Protein AF-0000000071012501 (afdb_homodimer)

pLDDT: mean 89.82, std 10.34, range [35.06, 98.5]

InterPro domains:
  IPR000014 PAS domain [cd00130] (7-96)
  IPR035965 PAS domain superfamily [SSF55785] (7-90)
  IPR036388 Winged helix-like DNA-binding domain superfamily [G3DSA:1.10.10.10] (99-219)
  IPR036390 Winged helix DNA-binding domain superfamily [SSF46785] (111-194)

Foldseek 3Di:
DAWQWKFKAWLQQATQDTDPSVCVNLVHPDDSHRPGQLVQFDLLCNVVVNVVSNVCLVPQDKDWDWGWGQHPVRDIFIWIWIWGWDDDNVTTMIMITIDTDDDDPLQDDLVLLLVLLVVVLVVLVVCCVPPNDPPDDDLLVNVLSVQLNCVSVVHWDFLVNCCVVVVQDSVRSLVSQVVCVVVQFKAFPVNDPPRDRPTTMHGHSNNNNVSSVVSSVVSVVVVVVVVVVVD/DAWQWKFKAWLQQATQDTDPSVCVNLVHPDDSHRPGQLVQFDLLCNVVVNVVSNVCLVPQDKDWDWGWGQHPVRDIFIWIWIWGWDDDNVTTMIMITIDTDDDDPLQDDLVLLLVLLVVVLVVLVVCCVPPNDPPRDDLLVNVLSVQLNCVSVVHWDFLVNCCVVVVQDSVRSLVSQVVCVVVQFKAFPVNDPPRDRPTTMHGHSNNNNVSSVVSSVVSVVVVVVVVVVVD

Solvent-accessible surface area (backbone atoms only — not comparable to full-atom values): 24688 Å² total; per-residue (Å²): 120,53,79,32,26,39,37,29,22,41,86,85,31,35,24,70,41,65,41,71,52,26,35,56,64,34,63,41,92,59,81,62,56,70,39,48,54,58,78,37,31,35,54,57,45,32,47,62,50,54,51,52,52,52,46,29,71,73,68,53,54,67,47,74,50,75,47,43,36,47,28,69,85,65,49,75,43,37,28,39,36,40,39,36,62,73,47,45,96,90,54,47,29,35,39,32,42,32,24,41,41,74,77,60,90,87,67,68,55,69,68,58,39,48,51,49,49,50,50,56,52,47,51,54,55,43,45,34,72,57,73,44,60,83,84,70,76,54,66,60,59,51,50,54,51,48,31,51,52,30,52,76,68,72,46,82,45,28,45,53,54,42,26,73,74,70,65,44,50,66,68,58,43,51,54,42,51,52,54,35,32,74,71,54,37,33,40,44,70,80,73,54,85,74,84,46,54,78,46,38,43,35,58,26,41,56,36,40,27,36,48,53,54,43,37,41,54,49,50,52,50,52,56,52,49,45,54,57,71,75,94,120,54,80,33,26,38,37,29,23,40,83,86,30,34,24,72,41,64,40,70,51,27,35,57,64,34,61,41,92,60,82,63,56,69,39,47,54,57,77,38,30,36,55,56,45,30,48,62,50,54,52,50,53,52,46,29,72,73,68,51,54,68,48,75,47,76,47,44,35,48,27,69,85,66,48,75,45,37,28,39,36,40,37,36,61,73,46,44,97,90,53,48,28,34,39,34,42,33,25,42,40,75,76,60,91,85,68,68,56,68,69,58,39,49,51,48,49,51,51,56,53,47,51,54,56,42,44,35,74,56,74,43,60,83,80,70,75,54,66,61,58,49,50,52,52,48,31,51,54,29,52,76,68,72,45,81,44,29,46,54,54,42,28,72,74,70,66,44,50,65,68,60,42,51,54,41,49,51,54,36,32,74,70,52,37,32,42,45,71,80,73,54,85,73,83,45,53,77,46,39,42,35,58,26,41,57,35,41,29,36,47,53,55,42,35,40,54,49,50,53,51,51,56,52,49,45,53,57,73,76,96

Organism: NCBI:txid2759526

Structure (mmCIF, N/CA/C/O backbone):
data_AF-0000000071012501-model_v1
#
loop_
_entity.id
_entity.type
_entity.pdbx_description
1 polymer 'PAS domain-containing protein'
#
loop_
_atom_site.group_PDB
_atom_site.id
_atom_site.type_symbol
_atom_site.label_atom_id
_atom_site.label_alt_id
_atom_site.label_comp_id
_atom_site.label_asym_id
_atom_site.label_entity_id
_atom_site.label_seq_id
_atom_site.pdbx_PDB_ins_code
_atom_site.Cartn_x
_atom_site.Cartn_y
_atom_site.Cartn_z
_atom_site.occupancy
_atom_site.B_iso_or_equiv
_atom_site.auth_seq_id
_atom_site.auth_comp_id
_atom_site.auth_asym_id
_atom_site.auth_atom_id
_atom_site.pdbx_PDB_model_num
ATOM 1 N N . MET A 1 1 ? -20.688 -33.281 -5.883 1 64.69 1 MET A N 1
ATOM 2 C CA . MET A 1 1 ? -19.438 -32.844 -6.512 1 64.69 1 MET A CA 1
ATOM 3 C C . MET A 1 1 ? -19.203 -33.594 -7.82 1 64.69 1 MET A C 1
ATOM 5 O O . MET A 1 1 ? -19.375 -34.812 -7.887 1 64.69 1 MET A O 1
ATOM 9 N N . LYS A 1 2 ? -19.234 -32.75 -8.898 1 80.5 2 LYS A N 1
ATOM 10 C CA . LYS A 1 2 ? -19.344 -33.344 -10.227 1 80.5 2 LYS A CA 1
ATOM 11 C C . LYS A 1 2 ? -18 -33.938 -10.664 1 80.5 2 LYS A C 1
ATOM 13 O O . LYS A 1 2 ? -16.953 -33.312 -10.492 1 80.5 2 LYS A O 1
ATOM 18 N N . ASN A 1 3 ? -18.047 -35.156 -10.875 1 90.81 3 ASN A N 1
ATOM 19 C CA . ASN A 1 3 ? -16.891 -35.875 -11.43 1 90.81 3 ASN A CA 1
ATOM 20 C C . ASN A 1 3 ? -16.234 -35.094 -12.555 1 90.81 3 ASN A C 1
ATOM 22 O O . ASN A 1 3 ? -16.906 -34.719 -13.523 1 90.81 3 ASN A O 1
ATOM 26 N N . ALA A 1 4 ? -14.852 -34.812 -12.383 1 94.88 4 ALA A N 1
ATOM 27 C CA . ALA A 1 4 ? -14.133 -34.031 -13.375 1 94.88 4 ALA A CA 1
ATOM 28 C C . ALA A 1 4 ? -13.086 -34.844 -14.102 1 94.88 4 ALA A C 1
ATOM 30 O O . ALA A 1 4 ? -12.289 -34.312 -14.875 1 94.88 4 ALA A O 1
ATOM 31 N N . GLY A 1 5 ? -13.062 -36.094 -13.805 1 96.19 5 GLY A N 1
ATOM 32 C CA . GLY A 1 5 ? -12.242 -37 -14.594 1 96.19 5 GLY A CA 1
ATOM 33 C C . GLY A 1 5 ? -11.125 -37.656 -13.797 1 96.19 5 GLY A C 1
ATOM 34 O O . GLY A 1 5 ? -11.07 -37.5 -12.57 1 96.19 5 GLY A O 1
ATOM 35 N N . ARG A 1 6 ? -10.398 -38.469 -14.5 1 97.06 6 ARG A N 1
ATOM 36 C CA . ARG A 1 6 ? -9.281 -39.219 -13.938 1 97.06 6 ARG A CA 1
ATOM 37 C C . ARG A 1 6 ? -8.078 -39.188 -14.883 1 97.06 6 ARG A C 1
ATOM 39 O O . ARG A 1 6 ? -8.234 -39.375 -16.094 1 97.06 6 ARG A O 1
ATOM 46 N N . ILE A 1 7 ? -6.949 -38.969 -14.234 1 98.19 7 ILE A N 1
ATOM 47 C CA . ILE A 1 7 ? -5.73 -39.062 -15.039 1 98.19 7 ILE A CA 1
ATOM 48 C C . ILE A 1 7 ? -4.672 -39.844 -14.273 1 98.19 7 ILE A C 1
ATOM 50 O O . ILE A 1 7 ? -4.777 -40.031 -13.062 1 98.19 7 ILE A O 1
ATOM 54 N N . VAL A 1 8 ? -3.695 -40.438 -15.023 1 98.19 8 VAL A N 1
ATOM 55 C CA . VAL A 1 8 ? -2.494 -41.062 -14.461 1 98.19 8 VAL A CA 1
ATOM 56 C C . VAL A 1 8 ? -1.255 -40.312 -14.969 1 98.19 8 VAL A C 1
ATOM 58 O O . VAL A 1 8 ? -1.122 -40.062 -16.172 1 98.19 8 VAL A O 1
ATOM 61 N N . ILE A 1 9 ? -0.44 -39.906 -14.039 1 98.12 9 ILE A N 1
ATOM 62 C CA . ILE A 1 9 ? 0.769 -39.219 -14.438 1 98.12 9 ILE A CA 1
ATOM 63 C C . ILE A 1 9 ? 2 -39.969 -13.969 1 98.12 9 ILE A C 1
ATOM 65 O O . ILE A 1 9 ? 1.912 -40.812 -13.055 1 98.12 9 ILE A O 1
ATOM 69 N N . ASP A 1 10 ? 3.131 -39.812 -14.602 1 97.25 10 ASP A N 1
ATOM 70 C CA . ASP A 1 10 ? 4.387 -40.375 -14.125 1 97.25 10 ASP A CA 1
ATOM 71 C C . ASP A 1 10 ? 5.055 -39.438 -13.117 1 97.25 10 ASP A C 1
ATOM 73 O O . ASP A 1 10 ? 4.453 -38.469 -12.68 1 97.25 10 ASP A O 1
ATOM 77 N N . ALA A 1 11 ? 6.32 -39.719 -12.695 1 94.75 11 ALA A N 1
ATOM 78 C CA . ALA A 1 11 ? 7.016 -39 -11.633 1 94.75 11 ALA A CA 1
ATOM 79 C C . ALA A 1 11 ? 7.348 -37.594 -12.062 1 94.75 11 ALA A C 1
ATOM 81 O O . ALA A 1 11 ? 7.574 -36.719 -11.211 1 94.75 11 ALA A O 1
ATOM 82 N N . THR A 1 12 ? 7.32 -37.344 -13.375 1 93.25 12 THR A N 1
ATOM 83 C CA . THR A 1 12 ? 7.672 -36.031 -13.883 1 93.25 12 THR A CA 1
ATOM 84 C C . THR A 1 12 ? 6.418 -35.188 -14.102 1 93.25 12 THR A C 1
ATOM 86 O O . THR A 1 12 ? 6.508 -34 -14.383 1 93.25 12 THR A O 1
ATOM 89 N N . GLY A 1 13 ? 5.258 -35.812 -13.961 1 95.81 13 GLY A N 1
ATOM 90 C CA . GLY A 1 13 ? 4.008 -35.094 -14.133 1 95.81 13 GLY A CA 1
ATOM 91 C C . GLY A 1 13 ? 3.391 -35.312 -15.508 1 95.81 13 GLY A C 1
ATOM 92 O O . GLY A 1 13 ? 2.344 -34.719 -15.812 1 95.81 13 GLY A O 1
ATOM 93 N N . THR A 1 14 ? 4.031 -36.094 -16.328 1 97.31 14 THR A N 1
ATOM 94 C CA . THR A 1 14 ? 3.514 -36.344 -17.656 1 97.31 14 THR A CA 1
ATOM 95 C C . THR A 1 14 ? 2.256 -37.219 -17.594 1 97.31 14 THR A C 1
ATOM 97 O O . THR A 1 14 ? 2.242 -38.25 -16.922 1 97.31 14 THR A O 1
ATOM 100 N N . ILE A 1 15 ? 1.258 -36.781 -18.281 1 98.19 15 ILE A N 1
ATOM 101 C CA . ILE A 1 15 ? -0.01 -37.5 -18.281 1 98.19 15 ILE A CA 1
ATOM 102 C C . ILE A 1 15 ? 0.112 -38.75 -19.156 1 98.19 15 ILE A C 1
ATOM 104 O O . ILE A 1 15 ? 0.369 -38.656 -20.359 1 98.19 15 ILE A O 1
ATOM 108 N N . LEU A 1 16 ? -0.107 -39.844 -18.547 1 97.69 16 LEU A N 1
ATOM 109 C CA . LEU A 1 16 ? -0.01 -41.125 -19.234 1 97.69 16 LEU A CA 1
ATOM 110 C C . LEU A 1 16 ? -1.385 -41.594 -19.688 1 97.69 16 LEU A C 1
ATOM 112 O O . LEU A 1 16 ? -1.504 -42.281 -20.703 1 97.69 16 LEU A O 1
ATOM 116 N N . GLU A 1 17 ? -2.354 -41.375 -18.891 1 97.56 17 GLU A N 1
ATOM 117 C CA . GLU A 1 17 ? -3.74 -41.75 -19.156 1 97.56 17 GLU A CA 1
ATOM 118 C C . GLU A 1 17 ? -4.695 -40.625 -18.75 1 97.56 17 GLU A C 1
ATOM 120 O O . GLU A 1 17 ? -4.445 -39.906 -17.781 1 97.56 17 GLU A O 1
ATOM 125 N N . ALA A 1 18 ? -5.703 -40.469 -19.531 1 97.12 18 ALA A N 1
ATOM 126 C CA . ALA A 1 18 ? -6.785 -39.531 -19.25 1 97.12 18 ALA A CA 1
ATOM 127 C C . ALA A 1 18 ? -8.117 -40.062 -19.766 1 97.12 18 ALA A C 1
ATOM 129 O O . ALA A 1 18 ? -8.211 -40.5 -20.906 1 97.12 18 ALA A O 1
ATOM 130 N N . ASP A 1 19 ? -9.07 -40 -18.953 1 95.12 19 ASP A N 1
ATOM 131 C CA . ASP A 1 19 ? -10.359 -40.531 -19.422 1 95.12 19 ASP A CA 1
ATOM 132 C C . ASP A 1 19 ? -11.156 -39.406 -20.125 1 95.12 19 ASP A C 1
ATOM 134 O O . ASP A 1 19 ? -10.711 -38.281 -20.188 1 95.12 19 ASP A O 1
ATOM 138 N N . ASP A 1 20 ? -12.258 -39.781 -20.688 1 93 20 ASP A N 1
ATOM 139 C CA . ASP A 1 20 ? -13.078 -38.906 -21.5 1 93 20 ASP A CA 1
ATOM 140 C C . ASP A 1 20 ? -13.641 -37.75 -20.641 1 93 20 ASP A C 1
ATOM 142 O O . ASP A 1 20 ? -13.797 -36.625 -21.125 1 93 20 ASP A O 1
ATOM 146 N N . ALA A 1 21 ? -13.898 -38.094 -19.453 1 94.38 21 ALA A N 1
ATOM 147 C CA . ALA A 1 21 ? -14.453 -37.094 -18.562 1 94.38 21 ALA A CA 1
ATOM 148 C C . ALA A 1 21 ? -13.461 -35.938 -18.328 1 94.38 21 ALA A C 1
ATOM 150 O O . ALA A 1 21 ? -13.844 -34.781 -18.312 1 94.38 21 ALA A O 1
ATOM 151 N N . PHE A 1 22 ? -12.234 -36.312 -18.125 1 96.44 22 PHE A N 1
ATOM 152 C CA . PHE A 1 22 ? -11.195 -35.281 -17.953 1 96.44 22 PHE A CA 1
ATOM 153 C C . PHE A 1 22 ? -11.062 -34.438 -19.203 1 96.44 22 PHE A C 1
ATOM 155 O O . PHE A 1 22 ? -11 -33.188 -19.109 1 96.44 22 PHE A O 1
ATOM 162 N N . SER A 1 23 ? -11.078 -35.031 -20.328 1 94 23 SER A N 1
ATOM 163 C CA . SER A 1 23 ? -10.977 -34.281 -21.578 1 94 23 SER A CA 1
ATOM 164 C C . SER A 1 23 ? -12.141 -33.312 -21.75 1 94 23 SER A C 1
ATOM 166 O O . SER A 1 23 ? -11.953 -32.188 -22.188 1 94 23 SER A O 1
ATOM 168 N N . ALA A 1 24 ? -13.281 -33.781 -21.391 1 92.88 24 ALA A N 1
ATOM 169 C CA . ALA A 1 24 ? -14.461 -32.938 -21.469 1 92.88 24 ALA A CA 1
ATOM 170 C C . ALA A 1 24 ? -14.352 -31.75 -20.5 1 92.88 24 ALA A C 1
ATOM 172 O O . ALA A 1 24 ? -14.695 -30.625 -20.859 1 92.88 24 ALA A O 1
ATOM 173 N N . THR A 1 25 ? -13.867 -32.094 -19.344 1 94.5 25 THR A N 1
ATOM 174 C CA . THR A 1 25 ? -13.688 -31.062 -18.328 1 94.5 25 THR A CA 1
ATOM 175 C C . THR A 1 25 ? -12.727 -29.984 -18.828 1 94.5 25 THR A C 1
ATOM 177 O O . THR A 1 25 ? -12.977 -28.781 -18.641 1 94.5 25 THR A O 1
ATOM 180 N N . MET A 1 26 ? -11.719 -30.359 -19.484 1 95.31 26 MET A N 1
ATOM 181 C CA . MET A 1 26 ? -10.672 -29.438 -19.938 1 95.31 26 MET A CA 1
ATOM 182 C C . MET A 1 26 ? -11.055 -28.812 -21.266 1 95.31 26 MET A C 1
ATOM 184 O O . MET A 1 26 ? -10.352 -27.922 -21.766 1 95.31 26 MET A O 1
ATOM 188 N N . ARG A 1 27 ? -12.234 -29.234 -21.844 1 92.69 27 ARG A N 1
ATOM 189 C CA . ARG A 1 27 ? -12.742 -28.703 -23.109 1 92.69 27 ARG A CA 1
ATOM 190 C C . ARG A 1 27 ? -11.711 -28.844 -24.219 1 92.69 27 ARG A C 1
ATOM 192 O O . ARG A 1 27 ? -11.531 -27.938 -25.031 1 92.69 27 ARG A O 1
ATOM 199 N N . GLU A 1 28 ? -10.984 -29.828 -24.109 1 84.44 28 GLU A N 1
ATOM 200 C CA . GLU A 1 28 ? -9.953 -30.109 -25.094 1 84.44 28 GLU A CA 1
ATOM 201 C C . GLU A 1 28 ? -10.492 -30.984 -26.219 1 84.44 28 GLU A C 1
ATOM 203 O O . GLU A 1 28 ? -11.242 -31.938 -25.969 1 84.44 28 GLU A O 1
ATOM 208 N N . GLN A 1 29 ? -10.07 -30.609 -27.344 1 77.94 29 GLN A N 1
A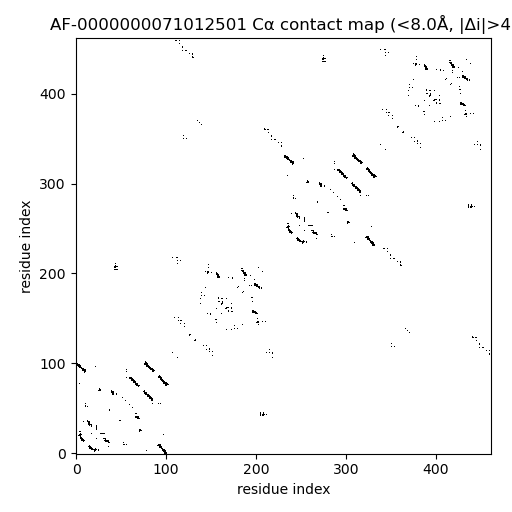TOM 209 C CA . GLN A 1 29 ? -10.461 -31.422 -28.5 1 77.94 29 GLN A CA 1
ATOM 210 C C . GLN A 1 29 ? -9.516 -32.625 -28.672 1 77.94 29 GLN A C 1
ATOM 212 O O . GLN A 1 29 ? -9.922 -33.656 -29.156 1 77.94 29 GLN A O 1
ATOM 217 N N . LYS A 1 30 ? -8.273 -32.375 -28.25 1 83.88 30 LYS A N 1
ATOM 218 C CA . LYS A 1 30 ? -7.281 -33.438 -28.344 1 83.88 30 LYS A CA 1
ATOM 219 C C . LYS A 1 30 ? -6.902 -33.969 -26.969 1 83.88 30 LYS A C 1
ATOM 221 O O . LYS A 1 30 ? -7.074 -33.281 -25.969 1 83.88 30 LYS A O 1
ATOM 226 N N . SER A 1 31 ? -6.512 -35.219 -27.094 1 87.5 31 SER A N 1
ATOM 227 C CA . SER A 1 31 ? -6.098 -35.844 -25.859 1 87.5 31 SER A CA 1
ATOM 228 C C . SER A 1 31 ? -4.945 -35.094 -25.203 1 87.5 31 SER A C 1
ATOM 230 O O . SER A 1 31 ? -4.035 -34.625 -25.875 1 87.5 31 SER A O 1
ATOM 232 N N . LEU A 1 32 ? -4.93 -35 -23.875 1 92.81 32 LEU A N 1
ATOM 233 C CA . LEU A 1 32 ? -3.885 -34.312 -23.094 1 92.81 32 LEU A CA 1
ATOM 234 C C . LEU A 1 32 ? -2.801 -35.312 -22.688 1 92.81 32 LEU A C 1
ATOM 236 O O . LEU A 1 32 ? -1.854 -34.938 -21.984 1 92.81 32 LEU A O 1
ATOM 240 N N . VAL A 1 33 ? -2.969 -36.5 -23.156 1 94.88 33 VAL A N 1
ATOM 241 C CA . VAL A 1 33 ? -1.942 -37.531 -22.922 1 94.88 33 VAL A CA 1
ATOM 242 C C . VAL A 1 33 ? -0.616 -37.062 -23.516 1 94.88 33 VAL A C 1
ATOM 244 O O . VAL A 1 33 ? -0.571 -36.594 -24.672 1 94.88 33 VAL A O 1
ATOM 247 N N . GLY A 1 34 ? 0.388 -37.125 -22.766 1 95.12 34 GLY A N 1
ATOM 248 C CA . GLY A 1 34 ? 1.694 -36.656 -23.203 1 95.12 34 GLY A CA 1
ATOM 249 C C . GLY A 1 34 ? 2.053 -35.281 -22.656 1 95.12 34 GLY A C 1
ATOM 250 O O . GLY A 1 34 ? 3.232 -34.938 -22.562 1 95.12 34 GLY A O 1
ATOM 251 N N . ALA A 1 35 ? 1.046 -34.562 -22.344 1 95.31 35 ALA A N 1
ATOM 252 C CA . ALA A 1 35 ? 1.274 -33.219 -21.781 1 95.31 35 ALA A CA 1
ATOM 253 C C . ALA A 1 35 ? 1.653 -33.312 -20.312 1 95.31 35 ALA A C 1
ATOM 255 O O . ALA A 1 35 ? 1.486 -34.375 -19.688 1 95.31 35 ALA A O 1
ATOM 256 N N . ASN A 1 36 ? 2.258 -32.281 -19.828 1 96.25 36 ASN A N 1
ATOM 257 C CA . ASN A 1 36 ? 2.584 -32.219 -18.406 1 96.25 36 ASN A CA 1
ATOM 258 C C . ASN A 1 36 ? 1.437 -31.625 -17.594 1 96.25 36 ASN A C 1
ATOM 260 O O . ASN A 1 36 ? 0.933 -30.547 -17.922 1 96.25 36 ASN A O 1
ATOM 264 N N . ALA A 1 37 ? 1.013 -32.344 -16.625 1 96.44 37 ALA A N 1
ATOM 265 C CA . ALA A 1 37 ? -0.126 -31.922 -15.805 1 96.44 37 ALA A CA 1
ATOM 266 C C . ALA A 1 37 ? 0.134 -30.578 -15.141 1 96.44 37 ALA A C 1
ATOM 268 O O . ALA A 1 37 ? -0.794 -29.781 -14.93 1 96.44 37 ALA A O 1
ATOM 269 N N . ILE A 1 38 ? 1.388 -30.281 -14.75 1 95.12 38 ILE A N 1
ATOM 270 C CA . ILE A 1 38 ? 1.738 -29.031 -14.094 1 95.12 38 ILE A CA 1
ATOM 271 C C . ILE A 1 38 ? 1.538 -27.875 -15.062 1 95.12 38 ILE A C 1
ATOM 273 O O . ILE A 1 38 ? 1.133 -26.781 -14.656 1 95.12 38 ILE A O 1
ATOM 277 N N . ALA A 1 39 ? 1.735 -28.062 -16.328 1 94.25 39 ALA A N 1
ATOM 278 C CA . ALA A 1 39 ? 1.633 -27.031 -17.359 1 94.25 39 ALA A CA 1
ATOM 279 C C . ALA A 1 39 ? 0.193 -26.547 -17.5 1 94.25 39 ALA A C 1
ATOM 281 O O . ALA A 1 39 ? -0.049 -25.422 -17.969 1 94.25 39 ALA A O 1
ATOM 282 N N . ILE A 1 40 ? -0.774 -27.359 -17.125 1 95.69 40 ILE A N 1
ATOM 283 C CA . ILE A 1 40 ? -2.174 -26.969 -17.25 1 95.69 40 ILE A CA 1
ATOM 284 C C . ILE A 1 40 ? -2.729 -26.562 -15.891 1 95.69 40 ILE A C 1
ATOM 286 O O . ILE A 1 40 ? -3.941 -26.438 -15.719 1 95.69 40 ILE A O 1
ATOM 290 N N . THR A 1 41 ? -1.837 -26.469 -14.93 1 96.19 41 THR A N 1
ATOM 291 C CA . THR A 1 41 ? -2.16 -25.969 -13.602 1 96.19 41 THR A CA 1
ATOM 292 C C . THR A 1 41 ? -1.933 -24.469 -13.516 1 96.19 41 THR A C 1
ATOM 294 O O . THR A 1 41 ? -0.979 -23.938 -14.102 1 96.19 41 THR A O 1
ATOM 297 N N . ALA A 1 42 ? -2.826 -23.75 -12.828 1 94.19 42 ALA A N 1
ATOM 298 C CA . ALA A 1 42 ? -2.648 -22.312 -12.633 1 94.19 42 ALA A CA 1
ATOM 299 C C . ALA A 1 42 ? -1.285 -22 -12.016 1 94.19 42 ALA A C 1
ATOM 301 O O . ALA A 1 42 ? -0.815 -22.734 -11.141 1 94.19 42 ALA A O 1
ATOM 302 N N . LEU A 1 43 ? -0.699 -20.938 -12.414 1 90.94 43 LEU A N 1
ATOM 303 C CA . LEU A 1 43 ? 0.659 -20.562 -12.031 1 90.94 43 LEU A CA 1
ATOM 304 C C . LEU A 1 43 ? 0.815 -20.547 -10.516 1 90.94 43 LEU A C 1
ATOM 306 O O . LEU A 1 43 ? 1.78 -21.094 -9.984 1 90.94 43 LEU A O 1
ATOM 310 N N . GLY A 1 44 ? -0.127 -19.984 -9.828 1 92.31 44 GLY A N 1
ATOM 311 C CA . GLY A 1 44 ? -0.05 -19.844 -8.383 1 92.31 44 GLY A CA 1
ATOM 312 C C . GLY A 1 44 ? -0.104 -21.172 -7.645 1 92.31 44 GLY A C 1
ATOM 313 O O . GLY A 1 44 ? 0.218 -21.25 -6.457 1 92.31 44 GLY A O 1
ATOM 314 N N . ASP A 1 45 ? -0.471 -22.266 -8.344 1 95.31 45 ASP A N 1
ATOM 315 C CA . ASP A 1 45 ? -0.639 -23.562 -7.699 1 95.31 45 ASP A CA 1
ATOM 316 C C . ASP A 1 45 ? 0.493 -24.516 -8.078 1 95.31 45 ASP A C 1
ATOM 318 O O . ASP A 1 45 ? 0.65 -25.578 -7.473 1 95.31 45 ASP A O 1
ATOM 322 N N . ARG A 1 46 ? 1.33 -24.125 -9 1 96.19 46 ARG A N 1
ATOM 323 C CA . ARG A 1 46 ? 2.264 -25.047 -9.648 1 96.19 46 ARG A CA 1
ATOM 324 C C . ARG A 1 46 ? 3.342 -25.5 -8.672 1 96.19 46 ARG A C 1
ATOM 326 O O . ARG A 1 46 ? 3.645 -26.703 -8.586 1 96.19 46 ARG A O 1
ATOM 333 N N . ASP A 1 47 ? 3.92 -24.547 -7.988 1 94.69 47 ASP A N 1
ATOM 334 C CA . ASP A 1 47 ? 5.016 -24.906 -7.09 1 94.69 47 ASP A CA 1
ATOM 335 C C . ASP A 1 47 ? 4.562 -25.906 -6.031 1 94.69 47 ASP A C 1
ATOM 337 O O . ASP A 1 47 ? 5.215 -26.938 -5.82 1 94.69 47 ASP A O 1
ATOM 341 N N . ARG A 1 48 ? 3.498 -25.641 -5.398 1 94.75 48 ARG A N 1
ATOM 342 C CA . ARG A 1 48 ? 2.939 -26.531 -4.391 1 94.75 48 ARG A CA 1
ATOM 343 C C . ARG A 1 48 ? 2.629 -27.906 -4.988 1 94.75 48 ARG A C 1
ATOM 345 O O . ARG A 1 48 ? 2.941 -28.938 -4.387 1 94.75 48 ARG A O 1
ATOM 352 N N . CYS A 1 49 ? 2.035 -27.969 -6.152 1 96.38 49 CYS A N 1
ATOM 353 C CA . CYS A 1 49 ? 1.636 -29.219 -6.781 1 96.38 49 CYS A CA 1
ATOM 354 C C . CYS A 1 49 ? 2.855 -30.047 -7.168 1 96.38 49 CYS A C 1
ATOM 356 O O . CYS A 1 49 ? 2.838 -31.281 -7.051 1 96.38 49 CYS A O 1
ATOM 358 N N . THR A 1 50 ? 3.895 -29.359 -7.645 1 95.5 50 THR A N 1
ATOM 359 C CA . THR A 1 50 ? 5.145 -30.047 -7.949 1 95.5 50 THR A CA 1
ATOM 360 C C . THR A 1 50 ? 5.699 -30.734 -6.703 1 95.5 50 THR A C 1
ATOM 362 O O . THR A 1 50 ? 6.121 -31.891 -6.758 1 95.5 50 THR A O 1
ATOM 365 N N . LYS A 1 51 ? 5.633 -30.047 -5.605 1 96.19 51 LYS A N 1
ATOM 366 C CA . LYS A 1 51 ? 6.133 -30.594 -4.34 1 96.19 51 LYS A CA 1
ATOM 367 C C . LYS A 1 51 ? 5.281 -31.766 -3.873 1 96.19 51 LYS A C 1
ATOM 369 O O . LYS A 1 51 ? 5.801 -32.719 -3.307 1 96.19 51 LYS A O 1
ATOM 374 N N . LEU A 1 52 ? 3.969 -31.703 -4.125 1 96.31 52 LEU A N 1
ATOM 375 C CA . LEU A 1 52 ? 3.062 -32.781 -3.711 1 96.31 52 LEU A CA 1
ATOM 376 C C . LEU A 1 52 ? 3.33 -34.062 -4.504 1 96.31 52 LEU A C 1
ATOM 378 O O . LEU A 1 52 ? 3.293 -35.156 -3.945 1 96.31 52 LEU A O 1
ATOM 382 N N . VAL A 1 53 ? 3.6 -33.938 -5.836 1 96.12 53 VAL A N 1
ATOM 383 C CA . VAL A 1 53 ? 3.939 -35.094 -6.652 1 96.12 53 VAL A CA 1
ATOM 384 C C . VAL A 1 53 ? 5.234 -35.719 -6.148 1 96.12 53 VAL A C 1
ATOM 386 O O . VAL A 1 53 ? 5.32 -36.938 -5.984 1 96.12 53 VAL A O 1
ATOM 389 N N . ALA A 1 54 ? 6.234 -34.844 -5.859 1 95.69 54 ALA A N 1
ATOM 390 C CA . ALA A 1 54 ? 7.496 -35.344 -5.32 1 95.69 54 ALA A CA 1
ATOM 391 C C . ALA A 1 54 ? 7.281 -36.062 -4 1 95.69 54 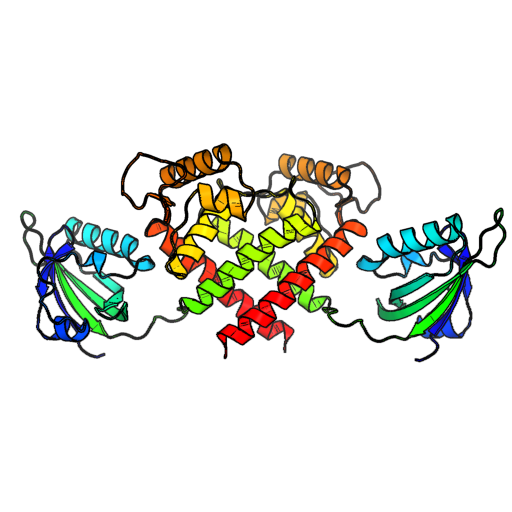ALA A C 1
ATOM 393 O O . ALA A 1 54 ? 7.918 -37.094 -3.746 1 95.69 54 ALA A O 1
ATOM 394 N N . GLN A 1 55 ? 6.414 -35.562 -3.182 1 96.69 55 GLN A N 1
ATOM 395 C CA . GLN A 1 55 ? 6.125 -36.156 -1.876 1 96.69 55 GLN A CA 1
ATOM 396 C C . GLN A 1 55 ? 5.512 -37.531 -2.02 1 96.69 55 GLN A C 1
ATOM 398 O O . GLN A 1 55 ? 5.938 -38.5 -1.353 1 96.69 55 GLN A O 1
ATOM 403 N N . ILE A 1 56 ? 4.523 -37.688 -2.885 1 96 56 ILE A N 1
ATOM 404 C CA . ILE A 1 56 ? 3.848 -38.969 -3.043 1 96 56 ILE A CA 1
ATOM 405 C C . ILE A 1 56 ? 4.797 -40 -3.682 1 96 56 ILE A C 1
ATOM 407 O O . ILE A 1 56 ? 4.758 -41.188 -3.359 1 96 56 ILE A O 1
ATOM 411 N N . VAL A 1 57 ? 5.664 -39.531 -4.539 1 94.94 57 VAL A N 1
ATOM 412 C CA . VAL A 1 57 ? 6.664 -40.438 -5.133 1 94.94 57 VAL A CA 1
ATOM 413 C C . VAL A 1 57 ? 7.621 -40.938 -4.055 1 94.94 57 VAL A C 1
ATOM 415 O O . VAL A 1 57 ? 8.016 -42.094 -4.062 1 94.94 57 VAL A O 1
ATOM 418 N N . ALA A 1 58 ? 7.906 -40.062 -3.119 1 94.75 58 ALA A N 1
ATOM 419 C CA . ALA A 1 58 ? 8.883 -40.375 -2.076 1 94.75 58 ALA A CA 1
ATOM 420 C C . ALA A 1 58 ? 8.281 -41.312 -1.021 1 94.75 58 ALA A C 1
ATOM 422 O O . ALA A 1 58 ? 8.906 -42.281 -0.616 1 94.75 58 ALA A O 1
ATOM 423 N N . ASP A 1 59 ? 6.996 -41.031 -0.625 1 94.88 59 ASP A N 1
ATOM 424 C CA . ASP A 1 59 ? 6.539 -41.75 0.565 1 94.88 59 ASP A CA 1
ATOM 425 C C . ASP A 1 59 ? 5.344 -42.625 0.244 1 94.88 59 ASP A C 1
ATOM 427 O O . ASP A 1 59 ? 4.965 -43.469 1.052 1 94.88 59 ASP A O 1
ATOM 431 N N . GLY A 1 60 ? 4.746 -42.438 -0.882 1 93.69 60 GLY A N 1
ATOM 432 C CA . GLY A 1 60 ? 3.676 -43.312 -1.36 1 93.69 60 GLY A CA 1
ATOM 433 C C . GLY A 1 60 ? 2.348 -43.062 -0.673 1 93.69 60 GLY A C 1
ATOM 434 O O . GLY A 1 60 ? 1.37 -43.75 -0.914 1 93.69 60 GLY A O 1
ATOM 435 N N . LEU A 1 61 ? 2.258 -42.031 0.149 1 95.88 61 LEU A N 1
ATOM 436 C CA . LEU A 1 61 ? 1.048 -41.75 0.913 1 95.88 61 LEU A CA 1
ATOM 437 C C . LEU A 1 61 ? 0.077 -40.906 0.103 1 95.88 61 LEU A C 1
ATOM 439 O O . LEU A 1 61 ? 0.495 -40 -0.618 1 95.88 61 LEU A O 1
ATOM 443 N N . PRO A 1 62 ? -1.176 -41.219 0.184 1 97.62 62 PRO A N 1
ATOM 444 C CA . PRO A 1 62 ? -2.176 -40.469 -0.567 1 97.62 62 PRO A CA 1
ATOM 445 C C . PRO A 1 62 ? -2.248 -39 -0.139 1 97.62 62 PRO A C 1
ATOM 447 O O . PRO A 1 62 ? -1.923 -38.656 1.005 1 97.62 62 PRO A O 1
ATOM 450 N N . ILE A 1 63 ? -2.635 -38.188 -1.064 1 97.56 63 ILE A N 1
ATOM 451 C CA . ILE A 1 63 ? -2.744 -36.75 -0.828 1 97.56 63 ILE A CA 1
ATOM 452 C C . ILE A 1 63 ? -4.043 -36.219 -1.438 1 97.56 63 ILE A C 1
ATOM 454 O O . ILE A 1 63 ? -4.438 -36.625 -2.527 1 97.56 63 ILE A O 1
ATOM 458 N N . ALA A 1 64 ? -4.691 -35.375 -0.755 1 97.19 64 ALA A N 1
ATOM 459 C CA . ALA A 1 64 ? -5.801 -34.594 -1.301 1 97.19 64 ALA A CA 1
ATOM 460 C C . ALA A 1 64 ? -5.449 -33.094 -1.362 1 97.19 64 ALA A C 1
ATOM 462 O O . ALA A 1 64 ? -4.824 -32.562 -0.446 1 97.19 64 ALA A O 1
ATOM 463 N N . THR A 1 65 ? -5.793 -32.469 -2.447 1 96.06 65 THR A N 1
ATOM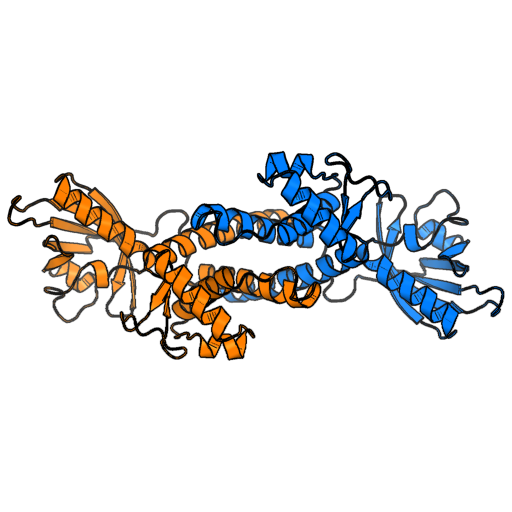 464 C CA . THR A 1 65 ? -5.488 -31.031 -2.564 1 96.06 65 THR A CA 1
ATOM 465 C C . THR A 1 65 ? -6.504 -30.344 -3.465 1 96.06 65 THR A C 1
ATOM 467 O O . THR A 1 65 ? -7.211 -31 -4.234 1 96.06 65 THR A O 1
ATOM 470 N N . PHE A 1 66 ? -6.648 -29.078 -3.316 1 95.31 66 PHE A N 1
ATOM 471 C CA . PHE A 1 66 ? -7.434 -28.219 -4.188 1 95.31 66 PHE A CA 1
ATOM 472 C C . PHE A 1 66 ? -6.523 -27.375 -5.078 1 95.31 66 PHE A C 1
ATOM 474 O O . PHE A 1 66 ? -5.496 -26.875 -4.625 1 95.31 66 PHE A O 1
ATOM 481 N N . LYS A 1 67 ? -6.91 -27.344 -6.336 1 96.12 67 LYS A N 1
ATOM 482 C CA . LYS A 1 67 ? -6.121 -26.5 -7.23 1 96.12 67 LYS A CA 1
ATOM 483 C C . LYS A 1 67 ? -6.965 -26 -8.406 1 96.12 67 LYS A C 1
ATOM 485 O O . LYS A 1 67 ? -8.109 -26.422 -8.578 1 96.12 67 LYS A O 1
ATOM 490 N N . ARG A 1 68 ? -6.414 -25.109 -9.164 1 96.44 68 ARG A N 1
ATOM 491 C CA . ARG A 1 68 ? -7.016 -24.609 -10.398 1 96.44 68 ARG A CA 1
ATOM 492 C C . ARG A 1 68 ? -6.352 -25.234 -11.625 1 96.44 68 ARG A C 1
ATOM 494 O O . ARG A 1 68 ? -5.125 -25.328 -11.68 1 96.44 68 ARG A O 1
ATOM 501 N N . LEU A 1 69 ? -7.129 -25.625 -12.531 1 97 69 LEU A N 1
ATOM 502 C CA . LEU A 1 69 ? -6.668 -26.047 -13.852 1 97 69 LEU A CA 1
ATOM 503 C C . LEU A 1 69 ? -7.035 -25.016 -14.906 1 97 69 LEU A C 1
ATOM 505 O O . LEU A 1 69 ? -8.078 -24.359 -14.812 1 97 69 LEU A O 1
ATOM 509 N N . ILE A 1 70 ? -6.172 -24.938 -15.93 1 95.31 70 ILE A N 1
ATOM 510 C CA . ILE A 1 70 ? -6.418 -24.047 -17.062 1 95.31 70 ILE A CA 1
ATOM 511 C C . ILE A 1 70 ? -6.992 -24.844 -18.219 1 95.31 70 ILE A C 1
ATOM 513 O O . ILE A 1 70 ? -6.336 -25.75 -18.75 1 95.31 70 ILE A O 1
ATOM 517 N N . ARG A 1 71 ? -8.172 -24.406 -18.641 1 95.06 71 ARG A N 1
ATOM 518 C CA . ARG A 1 71 ? -8.836 -25.094 -19.75 1 95.06 71 ARG A CA 1
ATOM 519 C C . ARG A 1 71 ? -8.328 -24.594 -21.094 1 95.06 71 ARG A C 1
ATOM 521 O O . ARG A 1 71 ? -7.566 -23.625 -21.156 1 95.06 71 ARG A O 1
ATOM 528 N N . ALA A 1 72 ? -8.742 -25.266 -22.078 1 92.44 72 ALA A N 1
ATOM 529 C CA . ALA A 1 72 ? -8.289 -24.938 -23.438 1 92.44 72 ALA A CA 1
ATOM 530 C C . ALA A 1 72 ? -8.688 -23.516 -23.812 1 92.44 72 ALA A C 1
ATOM 532 O O . ALA A 1 72 ? -7.969 -22.844 -24.562 1 92.44 72 ALA A O 1
ATOM 533 N N . ASP A 1 73 ? -9.789 -23 -23.203 1 89.44 73 ASP A N 1
ATOM 534 C CA . ASP A 1 73 ? -10.273 -21.672 -23.547 1 89.44 73 ASP A CA 1
ATOM 535 C C . ASP A 1 73 ? -9.664 -20.625 -22.625 1 89.44 73 ASP A C 1
ATOM 537 O O . ASP A 1 73 ? -10.047 -19.453 -22.656 1 89.44 73 ASP A O 1
ATOM 541 N N . GLY A 1 74 ? -8.82 -21.047 -21.828 1 88.38 74 GLY A N 1
ATOM 542 C CA . GLY A 1 74 ? -8.141 -20.109 -20.953 1 88.38 74 GLY A CA 1
ATOM 543 C C . GLY A 1 74 ? -8.844 -19.906 -19.625 1 88.38 74 GLY A C 1
ATOM 544 O O . GLY A 1 74 ? -8.289 -19.312 -18.703 1 88.38 74 GLY A O 1
ATOM 545 N N . SER A 1 75 ? -10.047 -20.438 -19.531 1 90.75 75 SER A N 1
ATOM 546 C CA . SER A 1 75 ? -10.789 -20.328 -18.281 1 90.75 75 SER A CA 1
ATOM 547 C C . SER A 1 75 ? -10.227 -21.266 -17.219 1 90.75 75 SER A C 1
ATOM 549 O O . SER A 1 75 ? -9.547 -22.25 -17.531 1 90.75 75 SER A O 1
ATOM 551 N N . ASN A 1 76 ? -10.453 -20.844 -15.93 1 93.44 76 ASN A N 1
ATOM 552 C CA . ASN A 1 76 ? -10.008 -21.672 -14.82 1 93.44 76 ASN A CA 1
ATOM 553 C C . ASN A 1 76 ? -11.164 -22.484 -14.242 1 93.44 76 ASN A C 1
ATOM 555 O O . ASN A 1 76 ? -12.312 -22.031 -14.242 1 93.44 76 ASN A O 1
ATOM 559 N N . ILE A 1 77 ? -10.859 -23.656 -13.805 1 95.12 77 ILE A N 1
ATOM 560 C CA . ILE A 1 77 ? -11.805 -24.469 -13.055 1 95.12 77 ILE A CA 1
ATOM 561 C C . ILE A 1 77 ? -11.156 -24.953 -11.758 1 95.12 77 ILE A C 1
ATOM 563 O O . ILE A 1 77 ? -9.992 -25.375 -11.766 1 95.12 77 ILE A O 1
ATOM 567 N N . TRP A 1 78 ? -11.859 -24.844 -10.688 1 96.38 78 TRP A N 1
ATOM 568 C CA . TRP A 1 78 ? -11.398 -25.406 -9.422 1 96.38 78 TRP A CA 1
ATOM 569 C C . TRP A 1 78 ? -11.719 -26.891 -9.336 1 96.38 78 TRP A C 1
ATOM 571 O O . TRP A 1 78 ? -12.82 -27.312 -9.68 1 96.38 78 TRP A O 1
ATOM 581 N N . VAL A 1 79 ? -10.719 -27.625 -8.852 1 97.19 79 VAL A N 1
ATOM 582 C CA . VAL A 1 79 ? -10.93 -29.062 -8.703 1 97.19 79 VAL A CA 1
ATOM 583 C C . VAL A 1 79 ? -10.359 -29.531 -7.363 1 97.19 79 VAL A C 1
ATOM 585 O O . VAL A 1 79 ? -9.43 -28.922 -6.832 1 97.19 79 VAL A O 1
ATOM 588 N N . ARG A 1 80 ? -10.953 -30.516 -6.781 1 96.62 80 ARG A N 1
ATOM 589 C CA . ARG A 1 80 ? -10.367 -31.312 -5.711 1 96.62 80 ARG A CA 1
ATOM 590 C C . ARG A 1 80 ? -9.695 -32.562 -6.262 1 96.62 80 ARG A C 1
ATOM 592 O O . ARG A 1 80 ? -10.352 -33.406 -6.879 1 96.62 80 ARG A O 1
ATOM 599 N N . ASN A 1 81 ? -8.391 -32.656 -6.113 1 97.56 81 ASN A N 1
ATOM 600 C CA . ASN A 1 81 ? -7.609 -33.781 -6.59 1 97.56 81 ASN A CA 1
ATOM 601 C C . ASN A 1 81 ? -7.328 -34.781 -5.473 1 97.56 81 ASN A C 1
ATOM 603 O O . ASN A 1 81 ? -6.926 -34.406 -4.375 1 97.56 81 ASN A O 1
ATOM 607 N N . GLN A 1 82 ? -7.574 -36 -5.719 1 98 82 GLN A N 1
ATOM 608 C CA . GLN A 1 82 ? -7.129 -37.094 -4.863 1 98 82 GLN A CA 1
ATOM 609 C C . GLN A 1 82 ? -6.035 -37.906 -5.543 1 98 82 GLN A C 1
ATOM 611 O O . GLN A 1 82 ? -6.289 -38.625 -6.531 1 98 82 GLN A O 1
ATOM 616 N N . LEU A 1 83 ? -4.855 -37.844 -5.031 1 97.88 83 LEU A N 1
ATOM 617 C CA . LEU A 1 83 ? -3.709 -38.531 -5.617 1 97.88 83 LEU A CA 1
ATOM 618 C C . LEU A 1 83 ? -3.414 -39.812 -4.871 1 97.88 83 LEU A C 1
ATOM 620 O O . LEU A 1 83 ? -3.441 -39.844 -3.639 1 97.88 83 LEU A O 1
ATOM 624 N N . ARG A 1 84 ? -3.137 -40.875 -5.586 1 97.81 84 ARG A N 1
ATOM 625 C CA . ARG A 1 84 ? -2.721 -42.156 -5.043 1 97.81 84 ARG A CA 1
ATOM 626 C C . ARG A 1 84 ? -1.566 -42.75 -5.848 1 97.81 84 ARG A C 1
ATOM 628 O O . ARG A 1 84 ? -1.554 -42.656 -7.078 1 97.81 84 ARG A O 1
ATOM 635 N N . SER A 1 85 ? -0.699 -43.25 -5.145 1 97 85 SER A N 1
ATOM 636 C CA . SER A 1 85 ? 0.389 -43.969 -5.812 1 97 85 SER A CA 1
ATOM 637 C C . SER A 1 85 ? -0.062 -45.344 -6.301 1 97 85 SER A C 1
ATOM 639 O O . SER A 1 85 ? -0.648 -46.094 -5.539 1 97 85 SER A O 1
ATOM 641 N N . ILE A 1 86 ? 0.142 -45.688 -7.598 1 95.94 86 ILE A N 1
ATOM 642 C CA . ILE A 1 86 ? -0.306 -47 -8.117 1 95.94 86 ILE A CA 1
ATOM 643 C C . ILE A 1 86 ? 0.846 -47.688 -8.836 1 95.94 86 ILE A C 1
ATOM 645 O O . ILE A 1 86 ? 0.697 -48.812 -9.32 1 95.94 86 ILE A O 1
ATOM 649 N N . GLY A 1 87 ? 1.992 -47.094 -8.977 1 91 87 GLY A N 1
ATOM 650 C CA . GLY A 1 87 ? 3.125 -47.688 -9.672 1 91 87 GLY A CA 1
ATOM 651 C C . GLY A 1 87 ? 4.098 -48.406 -8.734 1 91 87 GLY A C 1
ATOM 652 O O . GLY A 1 87 ? 3.736 -48.781 -7.617 1 91 87 GLY A O 1
ATOM 653 N N . THR A 1 88 ? 5.188 -48.844 -9.273 1 90.44 88 THR A N 1
ATOM 654 C CA . THR A 1 88 ? 6.27 -49.469 -8.523 1 90.44 88 THR A CA 1
ATOM 655 C C . THR A 1 88 ? 7.359 -48.469 -8.195 1 90.44 88 THR A C 1
ATOM 657 O O . THR A 1 88 ? 7.398 -47.375 -8.781 1 90.44 88 THR A O 1
ATOM 660 N N . PRO A 1 89 ? 8.195 -48.75 -7.164 1 85.56 89 PRO A N 1
ATOM 661 C CA . PRO A 1 89 ? 9.281 -47.844 -6.836 1 85.56 89 PRO A CA 1
ATOM 662 C C . PRO A 1 89 ? 10.164 -47.531 -8.039 1 85.56 89 PRO A C 1
ATOM 664 O O . PRO A 1 89 ? 10.68 -46.406 -8.148 1 85.56 89 PRO A O 1
ATOM 667 N N . ASP A 1 90 ? 10.266 -48.469 -8.969 1 89.31 90 ASP A N 1
ATOM 668 C CA . ASP A 1 90 ? 11.109 -48.281 -10.148 1 89.31 90 ASP A CA 1
ATOM 669 C C . ASP A 1 90 ? 10.367 -47.5 -11.242 1 89.31 90 ASP A C 1
ATOM 671 O O . ASP A 1 90 ? 10.984 -46.875 -12.086 1 89.31 90 ASP A O 1
ATOM 675 N N . GLU A 1 91 ? 9.055 -47.625 -11.273 1 92.94 91 GLU A N 1
ATOM 676 C CA . GLU A 1 91 ? 8.195 -46.938 -12.234 1 92.94 91 GLU A CA 1
ATOM 677 C C . GLU A 1 91 ? 6.988 -46.312 -11.547 1 92.94 91 GLU A C 1
ATOM 679 O O . GLU A 1 91 ? 5.859 -46.781 -11.703 1 92.94 91 GLU A O 1
ATOM 684 N N . PRO A 1 92 ? 7.309 -45.25 -10.82 1 94.12 92 PRO A N 1
ATOM 685 C CA . PRO A 1 92 ? 6.219 -44.594 -10.07 1 94.12 92 PRO A CA 1
ATOM 686 C C . PRO A 1 92 ? 5.121 -44.062 -10.984 1 94.12 92 PRO A C 1
ATOM 688 O O . PRO A 1 92 ? 5.41 -43.469 -12.023 1 94.12 92 PRO A O 1
ATOM 691 N N . ARG A 1 93 ? 3.918 -44.312 -10.734 1 97.62 93 ARG A N 1
ATOM 692 C CA . ARG A 1 93 ? 2.713 -43.781 -11.359 1 97.62 93 ARG A CA 1
ATOM 693 C C . ARG A 1 93 ? 1.742 -43.25 -10.312 1 97.62 93 ARG A C 1
ATOM 695 O O . ARG A 1 93 ? 1.611 -43.844 -9.227 1 97.62 93 ARG A O 1
ATOM 702 N N . ILE A 1 94 ? 1.146 -42.188 -10.617 1 98.06 94 ILE A N 1
ATOM 703 C CA . ILE A 1 94 ? 0.214 -41.531 -9.688 1 98.06 94 ILE A CA 1
ATOM 704 C C . ILE A 1 94 ? -1.158 -41.406 -10.344 1 98.06 94 ILE A C 1
ATOM 706 O O . ILE A 1 94 ? -1.281 -40.844 -11.438 1 98.06 94 ILE A O 1
ATOM 710 N N . GLU A 1 95 ? -2.137 -42 -9.766 1 98.5 95 GLU A N 1
ATOM 711 C CA . GLU A 1 95 ? -3.518 -41.812 -10.195 1 98.5 95 GLU A CA 1
ATOM 712 C C . GLU A 1 95 ? -4.145 -40.562 -9.531 1 98.5 95 GLU A C 1
ATOM 714 O O . GLU A 1 95 ? -3.994 -40.375 -8.328 1 98.5 95 GLU A O 1
ATOM 719 N N . ILE A 1 96 ? -4.789 -39.75 -10.289 1 98.44 96 ILE A N 1
ATOM 720 C CA . ILE A 1 96 ? -5.453 -38.562 -9.781 1 98.44 96 ILE A CA 1
ATOM 721 C C . ILE A 1 96 ? -6.938 -38.594 -10.141 1 98.44 96 ILE A C 1
ATOM 723 O O . ILE A 1 96 ? -7.297 -38.625 -11.32 1 98.44 96 ILE A O 1
ATOM 727 N N . LYS A 1 97 ? -7.734 -38.656 -9.195 1 98.19 97 LYS A N 1
ATOM 728 C CA . LYS A 1 97 ? -9.172 -38.469 -9.375 1 98.19 97 LYS A CA 1
ATOM 729 C C . LYS A 1 97 ? -9.578 -37.031 -9.133 1 98.19 97 LYS A C 1
ATOM 731 O O . LYS A 1 97 ? -9.219 -36.438 -8.109 1 98.19 97 LYS A O 1
ATOM 736 N N . LEU A 1 98 ? -10.242 -36.438 -10.07 1 97.94 98 LEU A N 1
ATOM 737 C CA . LEU A 1 98 ? -10.594 -35.031 -10 1 97.94 98 LEU A CA 1
ATOM 738 C C . LEU A 1 98 ? -12.102 -34.875 -9.812 1 97.94 98 LEU A C 1
ATOM 740 O O . LEU A 1 98 ? -12.891 -35.562 -10.453 1 97.94 98 LEU A O 1
ATOM 744 N N . GLU A 1 99 ? -12.43 -33.969 -8.945 1 97.12 99 GLU A N 1
ATOM 745 C CA . GLU A 1 99 ? -13.805 -33.531 -8.758 1 97.12 99 GLU A CA 1
ATOM 746 C C . GLU A 1 99 ? -13.914 -32.031 -8.852 1 97.12 99 GLU A C 1
ATOM 748 O O . GLU A 1 99 ? -13.117 -31.297 -8.258 1 97.12 99 GLU A O 1
ATOM 753 N N . ALA A 1 100 ? -14.844 -31.625 -9.703 1 95.88 100 ALA A N 1
ATOM 754 C CA . ALA A 1 100 ? -15.078 -30.188 -9.75 1 95.88 100 ALA A CA 1
ATOM 755 C C . ALA A 1 100 ? -15.438 -29.641 -8.367 1 95.88 100 ALA A C 1
ATOM 757 O O . ALA A 1 100 ? -16.172 -30.281 -7.617 1 95.88 100 ALA A O 1
ATOM 758 N N . SER A 1 101 ? -14.852 -28.5 -8.039 1 94.75 101 SER A N 1
ATOM 759 C CA . SER A 1 101 ? -15.062 -27.922 -6.719 1 94.75 101 SER A CA 1
ATOM 760 C C . SER A 1 101 ? -15.297 -26.406 -6.805 1 94.75 101 SER A C 1
ATOM 762 O O . SER A 1 101 ? -14.945 -25.781 -7.809 1 94.75 101 SER A O 1
ATOM 764 N N . LEU A 1 102 ? -15.945 -25.906 -5.832 1 92 102 LEU A N 1
ATOM 765 C CA . LEU A 1 102 ? -16 -24.453 -5.66 1 92 102 LEU A CA 1
ATOM 766 C C . LEU A 1 102 ? -14.68 -23.922 -5.117 1 92 102 LEU A C 1
ATOM 768 O O . LEU A 1 102 ? -13.898 -24.672 -4.516 1 92 102 LEU A O 1
ATOM 772 N N . PRO A 1 103 ? -14.445 -22.625 -5.449 1 91.94 103 PRO A N 1
ATOM 773 C CA . PRO A 1 103 ? -13.258 -22.047 -4.824 1 91.94 103 PRO A CA 1
ATOM 774 C C . PRO A 1 103 ? -13.266 -22.172 -3.303 1 91.94 103 PRO A C 1
ATOM 776 O O . PRO A 1 103 ? -14.328 -22.156 -2.684 1 91.94 103 PRO A O 1
ATOM 779 N N . PRO A 1 104 ? -12.078 -22.422 -2.758 1 89.38 104 PRO A N 1
ATOM 780 C CA . PRO A 1 104 ? -12.047 -22.484 -1.295 1 89.38 104 PRO A CA 1
ATOM 781 C C . PRO A 1 104 ? -12.492 -21.172 -0.642 1 89.38 104 PRO A C 1
ATOM 783 O O . PRO A 1 104 ? -12.477 -20.125 -1.286 1 89.38 104 PRO A O 1
ATOM 786 N N . LYS A 1 105 ? -12.891 -21.312 0.618 1 86 105 LYS A N 1
ATOM 787 C CA . LYS A 1 105 ? -13.273 -20.141 1.377 1 86 105 LYS A CA 1
ATOM 788 C C . LYS A 1 105 ? -12.133 -19.125 1.452 1 86 105 LYS A C 1
ATOM 790 O O . LYS A 1 105 ? -10.977 -19.516 1.674 1 86 105 LYS A O 1
ATOM 795 N N . GLY A 1 106 ? -12.438 -17.875 1.175 1 85.25 106 GLY A N 1
ATOM 796 C CA . GLY A 1 106 ? -11.438 -16.828 1.3 1 85.25 106 GLY A CA 1
ATOM 797 C C . GLY A 1 106 ? -10.688 -16.562 0.008 1 85.25 106 GLY A C 1
ATOM 798 O O . GLY A 1 106 ? -9.836 -15.672 -0.048 1 85.25 106 GLY A O 1
ATOM 799 N N . TRP A 1 107 ? -11 -17.391 -0.981 1 89.75 107 TRP A N 1
ATOM 800 C CA . TRP A 1 107 ? -10.344 -17.172 -2.268 1 89.75 107 TRP A CA 1
ATOM 801 C C . TRP A 1 107 ? -10.695 -15.797 -2.83 1 89.75 107 TRP A C 1
ATOM 803 O O . TRP A 1 107 ? -11.852 -15.375 -2.783 1 89.75 107 TRP A O 1
ATOM 813 N N . VAL A 1 108 ? -9.68 -15.102 -3.363 1 92 108 VAL A N 1
ATOM 814 C CA . VAL A 1 108 ? -9.875 -13.797 -3.986 1 92 108 VAL A CA 1
ATOM 815 C C . VAL A 1 108 ? -9.656 -13.906 -5.492 1 92 108 VAL A C 1
ATOM 817 O O . VAL A 1 108 ? -8.648 -14.453 -5.941 1 92 108 VAL A O 1
ATOM 820 N N . ALA A 1 109 ? -10.539 -13.328 -6.242 1 91.38 109 ALA A N 1
ATOM 821 C CA . ALA A 1 109 ? -10.5 -13.398 -7.703 1 91.38 109 ALA A CA 1
ATOM 822 C C . ALA A 1 109 ? -9.305 -12.625 -8.25 1 91.38 109 ALA A C 1
ATOM 824 O O . ALA A 1 109 ? -8.914 -11.594 -7.699 1 91.38 109 ALA A O 1
ATOM 825 N N . PRO A 1 110 ? -8.758 -13.086 -9.422 1 90.19 110 PRO A N 1
ATOM 826 C CA . PRO A 1 110 ? -7.555 -12.477 -9.992 1 90.19 110 PRO A CA 1
ATOM 827 C C . PRO A 1 110 ? -7.73 -10.992 -10.297 1 90.19 110 PRO A C 1
ATOM 829 O O . PRO A 1 110 ? -6.785 -10.211 -10.164 1 90.19 110 PRO A O 1
ATOM 832 N N . ASP A 1 111 ? -8.875 -10.57 -10.727 1 90.56 111 ASP A N 1
ATOM 833 C CA . ASP A 1 111 ? -9.094 -9.164 -11.055 1 90.56 111 ASP A CA 1
ATOM 834 C C . ASP A 1 111 ? -9.016 -8.289 -9.805 1 90.56 111 ASP A C 1
ATOM 836 O O . ASP A 1 111 ? -8.547 -7.152 -9.867 1 90.56 111 ASP A O 1
ATOM 840 N N . ARG A 1 112 ? -9.516 -8.852 -8.727 1 91.94 112 ARG A N 1
ATOM 841 C CA . ARG A 1 112 ? -9.422 -8.125 -7.461 1 91.94 112 ARG A CA 1
ATOM 842 C C . ARG A 1 112 ? -7.984 -8.062 -6.965 1 91.94 112 ARG A C 1
ATOM 844 O O . ARG A 1 112 ? -7.551 -7.047 -6.426 1 91.94 112 ARG A O 1
ATOM 851 N N . LEU A 1 113 ? -7.273 -9.133 -7.133 1 94.56 113 LEU A N 1
ATOM 852 C CA . LEU A 1 113 ? -5.863 -9.141 -6.762 1 94.56 113 LEU A CA 1
ATOM 853 C C . LEU A 1 113 ? -5.082 -8.109 -7.574 1 94.56 113 LEU A C 1
ATOM 855 O O . LEU A 1 113 ? -4.211 -7.426 -7.039 1 94.56 113 LEU A O 1
ATOM 859 N N . LEU A 1 114 ? -5.406 -8.039 -8.828 1 94.38 114 LEU A N 1
ATOM 860 C CA . LEU A 1 114 ? -4.742 -7.07 -9.695 1 94.38 114 LEU A CA 1
ATOM 861 C C . LEU A 1 114 ? -5.027 -5.645 -9.234 1 94.38 114 LEU A C 1
ATOM 863 O O . LEU A 1 114 ? -4.133 -4.797 -9.242 1 94.38 114 LEU A O 1
ATOM 867 N N . LEU A 1 115 ? -6.23 -5.375 -8.844 1 91.81 115 LEU A N 1
ATOM 868 C CA . LEU A 1 115 ? -6.594 -4.055 -8.336 1 91.81 115 LEU A CA 1
ATOM 869 C C . LEU A 1 115 ? -5.77 -3.699 -7.105 1 91.81 115 LEU A C 1
ATOM 871 O O . LEU A 1 115 ? -5.258 -2.582 -7 1 91.81 115 LEU A O 1
ATOM 875 N N . VAL A 1 116 ? -5.668 -4.629 -6.203 1 93.56 116 VAL A N 1
ATOM 876 C CA . VAL A 1 116 ? -4.887 -4.402 -4.992 1 93.56 116 VAL A CA 1
ATOM 877 C C . VAL A 1 116 ? -3.424 -4.148 -5.359 1 93.56 116 VAL A C 1
ATOM 879 O O . VAL A 1 116 ? -2.793 -3.232 -4.828 1 93.56 116 VAL A O 1
ATOM 882 N N . ALA A 1 117 ? -2.93 -4.926 -6.281 1 95.5 117 ALA A N 1
ATOM 883 C CA . ALA A 1 117 ? -1.548 -4.758 -6.723 1 95.5 117 ALA A CA 1
ATOM 884 C C . ALA A 1 117 ? -1.322 -3.369 -7.309 1 95.5 117 ALA A C 1
ATOM 886 O O . ALA A 1 117 ? -0.298 -2.734 -7.043 1 95.5 117 ALA A O 1
ATOM 887 N N . ARG A 1 118 ? -2.195 -2.908 -8.078 1 93.12 118 ARG A N 1
ATOM 888 C CA . ARG A 1 118 ? -2.094 -1.58 -8.68 1 93.12 118 ARG A CA 1
ATOM 889 C C . ARG A 1 118 ? -2.1 -0.497 -7.605 1 93.12 118 ARG A C 1
ATOM 891 O O . ARG A 1 118 ? -1.366 0.488 -7.707 1 93.12 118 ARG A O 1
ATOM 898 N N . LEU A 1 119 ? -2.934 -0.68 -6.613 1 91.69 119 LEU A N 1
ATOM 899 C CA . LEU A 1 119 ? -3 0.294 -5.527 1 91.69 119 LEU A CA 1
ATOM 900 C C . LEU A 1 119 ? -1.695 0.321 -4.738 1 91.69 119 LEU A C 1
ATOM 902 O O . LEU A 1 119 ? -1.23 1.391 -4.336 1 91.69 119 LEU A O 1
ATOM 906 N N . VAL A 1 120 ? -1.145 -0.846 -4.5 1 94 120 VAL A N 1
ATOM 907 C CA . VAL A 1 120 ? 0.146 -0.925 -3.824 1 94 120 VAL A CA 1
ATOM 908 C C . VAL A 1 120 ? 1.213 -0.224 -4.664 1 94 120 VAL A C 1
ATOM 910 O O . VAL A 1 120 ? 2.02 0.545 -4.137 1 94 120 VAL A O 1
ATOM 913 N N . PHE A 1 121 ? 1.184 -0.482 -5.957 1 92.19 121 PHE A N 1
ATOM 914 C CA . PHE A 1 121 ? 2.139 0.141 -6.863 1 92.19 121 PHE A CA 1
ATOM 915 C C . PHE A 1 121 ? 1.979 1.657 -6.863 1 92.19 121 PHE A C 1
ATOM 917 O O . PHE A 1 121 ? 2.965 2.391 -6.777 1 92.19 121 PHE A O 1
ATOM 924 N N . GLU A 1 122 ? 0.787 2.141 -6.887 1 90.25 122 GLU A N 1
ATOM 925 C CA . GLU A 1 122 ? 0.509 3.574 -6.879 1 90.25 122 GLU A CA 1
ATOM 926 C C . GLU A 1 122 ? 0.933 4.211 -5.559 1 90.25 122 GLU A C 1
ATOM 928 O O . GLU A 1 122 ? 1.382 5.359 -5.531 1 90.25 122 GLU A O 1
ATOM 933 N N . SER A 1 123 ? 0.69 3.48 -4.477 1 92.31 123 SER A N 1
ATOM 934 C CA . SER A 1 123 ? 1.117 3.99 -3.18 1 92.31 123 SER A CA 1
ATOM 935 C C . SER A 1 123 ? 2.607 4.316 -3.176 1 92.31 123 SER A C 1
ATOM 937 O O . SER A 1 123 ? 3.025 5.324 -2.6 1 92.31 123 SER A O 1
ATOM 939 N N . ARG A 1 124 ? 3.346 3.514 -3.842 1 89.75 124 ARG A N 1
ATOM 940 C CA . ARG A 1 124 ? 4.789 3.725 -3.912 1 89.75 124 ARG A CA 1
ATOM 941 C C . ARG A 1 124 ? 5.125 4.91 -4.812 1 89.75 124 ARG A C 1
ATOM 943 O O . ARG A 1 124 ? 5.992 5.723 -4.477 1 89.75 124 ARG A O 1
ATOM 950 N N . ARG A 1 125 ? 4.461 4.984 -5.922 1 86.81 125 ARG A N 1
ATOM 951 C CA . ARG A 1 125 ? 4.715 6.086 -6.844 1 86.81 125 ARG A CA 1
ATOM 952 C C . ARG A 1 125 ? 4.367 7.426 -6.203 1 86.81 125 ARG A C 1
ATOM 954 O O . ARG A 1 125 ? 5.102 8.406 -6.363 1 86.81 125 ARG A O 1
ATOM 961 N N . GLU A 1 126 ? 3.248 7.461 -5.469 1 89.5 126 GLU A N 1
ATOM 962 C CA . GLU A 1 126 ? 2.795 8.688 -4.824 1 89.5 126 GLU A CA 1
ATOM 963 C C . GLU A 1 126 ? 3.746 9.109 -3.707 1 89.5 126 GLU A C 1
ATOM 965 O O . GLU A 1 126 ? 3.877 10.297 -3.408 1 89.5 126 GLU A O 1
ATOM 970 N N . ARG A 1 127 ? 4.375 8.133 -3.051 1 88.62 127 ARG A N 1
ATOM 971 C CA . ARG A 1 127 ? 5.375 8.422 -2.029 1 88.62 127 ARG A CA 1
ATOM 972 C C . ARG A 1 127 ? 6.504 9.281 -2.596 1 88.62 127 ARG A C 1
ATOM 974 O O . ARG A 1 127 ? 6.918 10.266 -1.978 1 88.62 127 ARG A O 1
ATOM 981 N N . VAL A 1 128 ? 6.965 8.914 -3.764 1 84.69 128 VAL A N 1
ATOM 982 C CA . VAL A 1 128 ? 8.047 9.641 -4.418 1 84.69 128 VAL A CA 1
ATOM 983 C C . VAL A 1 128 ? 7.59 11.055 -4.766 1 84.69 128 VAL A C 1
ATOM 985 O O . VAL A 1 128 ? 8.336 12.023 -4.582 1 84.69 128 VAL A O 1
ATOM 988 N N . ARG A 1 129 ? 6.41 11.195 -5.188 1 85.12 129 ARG A N 1
ATOM 989 C CA . ARG A 1 129 ? 5.855 12.484 -5.594 1 85.12 129 ARG A CA 1
ATOM 990 C C . ARG A 1 129 ? 5.719 13.422 -4.398 1 85.12 129 ARG A C 1
ATOM 992 O O . ARG A 1 129 ? 6.043 14.609 -4.492 1 85.12 129 ARG A O 1
ATOM 999 N N . SER A 1 130 ? 5.281 12.906 -3.246 1 89.88 130 SER A N 1
ATOM 1000 C CA . SER A 1 130 ? 4.941 13.727 -2.09 1 89.88 130 SER A CA 1
ATOM 1001 C C . SER A 1 130 ? 6.164 13.992 -1.219 1 89.88 130 SER A C 1
ATOM 1003 O O . SER A 1 130 ? 6.285 15.062 -0.618 1 89.88 130 SER A O 1
ATOM 1005 N N . PHE A 1 131 ? 7.074 13.047 -1.116 1 89.44 131 PHE A N 1
ATOM 1006 C CA . PHE A 1 131 ? 8.133 13.156 -0.125 1 89.44 131 PHE A CA 1
ATOM 1007 C C . PHE A 1 131 ? 9.5 13.25 -0.8 1 89.44 131 PHE A C 1
ATOM 1009 O O . PHE A 1 131 ? 10.492 13.586 -0.158 1 89.44 131 PHE A O 1
ATOM 1016 N N . GLY A 1 132 ? 9.539 13.023 -2.104 1 79.56 132 GLY A N 1
ATOM 1017 C CA . GLY A 1 132 ? 10.797 13.031 -2.832 1 79.56 132 GLY A CA 1
ATOM 1018 C C . GLY A 1 132 ? 11.438 11.656 -2.928 1 79.56 132 GLY A C 1
ATOM 1019 O O . GLY A 1 132 ? 11.031 10.727 -2.229 1 79.56 132 GLY A O 1
ATOM 1020 N N . SER A 1 133 ? 12.336 11.344 -3.949 1 63.41 133 SER A N 1
ATOM 1021 C CA . SER A 1 133 ? 12.781 10.047 -4.449 1 63.41 133 SER A CA 1
ATOM 1022 C C . SER A 1 133 ? 13.922 9.492 -3.611 1 63.41 133 SER A C 1
ATOM 1024 O O . SER A 1 133 ? 14.055 8.273 -3.463 1 63.41 133 SER A O 1
ATOM 1026 N N . ASP A 1 134 ? 14.586 10.227 -2.916 1 69.19 134 ASP A N 1
ATOM 1027 C CA . ASP A 1 134 ? 15.891 9.734 -2.498 1 69.19 134 ASP A CA 1
ATOM 1028 C C . ASP A 1 134 ? 15.781 8.891 -1.229 1 69.19 134 ASP A C 1
ATOM 1030 O O . ASP A 1 134 ? 16.578 7.977 -1.018 1 69.19 134 ASP A O 1
ATOM 1034 N N . LEU A 1 135 ? 14.773 9.102 -0.54 1 68.56 135 LEU A N 1
ATOM 1035 C CA . LEU A 1 135 ? 14.82 8.484 0.779 1 68.56 135 LEU A CA 1
ATOM 1036 C C . LEU A 1 135 ? 14.07 7.148 0.776 1 68.56 135 LEU A C 1
ATOM 1038 O O . LEU A 1 135 ? 14.359 6.27 1.59 1 68.56 135 LEU A O 1
ATOM 1042 N N . PHE A 1 136 ? 13.281 6.914 -0.267 1 74.44 136 PHE A N 1
ATOM 1043 C CA . PHE A 1 136 ? 12.367 5.793 -0.076 1 74.44 136 PHE A CA 1
ATOM 1044 C C . PHE A 1 136 ? 12.367 4.883 -1.297 1 74.44 136 PHE A C 1
ATOM 1046 O O . PHE A 1 136 ? 11.344 4.285 -1.633 1 74.44 136 PHE A O 1
ATOM 1053 N N . THR A 1 137 ? 13.461 4.672 -1.968 1 77.69 137 THR A N 1
ATOM 1054 C CA . THR A 1 137 ? 13.508 3.838 -3.164 1 77.69 137 THR A CA 1
ATOM 1055 C C . THR A 1 137 ? 13.586 2.361 -2.789 1 77.69 137 THR A C 1
ATOM 1057 O O . THR A 1 137 ? 14.289 1.991 -1.848 1 77.69 137 THR A O 1
ATOM 1060 N N . ASP A 1 138 ? 12.719 1.528 -3.342 1 86.62 138 ASP A N 1
ATOM 1061 C CA . ASP A 1 138 ? 12.75 0.071 -3.254 1 86.62 138 ASP A CA 1
ATOM 1062 C C . ASP A 1 138 ? 12.602 -0.564 -4.633 1 86.62 138 ASP A C 1
ATOM 1064 O O . ASP A 1 138 ? 11.539 -1.081 -4.973 1 86.62 138 ASP A O 1
ATOM 1068 N N . HIS A 1 139 ? 13.703 -0.641 -5.34 1 88.06 139 HIS A N 1
ATOM 1069 C CA . HIS A 1 139 ? 13.68 -1.087 -6.73 1 88.06 139 HIS A CA 1
ATOM 1070 C C . HIS A 1 139 ? 13.32 -2.566 -6.824 1 88.06 139 HIS A C 1
ATOM 1072 O O . HIS A 1 139 ? 12.648 -2.986 -7.766 1 88.06 139 HIS A O 1
ATOM 1078 N N . ALA A 1 140 ? 13.789 -3.301 -5.867 1 89.56 140 ALA A N 1
ATOM 1079 C CA . ALA A 1 140 ? 13.508 -4.734 -5.883 1 89.56 140 ALA A CA 1
ATOM 1080 C C . ALA A 1 140 ? 12.008 -4.996 -5.816 1 89.56 140 ALA A C 1
ATOM 1082 O O . ALA A 1 140 ? 11.469 -5.762 -6.617 1 89.56 140 ALA A O 1
ATOM 1083 N N . TRP A 1 141 ? 11.352 -4.355 -4.914 1 91.56 141 TRP A N 1
ATOM 1084 C CA . TRP A 1 141 ? 9.906 -4.523 -4.762 1 91.56 141 TRP A CA 1
ATOM 1085 C C . TRP A 1 141 ? 9.172 -3.994 -5.988 1 91.56 141 TRP A C 1
ATOM 1087 O O . TRP A 1 141 ? 8.211 -4.609 -6.453 1 91.56 141 TRP A O 1
ATOM 1097 N N . ASP A 1 142 ? 9.594 -2.902 -6.516 1 90.06 142 ASP A N 1
ATOM 1098 C CA . ASP A 1 142 ? 8.977 -2.324 -7.703 1 90.06 142 ASP A CA 1
ATOM 1099 C C . ASP A 1 142 ? 9.062 -3.283 -8.891 1 90.06 142 ASP A C 1
ATOM 1101 O O . ASP A 1 142 ? 8.109 -3.41 -9.664 1 90.06 142 ASP A O 1
ATOM 1105 N N . LEU A 1 143 ? 10.156 -3.881 -8.977 1 91.06 143 LEU A N 1
ATOM 1106 C CA . LEU A 1 143 ? 10.352 -4.832 -10.07 1 91.06 143 LEU A CA 1
ATOM 1107 C C . LEU A 1 143 ? 9.43 -6.035 -9.914 1 91.06 143 LEU A C 1
ATOM 1109 O O . LEU A 1 143 ? 8.789 -6.457 -10.875 1 91.06 143 LEU A O 1
ATOM 1113 N N . LEU A 1 144 ? 9.367 -6.582 -8.727 1 93.5 144 LEU A N 1
ATOM 1114 C CA . LEU A 1 144 ? 8.508 -7.738 -8.477 1 93.5 144 LEU A CA 1
ATOM 1115 C C . LEU A 1 144 ? 7.043 -7.395 -8.734 1 93.5 144 LEU A C 1
ATOM 1117 O O . LEU A 1 144 ? 6.332 -8.156 -9.391 1 93.5 144 LEU A O 1
ATOM 1121 N N . LEU A 1 145 ? 6.668 -6.273 -8.188 1 93.69 145 LEU A N 1
ATOM 1122 C CA . LEU A 1 145 ? 5.281 -5.832 -8.336 1 93.69 145 LEU A CA 1
ATOM 1123 C C . LEU A 1 145 ? 4.945 -5.59 -9.805 1 93.69 145 LEU A C 1
ATOM 1125 O O . LEU A 1 145 ? 3.875 -5.984 -10.273 1 93.69 145 LEU A O 1
ATOM 1129 N N . SER A 1 146 ? 5.836 -4.969 -10.539 1 93.88 146 SER A N 1
ATOM 1130 C CA . SER A 1 146 ? 5.629 -4.73 -11.961 1 93.88 146 SER A CA 1
ATOM 1131 C C . SER A 1 146 ? 5.5 -6.043 -12.734 1 93.88 146 SER A C 1
ATOM 1133 O O . SER A 1 146 ? 4.664 -6.164 -13.633 1 93.88 146 SER A O 1
ATOM 1135 N N . ALA A 1 147 ? 6.336 -6.941 -12.383 1 95 147 ALA A N 1
ATOM 1136 C CA . ALA A 1 147 ? 6.262 -8.25 -13.031 1 95 147 ALA A CA 1
ATOM 1137 C C . ALA A 1 147 ? 4.902 -8.898 -12.805 1 95 147 ALA A C 1
ATOM 1139 O O . ALA A 1 147 ? 4.309 -9.453 -13.734 1 95 147 ALA A O 1
ATOM 1140 N N . TYR A 1 148 ? 4.395 -8.875 -11.578 1 96.69 148 TYR A N 1
ATOM 1141 C CA . TYR A 1 148 ? 3.084 -9.445 -11.281 1 96.69 148 TYR A CA 1
ATOM 1142 C C . TYR A 1 148 ? 1.994 -8.758 -12.102 1 96.69 148 TYR A C 1
ATOM 1144 O O . TYR A 1 148 ? 1.151 -9.43 -12.703 1 96.69 148 TYR A O 1
ATOM 1152 N N . ILE A 1 149 ? 2.01 -7.441 -12.07 1 95.44 149 ILE A N 1
ATOM 1153 C CA . ILE A 1 149 ? 0.982 -6.656 -12.742 1 95.44 149 ILE A CA 1
ATOM 1154 C C . ILE A 1 149 ? 1.016 -6.949 -14.242 1 95.44 149 ILE A C 1
ATOM 1156 O O . ILE A 1 149 ? -0.025 -7.199 -14.859 1 95.44 149 ILE A O 1
ATOM 1160 N N . CYS A 1 150 ? 2.197 -6.949 -14.836 1 94.38 150 CYS A N 1
ATOM 1161 C CA . CYS A 1 150 ? 2.328 -7.238 -16.266 1 94.38 150 CYS A CA 1
ATOM 1162 C C . CYS A 1 150 ? 1.829 -8.641 -16.578 1 94.38 150 CYS A C 1
ATOM 1164 O O . CYS A 1 150 ? 1.093 -8.836 -17.547 1 94.38 150 CYS A O 1
ATOM 1166 N N . GLU A 1 151 ? 2.199 -9.555 -15.766 1 92.25 151 GLU A N 1
ATOM 1167 C CA . GLU A 1 151 ? 1.739 -10.922 -15.961 1 92.25 151 GLU A CA 1
ATOM 1168 C C . GLU A 1 151 ? 0.216 -11.008 -15.906 1 92.25 151 GLU A C 1
ATOM 1170 O O . GLU A 1 151 ? -0.407 -11.656 -16.75 1 92.25 151 GLU A O 1
ATOM 1175 N N . ALA A 1 152 ? -0.349 -10.398 -14.945 1 91.62 152 ALA A N 1
ATOM 1176 C CA . ALA A 1 152 ? -1.8 -10.398 -14.781 1 91.62 152 ALA A CA 1
ATOM 1177 C C . ALA A 1 152 ? -2.49 -9.742 -15.969 1 91.62 152 ALA A C 1
ATOM 1179 O O . ALA A 1 152 ? -3.607 -10.117 -16.328 1 91.62 152 ALA A O 1
ATOM 1180 N N . GLU A 1 153 ? -1.76 -8.82 -16.562 1 91.75 153 GLU A N 1
ATOM 1181 C CA . GLU A 1 153 ? -2.32 -8.102 -17.703 1 91.75 153 GLU A CA 1
ATOM 1182 C C . GLU A 1 153 ? -1.973 -8.797 -19.016 1 91.75 153 GLU A C 1
ATOM 1184 O O . GLU A 1 153 ? -2.426 -8.383 -20.094 1 91.75 153 GLU A O 1
ATOM 1189 N N . GLY A 1 154 ? -1.202 -9.812 -19.016 1 89.75 154 GLY A N 1
ATOM 1190 C CA . GLY A 1 154 ? -0.814 -10.555 -20.203 1 89.75 154 GLY A CA 1
ATOM 1191 C C . GLY A 1 154 ? 0.207 -9.82 -21.047 1 89.75 154 GLY A C 1
ATOM 1192 O O . GLY A 1 154 ? 0.195 -9.93 -22.281 1 89.75 154 GLY A O 1
ATOM 1193 N N . THR A 1 155 ? 0.976 -8.984 -20.406 1 92.12 155 THR A N 1
ATOM 1194 C CA . THR A 1 155 ? 2.004 -8.227 -21.109 1 92.12 155 THR A CA 1
ATOM 1195 C C . THR A 1 155 ? 3.396 -8.656 -20.656 1 92.12 155 THR A C 1
ATOM 1197 O O . THR A 1 155 ? 3.547 -9.312 -19.625 1 92.12 155 THR A O 1
ATOM 1200 N N . LEU A 1 156 ? 4.363 -8.406 -21.484 1 91.31 156 LEU A N 1
ATOM 1201 C CA . LEU A 1 156 ? 5.754 -8.688 -21.156 1 91.31 156 LEU A CA 1
ATOM 1202 C C . LEU A 1 156 ? 6.418 -7.461 -20.531 1 91.31 156 LEU A C 1
ATOM 1204 O O . LEU A 1 156 ? 5.941 -6.336 -20.703 1 91.31 156 LEU A O 1
ATOM 1208 N N . ILE A 1 157 ? 7.457 -7.738 -19.797 1 93.12 157 ILE A N 1
ATOM 1209 C CA . ILE A 1 157 ? 8.195 -6.625 -19.203 1 93.12 157 ILE A CA 1
ATOM 1210 C C . ILE A 1 157 ? 9.695 -6.906 -19.297 1 93.12 157 ILE A C 1
ATOM 1212 O O . ILE A 1 157 ? 10.133 -8.039 -19.109 1 93.12 157 ILE A O 1
ATOM 1216 N N . THR A 1 158 ? 10.414 -5.801 -19.609 1 92.94 158 THR A N 1
ATOM 1217 C CA . THR A 1 158 ? 11.867 -5.855 -19.703 1 92.94 158 THR A CA 1
ATOM 1218 C C . THR A 1 158 ? 12.508 -4.75 -18.875 1 92.94 158 THR A C 1
ATOM 1220 O O . THR A 1 158 ? 11.82 -3.826 -18.422 1 92.94 158 THR A O 1
ATOM 1223 N N . ILE A 1 159 ? 13.773 -4.906 -18.625 1 89.75 159 ILE A N 1
ATOM 1224 C CA . ILE A 1 159 ? 14.516 -3.863 -17.938 1 89.75 159 ILE A CA 1
ATOM 1225 C C . ILE A 1 159 ? 14.469 -2.566 -18.734 1 89.75 159 ILE A C 1
ATOM 1227 O O . ILE A 1 159 ? 14.32 -1.481 -18.172 1 89.75 159 ILE A O 1
ATOM 1231 N N . ALA A 1 160 ? 14.539 -2.674 -20 1 91.31 160 ALA A N 1
ATOM 1232 C CA . ALA A 1 160 ? 14.484 -1.507 -20.875 1 91.31 160 ALA A CA 1
ATOM 1233 C C . ALA A 1 160 ? 13.156 -0.769 -20.719 1 91.31 160 ALA A C 1
ATOM 1235 O O . ALA A 1 160 ? 13.125 0.464 -20.688 1 91.31 160 ALA A O 1
ATOM 1236 N N . GLN A 1 161 ? 12.125 -1.483 -20.641 1 90.88 161 GLN A N 1
ATOM 1237 C CA . GLN A 1 161 ? 10.812 -0.883 -20.453 1 90.88 161 GLN A CA 1
ATOM 1238 C C . GLN A 1 161 ? 10.695 -0.196 -19.109 1 90.88 161 GLN A C 1
ATOM 1240 O O . GLN A 1 161 ? 10.133 0.898 -19 1 90.88 161 GLN A O 1
ATOM 1245 N N . LEU A 1 162 ? 11.195 -0.826 -18.094 1 87.06 162 LEU A N 1
ATOM 1246 C CA . LEU A 1 162 ? 11.148 -0.232 -16.75 1 87.06 162 LEU A CA 1
ATOM 1247 C C . LEU A 1 162 ? 11.992 1.04 -16.703 1 87.06 162 LEU A C 1
ATOM 1249 O O . LEU A 1 162 ? 11.617 2.006 -16.031 1 87.06 162 LEU A O 1
ATOM 1253 N N . HIS A 1 163 ? 13.109 0.975 -17.312 1 89.56 163 HIS A N 1
ATOM 1254 C CA . HIS A 1 163 ? 13.938 2.172 -17.422 1 89.56 163 HIS A CA 1
ATOM 1255 C C . HIS A 1 163 ? 13.156 3.326 -18.047 1 89.56 163 HIS A C 1
ATOM 1257 O O . HIS A 1 163 ? 13.156 4.438 -17.5 1 89.56 163 HIS A O 1
ATOM 1263 N N . ALA A 1 164 ? 12.438 3.072 -18.984 1 87.19 164 ALA A N 1
ATOM 1264 C CA . ALA A 1 164 ? 11.695 4.094 -19.719 1 87.19 164 ALA A CA 1
ATOM 1265 C C . ALA A 1 164 ? 10.508 4.605 -18.906 1 87.19 164 ALA A C 1
ATOM 1267 O O . ALA A 1 164 ? 10.203 5.801 -18.922 1 87.19 164 ALA A O 1
ATOM 1268 N N . ARG A 1 165 ? 9.891 3.754 -18.125 1 80 165 ARG A N 1
ATOM 1269 C CA . ARG A 1 165 ? 8.617 4.074 -17.484 1 80 165 ARG A CA 1
ATOM 1270 C C . ARG A 1 165 ? 8.828 4.566 -16.062 1 80 165 ARG A C 1
ATOM 1272 O O . ARG A 1 165 ? 8.109 5.445 -15.586 1 80 165 ARG A O 1
ATOM 1279 N N . ALA A 1 166 ? 9.797 4 -15.398 1 77.38 166 ALA A N 1
ATOM 1280 C CA . ALA A 1 166 ? 9.914 4.27 -13.969 1 77.38 166 ALA A CA 1
ATOM 1281 C C . ALA A 1 166 ? 11.242 4.953 -13.648 1 77.38 166 ALA A C 1
ATOM 1283 O O . ALA A 1 166 ? 11.531 5.242 -12.484 1 77.38 166 ALA A O 1
ATOM 1284 N N . GLY A 1 167 ? 12.055 5.141 -14.578 1 81 167 GLY A N 1
ATOM 1285 C CA . GLY A 1 167 ? 13.289 5.887 -14.383 1 81 167 GLY A CA 1
ATOM 1286 C C . GLY A 1 167 ? 14.352 5.09 -13.656 1 81 167 GLY A C 1
ATOM 1287 O O . GLY A 1 167 ? 15.312 5.66 -13.141 1 81 167 GLY A O 1
ATOM 1288 N N . ILE A 1 168 ? 14.242 3.824 -13.539 1 82.81 168 ILE A N 1
ATOM 1289 C CA . ILE A 1 168 ? 15.281 2.971 -12.977 1 82.81 168 ILE A CA 1
ATOM 1290 C C . ILE A 1 168 ? 16.438 2.848 -13.961 1 82.81 168 ILE A C 1
ATOM 1292 O O . ILE A 1 168 ? 16.234 2.605 -15.148 1 82.81 168 ILE A O 1
ATOM 1296 N N . SER A 1 169 ? 17.672 3.094 -13.523 1 90 169 SER A N 1
ATOM 1297 C CA . SER A 1 169 ? 18.797 2.938 -14.43 1 90 169 SER A CA 1
ATOM 1298 C C . SER A 1 169 ? 18.906 1.501 -14.93 1 90 169 SER A C 1
ATOM 1300 O O . SER A 1 169 ? 18.5 0.564 -14.242 1 90 169 SER A O 1
ATOM 1302 N N . LEU A 1 170 ? 19.5 1.357 -16.109 1 91.5 170 LEU A N 1
ATOM 1303 C CA . LEU A 1 170 ? 19.688 0.031 -16.688 1 91.5 170 LEU A CA 1
ATOM 1304 C C . LEU A 1 170 ? 20.578 -0.836 -15.812 1 91.5 170 LEU A C 1
ATOM 1306 O O . LEU A 1 170 ? 20.297 -2.018 -15.609 1 91.5 170 LEU A O 1
ATOM 1310 N N . ALA A 1 171 ? 21.578 -0.23 -15.305 1 91.5 171 ALA A N 1
ATOM 1311 C CA . ALA A 1 171 ? 22.5 -0.955 -14.445 1 91.5 171 ALA A CA 1
ATOM 1312 C C . ALA A 1 171 ? 21.812 -1.425 -13.164 1 91.5 171 ALA A C 1
ATOM 1314 O O . ALA A 1 171 ? 21.953 -2.582 -12.766 1 91.5 171 ALA A O 1
ATOM 1315 N N . THR A 1 172 ? 21.078 -0.528 -12.531 1 89.94 172 THR A N 1
ATOM 1316 C CA . THR A 1 172 ? 20.359 -0.854 -11.305 1 89.94 172 THR A CA 1
ATOM 1317 C C . THR A 1 172 ? 19.312 -1.931 -11.562 1 89.94 172 THR A C 1
ATOM 1319 O O . THR A 1 172 ? 19.203 -2.891 -10.797 1 89.94 172 THR A O 1
ATOM 1322 N N . GLY A 1 173 ? 18.609 -1.764 -12.641 1 90.38 173 GLY A N 1
ATOM 1323 C CA . GLY A 1 173 ? 17.594 -2.752 -13.008 1 90.38 173 GLY A CA 1
ATOM 1324 C C . GLY A 1 173 ? 18.188 -4.137 -13.227 1 90.38 173 GLY A C 1
ATOM 1325 O O . GLY A 1 173 ? 17.641 -5.129 -12.742 1 90.38 173 GLY A O 1
ATOM 1326 N N . SER A 1 174 ? 19.266 -4.191 -13.891 1 90.38 174 SER A N 1
ATOM 1327 C CA . SER A 1 174 ? 19.922 -5.465 -14.203 1 90.38 174 SER A CA 1
ATOM 1328 C C . SER A 1 174 ? 20.438 -6.145 -12.938 1 90.38 174 SER A C 1
ATOM 1330 O O . SER A 1 174 ? 20.297 -7.359 -12.781 1 90.38 174 SER A O 1
ATOM 1332 N N . ARG A 1 175 ? 21 -5.379 -12.102 1 90.69 175 ARG A N 1
ATOM 1333 C CA . ARG A 1 175 ? 21.516 -5.914 -10.844 1 90.69 175 ARG A CA 1
ATOM 1334 C C . ARG A 1 175 ? 20.391 -6.539 -10.023 1 90.69 175 ARG A C 1
ATOM 1336 O O . ARG A 1 175 ? 20.547 -7.637 -9.484 1 90.69 175 ARG A O 1
ATOM 1343 N N . TRP A 1 176 ? 19.25 -5.93 -9.984 1 90.5 176 TRP A N 1
ATOM 1344 C CA . TRP A 1 176 ? 18.156 -6.406 -9.156 1 90.5 176 TRP A CA 1
ATOM 1345 C C . TRP A 1 176 ? 17.5 -7.629 -9.781 1 90.5 176 TRP A C 1
ATOM 1347 O O . TRP A 1 176 ? 17.047 -8.539 -9.07 1 90.5 176 TRP A O 1
ATOM 1357 N N . ILE A 1 177 ? 17.406 -7.621 -11.055 1 90.25 177 ILE A N 1
ATOM 1358 C CA . ILE A 1 177 ? 16.828 -8.797 -11.695 1 90.25 177 ILE A CA 1
ATOM 1359 C C . ILE A 1 177 ? 17.688 -10.031 -11.383 1 90.25 177 ILE A C 1
ATOM 1361 O O . ILE A 1 177 ? 17.156 -11.094 -11.062 1 90.25 177 ILE A O 1
ATOM 1365 N N . ARG A 1 178 ? 18.953 -9.828 -11.461 1 89.88 178 ARG A N 1
ATOM 1366 C CA . ARG A 1 178 ? 19.859 -10.93 -11.156 1 89.88 178 ARG A CA 1
ATOM 1367 C C . ARG A 1 178 ? 19.719 -11.375 -9.703 1 89.88 178 ARG A C 1
ATOM 1369 O O . ARG A 1 178 ? 19.656 -12.57 -9.414 1 89.88 178 ARG A O 1
ATOM 1376 N N . ALA A 1 179 ? 19.688 -10.438 -8.797 1 90.62 179 ALA A N 1
ATOM 1377 C CA . ALA A 1 179 ? 19.547 -10.742 -7.379 1 90.62 179 ALA A CA 1
ATOM 1378 C C . ALA A 1 179 ? 18.234 -11.469 -7.098 1 90.62 179 ALA A C 1
ATOM 1380 O O . ALA A 1 179 ? 18.203 -12.453 -6.363 1 90.62 179 ALA A O 1
ATOM 1381 N N . LEU A 1 180 ? 17.172 -11 -7.715 1 92.38 180 LEU A N 1
ATOM 1382 C CA . LEU A 1 180 ? 15.852 -11.586 -7.5 1 92.38 180 LEU A CA 1
ATOM 1383 C C . LEU A 1 180 ? 15.75 -12.961 -8.148 1 92.38 180 LEU A C 1
ATOM 1385 O O . LEU A 1 180 ? 15.055 -13.844 -7.637 1 92.38 180 LEU A O 1
ATOM 1389 N N . ALA A 1 181 ? 16.453 -13.07 -9.258 1 91.44 181 ALA A N 1
ATOM 1390 C CA . ALA A 1 181 ? 16.516 -14.383 -9.883 1 91.44 181 ALA A CA 1
ATOM 1391 C C . ALA A 1 181 ? 17.281 -15.375 -8.992 1 91.44 181 ALA A C 1
ATOM 1393 O O . ALA A 1 181 ? 16.875 -16.531 -8.859 1 91.44 181 ALA A O 1
ATOM 1394 N N . ALA A 1 182 ? 18.328 -14.875 -8.414 1 91.06 182 ALA A N 1
ATOM 1395 C CA . ALA A 1 182 ? 19.125 -15.711 -7.52 1 91.06 182 ALA A CA 1
ATOM 1396 C C . ALA A 1 182 ? 18.297 -16.141 -6.309 1 91.06 182 ALA A C 1
ATOM 1398 O O . ALA A 1 182 ? 18.484 -17.25 -5.781 1 91.06 182 ALA A O 1
ATOM 1399 N N . GLU A 1 183 ? 17.312 -15.336 -5.895 1 92.19 183 GLU A N 1
ATOM 1400 C CA . GLU A 1 183 ? 16.438 -15.641 -4.762 1 92.19 183 GLU A CA 1
ATOM 1401 C C . GLU A 1 183 ? 15.25 -16.5 -5.191 1 92.19 183 GLU A C 1
ATOM 1403 O O . GLU A 1 183 ? 14.406 -16.844 -4.371 1 92.19 183 GLU A O 1
ATOM 1408 N N . GLY A 1 184 ? 15.156 -16.812 -6.484 1 92.31 184 GLY A N 1
ATOM 1409 C CA . GLY A 1 184 ? 14.086 -17.656 -7.004 1 92.31 184 GLY A CA 1
ATOM 1410 C C . GLY A 1 184 ? 12.758 -16.938 -7.125 1 92.31 184 GLY A C 1
ATOM 1411 O O . GLY A 1 184 ? 11.703 -17.562 -7.094 1 92.31 184 GLY A O 1
ATOM 1412 N N . LEU A 1 185 ? 12.805 -15.602 -7.277 1 94.44 185 LEU A N 1
ATOM 1413 C CA . LEU A 1 185 ? 11.57 -14.82 -7.332 1 94.44 185 LEU A CA 1
ATOM 1414 C C . LEU A 1 185 ? 11.25 -14.414 -8.766 1 94.44 185 LEU A C 1
ATOM 1416 O O . LEU A 1 185 ? 10.078 -14.297 -9.133 1 94.44 185 LEU A O 1
ATOM 1420 N N . LEU A 1 186 ? 12.297 -14.219 -9.57 1 93.94 186 LEU A N 1
ATOM 1421 C CA . LEU A 1 186 ? 12.117 -13.883 -10.977 1 93.94 186 LEU A CA 1
ATOM 1422 C C . LEU A 1 186 ? 12.836 -14.883 -11.875 1 93.94 186 LEU A C 1
ATOM 1424 O O . LEU A 1 186 ? 13.727 -15.602 -11.422 1 93.94 186 LEU A O 1
ATOM 1428 N N . GLU A 1 187 ? 12.406 -14.961 -13.062 1 92.75 187 GLU A N 1
ATOM 1429 C CA . GLU A 1 187 ? 13.07 -15.758 -14.086 1 92.75 187 GLU A CA 1
ATOM 1430 C C . GLU A 1 187 ? 12.914 -15.125 -15.469 1 92.75 187 GLU A C 1
ATOM 1432 O O . GLU A 1 187 ? 11.938 -14.422 -15.719 1 92.75 187 GLU A O 1
ATOM 1437 N N . TYR A 1 188 ? 13.883 -15.344 -16.281 1 89.69 188 TYR A N 1
ATOM 1438 C CA . TYR A 1 188 ? 13.797 -14.852 -17.641 1 89.69 188 TYR A CA 1
ATOM 1439 C C . TYR A 1 188 ? 12.875 -15.734 -18.484 1 89.69 188 TYR A C 1
ATOM 1441 O O . TYR A 1 188 ? 12.859 -16.953 -18.312 1 89.69 188 TYR A O 1
ATOM 1449 N N . GLU A 1 189 ? 12.086 -15.148 -19.375 1 83.5 189 GLU A N 1
ATOM 1450 C CA . GLU A 1 189 ? 11.125 -15.875 -20.219 1 83.5 189 GLU A CA 1
ATOM 1451 C C . GLU A 1 189 ? 11.836 -16.875 -21.125 1 83.5 189 GLU A C 1
ATOM 1453 O O . GLU A 1 189 ? 11.281 -17.938 -21.438 1 83.5 189 GLU A O 1
ATOM 1458 N N . ASP A 1 190 ? 12.938 -16.531 -21.578 1 74.19 190 ASP A N 1
ATOM 1459 C CA . ASP A 1 190 ? 13.633 -17.406 -22.516 1 74.19 190 ASP A CA 1
ATOM 1460 C C . ASP A 1 190 ? 14.367 -18.516 -21.781 1 74.19 190 ASP A C 1
ATOM 1462 O O . ASP A 1 190 ? 14.93 -19.422 -22.422 1 74.19 190 ASP A O 1
ATOM 1466 N N . GLY A 1 191 ? 14.094 -18.656 -20.516 1 65.06 191 GLY A N 1
ATOM 1467 C CA . GLY A 1 191 ? 14.711 -19.719 -19.719 1 65.06 191 GLY A CA 1
ATOM 1468 C C . GLY A 1 191 ? 16.219 -19.594 -19.656 1 65.06 191 GLY A C 1
ATOM 1469 O O . GLY A 1 191 ? 16.891 -20.453 -19.062 1 65.06 191 GLY A O 1
ATOM 1470 N N . GLY A 1 192 ? 16.781 -18.578 -20.469 1 63.34 192 GLY A N 1
ATOM 1471 C CA . GLY A 1 192 ? 18.234 -18.547 -20.578 1 63.34 192 GLY A CA 1
ATOM 1472 C C . GLY A 1 192 ? 18.875 -17.531 -19.672 1 63.34 192 GLY A C 1
ATOM 1473 O O . GLY A 1 192 ? 18.203 -16.859 -18.875 1 63.34 192 GLY A O 1
ATOM 1474 N N . ASN A 1 193 ? 20.172 -17.672 -19.547 1 59.16 193 ASN A N 1
ATOM 1475 C CA . ASN A 1 193 ? 21.094 -16.891 -18.719 1 59.16 193 ASN A CA 1
ATOM 1476 C C . ASN A 1 193 ? 21.484 -15.586 -19.406 1 59.16 193 ASN A C 1
ATOM 1478 O O . ASN A 1 193 ? 22.312 -14.836 -18.891 1 59.16 193 ASN A O 1
ATOM 1482 N N . HIS A 1 194 ? 20.984 -15.438 -20.625 1 61.44 194 HIS A N 1
ATOM 1483 C CA . HIS A 1 194 ? 21.516 -14.234 -21.25 1 61.44 194 HIS A CA 1
ATOM 1484 C C . HIS A 1 194 ? 20.672 -13.008 -20.906 1 61.44 194 HIS A C 1
ATOM 1486 O O . HIS A 1 194 ? 19.734 -12.688 -21.625 1 61.44 194 HIS A O 1
ATOM 1492 N N . ALA A 1 195 ? 20.859 -12.547 -19.75 1 70.44 195 ALA A N 1
ATOM 1493 C CA . ALA A 1 195 ? 20.188 -11.406 -19.141 1 70.44 195 ALA A CA 1
ATOM 1494 C C . ALA A 1 195 ? 20.469 -10.117 -19.906 1 70.44 195 ALA A C 1
ATOM 1496 O O . ALA A 1 195 ? 21.469 -9.453 -19.672 1 70.44 195 ALA A O 1
ATOM 1497 N N . LEU A 1 196 ? 19.828 -10 -21.172 1 80.12 196 LEU A N 1
ATOM 1498 C CA . LEU A 1 196 ? 19.859 -8.695 -21.828 1 80.12 196 LEU A CA 1
ATOM 1499 C C . LEU A 1 196 ? 18.797 -7.777 -21.234 1 80.12 196 LEU A C 1
ATOM 1501 O O . LEU A 1 196 ? 17.859 -8.242 -20.594 1 80.12 196 LEU A O 1
ATOM 1505 N N . ILE A 1 197 ? 19.016 -6.5 -21.516 1 86.44 197 ILE A N 1
ATOM 1506 C CA . ILE A 1 197 ? 18.078 -5.508 -21.016 1 86.44 197 ILE A CA 1
ATOM 1507 C C . ILE A 1 197 ? 16.75 -5.637 -21.75 1 86.44 197 ILE A C 1
ATOM 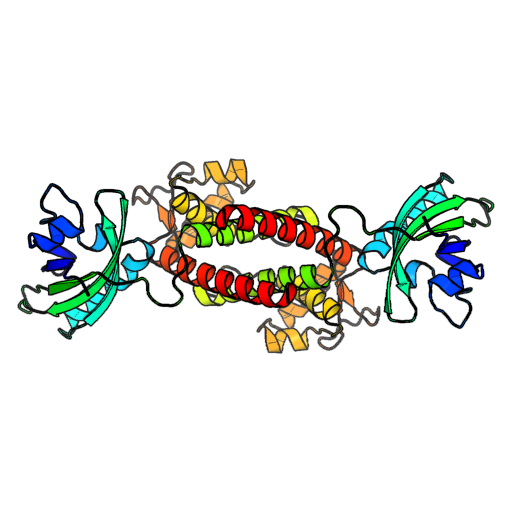1509 O O . ILE A 1 197 ? 15.719 -5.145 -21.281 1 86.44 197 ILE A O 1
ATOM 1513 N N . THR A 1 198 ? 16.688 -6.371 -22.891 1 89.5 198 THR A N 1
ATOM 1514 C CA . THR A 1 198 ? 15.484 -6.531 -23.703 1 89.5 198 THR A CA 1
ATOM 1515 C C . THR A 1 198 ? 14.859 -7.906 -23.469 1 89.5 198 THR A C 1
ATOM 1517 O O . THR A 1 198 ? 13.828 -8.227 -24.062 1 89.5 198 THR A O 1
ATOM 1520 N N . THR A 1 199 ? 15.469 -8.727 -22.672 1 90.94 199 THR A N 1
ATOM 1521 C CA . THR A 1 199 ? 14.906 -10.039 -22.391 1 90.94 199 THR A CA 1
ATOM 1522 C C . THR A 1 199 ? 13.773 -9.93 -21.375 1 90.94 199 THR A C 1
ATOM 1524 O O . THR A 1 199 ? 13.977 -9.438 -20.266 1 90.94 199 THR A O 1
ATOM 1527 N N . PRO A 1 200 ? 12.609 -10.383 -21.75 1 92.75 200 PRO A N 1
ATOM 1528 C CA . PRO A 1 200 ? 11.5 -10.312 -20.812 1 92.75 200 PRO A CA 1
ATOM 1529 C C . PRO A 1 200 ? 11.703 -11.211 -19.594 1 92.75 200 PRO A C 1
ATOM 1531 O O . PRO A 1 200 ? 12.328 -12.266 -19.703 1 92.75 200 PRO A O 1
ATOM 1534 N N . PHE A 1 201 ? 11.266 -10.719 -18.469 1 93.12 201 PHE A N 1
ATOM 1535 C CA . PHE A 1 201 ? 11.305 -11.516 -17.25 1 93.12 201 PHE A CA 1
ATOM 1536 C C . PHE A 1 201 ? 9.914 -11.648 -16.641 1 93.12 201 PHE A C 1
ATOM 1538 O O . PHE A 1 201 ? 8.992 -10.914 -17.016 1 93.12 201 PHE A O 1
ATOM 1545 N N . ARG A 1 202 ? 9.727 -12.656 -15.781 1 93.25 202 ARG A N 1
ATOM 1546 C CA . ARG A 1 202 ? 8.461 -12.922 -15.102 1 93.25 202 ARG A CA 1
ATOM 1547 C C . ARG A 1 202 ? 8.695 -13.492 -13.711 1 93.25 202 ARG A C 1
ATOM 1549 O O . ARG A 1 202 ? 9.828 -13.812 -13.352 1 93.25 202 ARG A O 1
ATOM 1556 N N . LEU A 1 203 ? 7.645 -13.531 -12.93 1 95.12 203 LEU A N 1
ATOM 1557 C CA . LEU A 1 203 ? 7.727 -14.18 -11.625 1 95.12 203 LEU A CA 1
ATOM 1558 C C . LEU A 1 203 ? 7.895 -15.688 -11.789 1 95.12 203 LEU A C 1
ATOM 1560 O O . LEU A 1 203 ? 7.344 -16.281 -12.711 1 95.12 203 LEU A O 1
ATOM 1564 N N . THR A 1 204 ? 8.648 -16.234 -10.859 1 94.31 204 THR A N 1
ATOM 1565 C CA . THR A 1 204 ? 8.562 -17.672 -10.734 1 94.31 204 THR A CA 1
ATOM 1566 C C . THR A 1 204 ? 7.191 -18.109 -10.219 1 94.31 204 THR A C 1
ATOM 1568 O O . THR A 1 204 ? 6.449 -17.281 -9.672 1 94.31 204 THR A O 1
ATOM 1571 N N . ALA A 1 205 ? 6.848 -19.422 -10.406 1 93.56 205 ALA A N 1
ATOM 1572 C CA . ALA A 1 205 ? 5.586 -19.938 -9.883 1 93.56 205 ALA A CA 1
ATOM 1573 C C . ALA A 1 205 ? 5.496 -19.75 -8.375 1 93.56 205 ALA A C 1
ATOM 1575 O O . ALA A 1 205 ? 4.43 -19.406 -7.848 1 93.56 205 ALA A O 1
ATOM 1576 N N . ALA A 1 206 ? 6.605 -19.938 -7.699 1 94.19 206 ALA A N 1
ATOM 1577 C CA . ALA A 1 206 ? 6.645 -19.75 -6.25 1 94.19 206 ALA A CA 1
ATOM 1578 C C . ALA A 1 206 ? 6.359 -18.312 -5.867 1 94.19 206 ALA A C 1
ATOM 1580 O O . ALA A 1 206 ? 5.59 -18.047 -4.938 1 94.19 206 ALA A O 1
ATOM 1581 N N . ALA A 1 207 ? 6.965 -17.422 -6.578 1 94.88 207 ALA A N 1
ATOM 1582 C CA . ALA A 1 207 ? 6.754 -16 -6.305 1 94.88 207 ALA A CA 1
ATOM 1583 C C . ALA A 1 207 ? 5.309 -15.594 -6.586 1 94.88 207 ALA A C 1
ATOM 1585 O O . ALA A 1 207 ? 4.734 -14.773 -5.863 1 94.88 207 ALA A O 1
ATOM 1586 N N . HIS A 1 208 ? 4.793 -16.125 -7.617 1 95.25 208 HIS A N 1
ATOM 1587 C CA . HIS A 1 208 ? 3.4 -15.844 -7.953 1 95.25 208 HIS A CA 1
ATOM 1588 C C . HIS A 1 208 ? 2.465 -16.266 -6.824 1 95.25 208 HIS A C 1
ATOM 1590 O O . HIS A 1 208 ? 1.556 -15.516 -6.461 1 95.25 208 HIS A O 1
ATOM 1596 N N . HIS A 1 209 ? 2.693 -17.422 -6.352 1 94.69 209 HIS A N 1
ATOM 1597 C CA . HIS A 1 209 ? 1.904 -17.891 -5.223 1 94.69 209 HIS A CA 1
ATOM 1598 C C . HIS A 1 209 ? 2.035 -16.953 -4.027 1 94.69 209 HIS A C 1
ATOM 1600 O O . HIS A 1 209 ? 1.037 -16.609 -3.395 1 94.69 209 HIS A O 1
ATOM 1606 N N . LYS A 1 210 ? 3.25 -16.547 -3.736 1 95.06 210 LYS A N 1
ATOM 1607 C CA . LYS A 1 210 ? 3.492 -15.617 -2.633 1 95.06 210 LYS A CA 1
ATOM 1608 C C . LYS A 1 210 ? 2.715 -14.312 -2.824 1 95.06 210 LYS A C 1
ATOM 1610 O O . LYS A 1 210 ? 2.148 -13.773 -1.87 1 95.06 210 LYS A O 1
ATOM 1615 N N . PHE A 1 211 ? 2.658 -13.812 -4.043 1 96.19 211 PHE A N 1
ATOM 1616 C CA . PHE A 1 211 ? 1.908 -12.602 -4.328 1 96.19 211 PHE A CA 1
ATOM 1617 C C . PHE A 1 211 ? 0.416 -12.82 -4.109 1 96.19 211 PHE A C 1
ATOM 1619 O O . PHE A 1 211 ? -0.278 -11.938 -3.596 1 96.19 211 PHE A O 1
ATOM 1626 N N . GLU A 1 212 ? -0.115 -13.953 -4.559 1 95 212 GLU A N 1
ATOM 1627 C CA . GLU A 1 212 ? -1.538 -14.219 -4.367 1 95 212 GLU A CA 1
ATOM 1628 C C . GLU A 1 212 ? -1.902 -14.219 -2.885 1 95 212 GLU A C 1
ATOM 1630 O O . GLU A 1 212 ? -2.936 -13.672 -2.492 1 95 212 GLU A O 1
ATOM 1635 N N . VAL A 1 213 ? -1.05 -14.844 -2.088 1 94.12 213 VAL A N 1
ATOM 1636 C CA . VAL A 1 213 ? -1.272 -14.867 -0.646 1 94.12 213 VAL A CA 1
ATOM 1637 C C . VAL A 1 213 ? -1.205 -13.453 -0.086 1 94.12 213 VAL A C 1
ATOM 1639 O O . VAL A 1 213 ? -2.125 -13.008 0.606 1 94.12 213 VAL A O 1
ATOM 1642 N N . TYR A 1 214 ? -0.184 -12.68 -0.426 1 95.31 214 TYR A N 1
ATOM 1643 C CA . TYR A 1 214 ? 0.077 -11.312 0.009 1 95.31 214 TYR A CA 1
ATOM 1644 C C . TYR A 1 214 ? -1.089 -10.398 -0.345 1 95.31 214 TYR A C 1
ATOM 1646 O O . TYR A 1 214 ? -1.622 -9.695 0.521 1 95.31 214 TYR A O 1
ATOM 1654 N N . LEU A 1 215 ? -1.513 -10.453 -1.57 1 95.75 215 LEU A N 1
ATOM 1655 C CA . LEU A 1 215 ? -2.549 -9.555 -2.059 1 95.75 215 LEU A CA 1
ATOM 1656 C C . LEU A 1 215 ? -3.916 -9.945 -1.508 1 95.75 215 LEU A C 1
ATOM 1658 O O . LEU A 1 215 ? -4.762 -9.086 -1.264 1 95.75 215 LEU A O 1
ATOM 1662 N N . SER A 1 216 ? -4.145 -11.281 -1.336 1 94.06 216 SER A N 1
ATOM 1663 C CA . SER A 1 216 ? -5.391 -11.742 -0.734 1 94.06 216 SER A CA 1
ATOM 1664 C C . SER A 1 216 ? -5.535 -11.227 0.694 1 94.06 216 SER A C 1
ATOM 1666 O O . SER A 1 216 ? -6.617 -10.789 1.095 1 94.06 216 SER A O 1
ATOM 1668 N N . ASP A 1 217 ? -4.445 -11.273 1.418 1 93.19 217 ASP A N 1
ATOM 1669 C CA . ASP A 1 217 ? -4.453 -10.773 2.789 1 93.19 217 ASP A CA 1
ATOM 1670 C C . ASP A 1 217 ? -4.777 -9.281 2.824 1 93.19 217 ASP A C 1
ATOM 1672 O O . ASP A 1 217 ? -5.586 -8.836 3.645 1 93.19 217 ASP A O 1
ATOM 1676 N N . LEU A 1 218 ? -4.219 -8.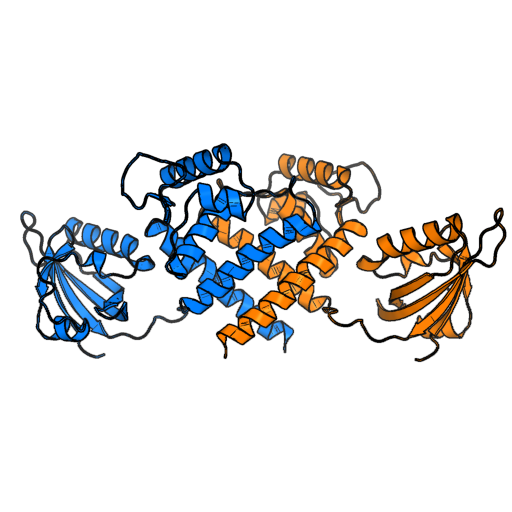531 1.93 1 91.62 218 LEU A N 1
ATOM 1677 C CA . LEU A 1 218 ? -4.465 -7.094 1.862 1 91.62 218 LEU A CA 1
ATOM 1678 C C . LEU A 1 218 ? -5.91 -6.805 1.472 1 91.62 218 LEU A C 1
ATOM 1680 O O . LEU A 1 218 ? -6.539 -5.898 2.023 1 91.62 218 LEU A O 1
ATOM 1684 N N . TYR A 1 219 ? -6.383 -7.543 0.512 1 91.19 219 TYR A N 1
ATOM 1685 C CA . TYR A 1 219 ? -7.762 -7.379 0.065 1 91.19 219 TYR A CA 1
ATOM 1686 C C . TYR A 1 219 ? -8.734 -7.57 1.221 1 91.19 219 TYR A C 1
ATOM 1688 O O . TYR A 1 219 ? -9.664 -6.777 1.394 1 91.19 219 TYR A O 1
ATOM 1696 N N . GLU A 1 220 ? -8.523 -8.602 2.021 1 89.5 220 GLU A N 1
ATOM 1697 C CA . GLU A 1 220 ? -9.398 -8.914 3.15 1 89.5 220 GLU A CA 1
ATOM 1698 C C . GLU A 1 220 ? -9.336 -7.82 4.211 1 89.5 220 GLU A C 1
ATOM 1700 O O . GLU A 1 220 ? -10.367 -7.441 4.781 1 89.5 220 GLU A O 1
ATOM 1705 N N . LYS A 1 221 ? -8.211 -7.312 4.449 1 86.5 221 LYS A N 1
ATOM 1706 C CA . LYS A 1 221 ? -8.047 -6.258 5.445 1 86.5 221 LYS A CA 1
ATOM 1707 C C . LYS A 1 221 ? -8.688 -4.953 4.98 1 86.5 221 LYS A C 1
ATOM 1709 O O . LYS A 1 221 ? -9.266 -4.219 5.781 1 86.5 221 LYS A O 1
ATOM 1714 N N . GLY A 1 222 ? -8.492 -4.645 3.693 1 82.56 222 GLY A N 1
ATOM 1715 C CA . GLY A 1 222 ? -9.141 -3.465 3.139 1 82.56 222 GLY A CA 1
ATOM 1716 C C . GLY A 1 222 ? -10.656 -3.557 3.139 1 82.56 222 GLY A C 1
ATOM 1717 O O . GLY A 1 222 ? -11.336 -2.568 3.41 1 82.56 222 GLY A O 1
ATOM 1718 N N . ALA A 1 223 ? -11.156 -4.707 2.844 1 77.25 223 ALA A N 1
ATOM 1719 C CA . ALA A 1 223 ? -12.594 -4.934 2.83 1 77.25 223 ALA A CA 1
ATOM 1720 C C . ALA A 1 223 ? -13.18 -4.824 4.234 1 77.25 223 ALA A C 1
ATOM 1722 O O . ALA A 1 223 ? -14.281 -4.301 4.418 1 77.25 223 ALA A O 1
ATOM 1723 N N . ASN A 1 224 ? -12.414 -5.242 5.125 1 70.88 224 ASN A N 1
ATOM 1724 C CA . ASN A 1 224 ? -12.859 -5.184 6.512 1 70.88 224 ASN A CA 1
ATOM 1725 C C . ASN A 1 224 ? -12.758 -3.768 7.074 1 70.88 224 ASN A C 1
ATOM 1727 O O . ASN A 1 224 ? -13.609 -3.344 7.859 1 70.88 224 ASN A O 1
ATOM 1731 N N . GLY A 1 225 ? -11.656 -3.105 6.688 1 62.59 225 GLY A N 1
ATOM 1732 C CA . GLY A 1 225 ? -11.484 -1.736 7.145 1 62.59 225 GLY A CA 1
ATOM 1733 C C . GLY A 1 225 ? -12.547 -0.791 6.625 1 62.59 225 GLY A C 1
ATOM 1734 O O . GLY A 1 225 ? -13.008 0.095 7.348 1 62.59 225 GLY A O 1
ATOM 1735 N N . ARG A 1 226 ? -12.922 -0.938 5.387 1 59.78 226 ARG A N 1
ATOM 1736 C CA . ARG A 1 226 ? -13.977 -0.119 4.801 1 59.78 226 ARG A CA 1
ATOM 1737 C C . ARG A 1 226 ? -15.305 -0.339 5.52 1 59.78 226 ARG A C 1
ATOM 1739 O O . ARG A 1 226 ? -16.078 0.603 5.711 1 59.78 226 ARG A O 1
ATOM 1746 N N . GLN A 1 227 ? -15.609 -1.538 5.715 1 53.66 227 GLN A N 1
ATOM 1747 C CA . GLN A 1 227 ? -16.844 -1.811 6.453 1 53.66 227 GLN A CA 1
ATOM 1748 C C . GLN A 1 227 ? -16.875 -1.048 7.777 1 53.66 227 GLN A C 1
ATOM 1750 O O . GLN A 1 227 ? -17.906 -0.529 8.18 1 53.66 227 GLN A O 1
ATOM 1755 N N . VAL A 1 228 ? -15.758 -0.945 8.32 1 41.5 228 VAL A N 1
ATOM 1756 C CA . VAL A 1 228 ? -15.688 -0.233 9.594 1 41.5 228 VAL A CA 1
ATOM 1757 C C . VAL A 1 228 ? -15.828 1.269 9.352 1 41.5 228 VAL A C 1
ATOM 1759 O O . VAL A 1 228 ? -16.484 1.968 10.125 1 41.5 228 VAL A O 1
ATOM 1762 N N . ALA A 1 229 ? -15.203 1.783 8.297 1 46.34 229 ALA A N 1
ATOM 1763 C CA . ALA A 1 229 ? -15.289 3.213 8.008 1 46.34 229 ALA A CA 1
ATOM 1764 C C . ALA A 1 229 ? -16.703 3.607 7.586 1 46.34 229 ALA A C 1
ATOM 1766 O O . ALA A 1 229 ? -17.125 4.742 7.805 1 46.34 229 ALA A O 1
ATOM 1767 N N . LEU A 1 230 ? -17.453 2.77 6.781 1 39.5 230 LEU A N 1
ATOM 1768 C CA . LEU A 1 230 ? -18.812 3.055 6.309 1 39.5 230 LEU A CA 1
ATOM 1769 C C . LEU A 1 230 ? -19.844 2.74 7.383 1 39.5 230 LEU A C 1
ATOM 1771 O O . LEU A 1 230 ? -21.016 3.123 7.262 1 39.5 230 LEU A O 1
ATOM 1775 N N . GLY A 1 231 ? -19.578 2.084 8.305 1 35.06 231 GLY A N 1
ATOM 1776 C CA . GLY A 1 231 ? -20.562 1.821 9.344 1 35.06 231 GLY A CA 1
ATOM 1777 C C . GLY A 1 231 ? -20.5 2.811 10.492 1 35.06 231 GLY A C 1
ATOM 1778 O O . GLY A 1 231 ? -19.469 3.465 10.703 1 35.06 231 GLY A O 1
ATOM 1779 N N . MET B 1 1 ? -22.594 32.312 3.182 1 64.75 1 MET B N 1
ATOM 1780 C CA . MET B 1 1 ? -21.391 31.969 3.949 1 64.75 1 MET B CA 1
ATOM 1781 C C . MET B 1 1 ? -21.344 32.719 5.27 1 64.75 1 MET B C 1
ATOM 1783 O O . MET B 1 1 ? -21.578 33.938 5.297 1 64.75 1 MET B O 1
ATOM 1787 N N . LYS B 1 2 ? -21.484 31.922 6.344 1 80.75 2 LYS B N 1
ATOM 1788 C CA . LYS B 1 2 ? -21.766 32.5 7.652 1 80.75 2 LYS B CA 1
ATOM 1789 C C . LYS B 1 2 ? -20.516 33.156 8.25 1 80.75 2 LYS B C 1
ATOM 1791 O O . LYS B 1 2 ? -19.438 32.562 8.211 1 80.75 2 LYS B O 1
ATOM 1796 N N . ASN B 1 3 ? -20.625 34.375 8.461 1 90.75 3 ASN B N 1
ATOM 1797 C CA . ASN B 1 3 ? -19.578 35.125 9.141 1 90.75 3 ASN B CA 1
ATOM 1798 C C . ASN B 1 3 ? -19.031 34.344 10.336 1 90.75 3 ASN B C 1
ATOM 1800 O O . ASN B 1 3 ? -19.781 33.938 11.219 1 90.75 3 ASN B O 1
ATOM 1804 N N . ALA B 1 4 ? -17.625 34.125 10.336 1 94.88 4 ALA B N 1
ATOM 1805 C CA . ALA B 1 4 ? -17 33.375 11.406 1 94.88 4 ALA B CA 1
ATOM 1806 C C . ALA B 1 4 ? -16.078 34.25 12.258 1 94.88 4 ALA B C 1
ATOM 1808 O O . ALA B 1 4 ? -15.352 33.75 13.117 1 94.88 4 ALA B O 1
ATOM 1809 N N . GLY B 1 5 ? -16.078 35.5 11.953 1 96.25 5 GLY B N 1
ATOM 1810 C CA . GLY B 1 5 ? -15.391 36.438 12.836 1 96.25 5 GLY B CA 1
ATOM 1811 C C . GLY B 1 5 ? -14.211 37.125 12.172 1 96.25 5 GLY B C 1
ATOM 1812 O O . GLY B 1 5 ? -14.008 37 10.961 1 96.25 5 GLY B O 1
ATOM 1813 N N . ARG B 1 6 ? -13.609 37.969 12.961 1 97.06 6 ARG B N 1
ATOM 1814 C CA . ARG B 1 6 ? -12.461 38.75 12.531 1 97.06 6 ARG B CA 1
ATOM 1815 C C . ARG B 1 6 ? -11.383 38.781 13.609 1 97.06 6 ARG B C 1
ATOM 1817 O O . ARG B 1 6 ? -11.68 38.906 14.797 1 97.06 6 ARG B O 1
ATOM 1824 N N . ILE B 1 7 ? -10.172 38.594 13.086 1 98.19 7 ILE B N 1
ATOM 1825 C CA . ILE B 1 7 ? -9.055 38.719 14.023 1 98.19 7 ILE B CA 1
ATOM 1826 C C . ILE B 1 7 ? -7.953 39.562 13.391 1 98.19 7 ILE B C 1
ATOM 1828 O O . ILE B 1 7 ? -7.926 39.75 12.172 1 98.19 7 ILE B O 1
ATOM 1832 N N . VAL B 1 8 ? -7.086 40.188 14.25 1 98.19 8 VAL B N 1
ATOM 1833 C CA . VAL B 1 8 ? -5.859 40.875 13.828 1 98.19 8 VAL B CA 1
ATOM 1834 C C . VAL B 1 8 ? -4.656 40.188 14.477 1 98.19 8 VAL B C 1
ATOM 1836 O O . VAL B 1 8 ? -4.652 39.906 15.68 1 98.19 8 VAL B O 1
ATOM 1839 N N . ILE B 1 9 ? -3.727 39.812 13.648 1 98.12 9 ILE B N 1
ATOM 1840 C CA . ILE B 1 9 ? -2.543 39.156 14.188 1 98.12 9 ILE B CA 1
ATOM 1841 C C . ILE B 1 9 ? -1.299 39.969 13.859 1 98.12 9 ILE B C 1
ATOM 1843 O O . ILE B 1 9 ? -1.318 40.812 12.945 1 98.12 9 ILE B O 1
ATOM 1847 N N . ASP B 1 10 ? -0.236 39.875 14.617 1 97.19 10 ASP B N 1
ATOM 1848 C CA . ASP B 1 10 ? 1.044 40.469 14.281 1 97.19 10 ASP B CA 1
ATOM 1849 C C . ASP B 1 10 ? 1.863 39.594 13.359 1 97.19 10 ASP B C 1
ATOM 1851 O O . ASP B 1 10 ? 1.357 38.594 12.852 1 97.19 10 ASP B O 1
ATOM 1855 N N . ALA B 1 11 ? 3.156 39.906 13.102 1 94.69 11 ALA B N 1
ATOM 1856 C CA . ALA B 1 11 ? 3.998 39.219 12.125 1 94.69 11 ALA B CA 1
ATOM 1857 C C . ALA B 1 11 ? 4.34 37.812 12.586 1 94.69 11 ALA B C 1
ATOM 1859 O O . ALA B 1 11 ? 4.691 36.969 11.766 1 94.69 11 ALA B O 1
ATOM 1860 N N . THR B 1 12 ? 4.172 37.562 13.883 1 93.19 12 THR B N 1
ATOM 1861 C CA . THR B 1 12 ? 4.516 36.281 14.43 1 93.19 12 THR B CA 1
ATOM 1862 C C . THR B 1 12 ? 3.283 35.375 14.5 1 93.19 12 THR B C 1
ATOM 1864 O O . THR B 1 12 ? 3.393 34.188 14.789 1 93.19 12 THR B O 1
ATOM 1867 N N . GLY B 1 13 ? 2.127 35.969 14.234 1 95.81 13 GLY B N 1
ATOM 1868 C CA . GLY B 1 13 ? 0.897 35.188 14.258 1 95.81 13 GLY B CA 1
ATOM 1869 C C . GLY B 1 13 ? 0.119 35.344 15.555 1 95.81 13 GLY B C 1
ATOM 1870 O O . GLY B 1 13 ? -0.928 34.719 15.734 1 95.81 13 GLY B O 1
ATOM 1871 N N . THR B 1 14 ? 0.623 36.188 16.438 1 97.31 14 THR B N 1
ATOM 1872 C CA . THR B 1 14 ? -0.058 36.406 17.703 1 97.31 14 THR B CA 1
ATOM 1873 C C . THR B 1 14 ? -1.335 37.219 17.5 1 97.31 14 THR B C 1
ATOM 1875 O O . THR B 1 14 ? -1.316 38.25 16.828 1 97.31 14 THR B O 1
ATOM 1878 N N . ILE B 1 15 ? -2.393 36.75 18.062 1 98.19 15 ILE B N 1
ATOM 1879 C CA . ILE B 1 15 ? -3.682 37.406 17.922 1 98.19 15 ILE B CA 1
ATOM 1880 C C . ILE B 1 15 ? -3.715 38.656 18.797 1 98.19 15 ILE B C 1
ATOM 1882 O O . ILE B 1 15 ? -3.596 38.562 20.016 1 98.19 15 ILE B O 1
ATOM 1886 N N . LEU B 1 16 ? -3.908 39.719 18.172 1 97.69 16 LEU B N 1
ATOM 1887 C CA . LEU B 1 16 ? -3.945 41 18.859 1 97.69 16 LEU B CA 1
ATOM 1888 C C . LEU B 1 16 ? -5.383 41.438 19.156 1 97.69 16 LEU B C 1
ATOM 1890 O O . LEU B 1 16 ? -5.648 42.094 20.156 1 97.69 16 LEU B O 1
ATOM 1894 N N . GLU B 1 17 ? -6.25 41.156 18.234 1 97.56 17 GLU B N 1
ATOM 1895 C CA . GLU B 1 17 ? -7.676 41.469 18.344 1 97.56 17 GLU B CA 1
ATOM 1896 C C . GLU B 1 17 ? -8.523 40.312 17.844 1 97.56 17 GLU B C 1
ATOM 1898 O O . GLU B 1 17 ? -8.141 39.594 16.906 1 97.56 17 GLU B O 1
ATOM 1903 N N . ALA B 1 18 ? -9.609 40.094 18.5 1 97.06 18 ALA B N 1
ATOM 1904 C CA . ALA B 1 18 ? -10.609 39.125 18.094 1 97.06 18 ALA B CA 1
ATOM 1905 C C . ALA B 1 18 ? -12.016 39.594 18.453 1 97.06 18 ALA B C 1
ATOM 1907 O O . ALA B 1 18 ? -12.258 40.031 19.578 1 97.06 18 ALA B O 1
ATOM 1908 N N . ASP B 1 19 ? -12.867 39.5 17.547 1 95.06 19 ASP B N 1
ATOM 1909 C CA . ASP B 1 19 ? -14.219 39.969 17.859 1 95.06 19 ASP B CA 1
ATOM 1910 C C . ASP B 1 19 ? -15.047 38.844 18.469 1 95.06 19 ASP B C 1
ATOM 1912 O O . ASP B 1 19 ? -14.57 37.688 18.578 1 95.06 19 ASP B O 1
ATOM 1916 N N . ASP B 1 20 ? -16.219 39.156 18.891 1 93 20 ASP B N 1
ATOM 1917 C CA . ASP B 1 20 ? -17.094 38.219 19.594 1 93 20 ASP B CA 1
ATOM 1918 C C . ASP B 1 20 ? -17.5 37.062 18.672 1 93 20 ASP B C 1
ATOM 1920 O O . ASP B 1 20 ? -17.672 35.938 19.141 1 93 20 ASP B O 1
ATOM 1924 N N . ALA B 1 21 ? -17.641 37.406 17.469 1 94.5 21 ALA B N 1
ATOM 1925 C CA . ALA B 1 21 ? -18.047 36.375 16.516 1 94.5 21 ALA B CA 1
ATOM 1926 C C . ALA B 1 21 ? -16.984 35.281 16.406 1 94.5 21 ALA B C 1
ATOM 1928 O O . ALA B 1 21 ? -17.312 34.094 16.344 1 94.5 21 ALA B O 1
ATOM 1929 N N . PHE B 1 22 ? -15.766 35.656 16.359 1 96.5 22 PHE B N 1
ATOM 1930 C CA . PHE B 1 22 ? -14.664 34.719 16.297 1 96.5 22 PHE B CA 1
ATOM 1931 C C . PHE B 1 22 ? -14.648 33.844 17.547 1 96.5 22 PHE B C 1
ATOM 1933 O O . PHE B 1 22 ? -14.516 32.625 17.469 1 96.5 22 PHE B O 1
ATOM 1940 N N . SER B 1 23 ? -14.812 34.438 18.672 1 94.06 23 SER B N 1
ATOM 1941 C CA . SER B 1 23 ? -14.828 33.688 19.938 1 94.06 23 SER B CA 1
ATOM 1942 C C . SER B 1 23 ? -15.953 32.688 19.953 1 94.06 23 SER B C 1
ATOM 1944 O O . SER B 1 23 ? -15.773 31.562 20.438 1 94.06 23 SER B O 1
ATOM 1946 N N . ALA B 1 24 ? -17.062 33.094 19.469 1 93 24 ALA B N 1
ATOM 1947 C CA . ALA B 1 24 ? -18.219 32.219 19.406 1 93 24 ALA B CA 1
ATOM 1948 C C . ALA B 1 24 ? -17.938 31.031 18.469 1 93 24 ALA B C 1
ATOM 1950 O O . ALA B 1 24 ? -18.281 29.891 18.766 1 93 24 ALA B O 1
ATOM 1951 N N . THR B 1 25 ? -17.344 31.406 17.375 1 94.56 25 THR B N 1
ATOM 1952 C CA . THR B 1 25 ? -17 30.391 16.391 1 94.56 25 THR B CA 1
ATOM 1953 C C . THR B 1 25 ? -16.062 29.344 16.984 1 94.56 25 THR B C 1
ATOM 1955 O O . THR B 1 25 ? -16.234 28.141 16.766 1 94.56 25 THR B O 1
ATOM 1958 N N . MET B 1 26 ? -15.141 29.75 17.75 1 95.38 26 MET B N 1
ATOM 1959 C CA . MET B 1 26 ? -14.125 28.875 18.328 1 95.38 26 MET B CA 1
ATOM 1960 C C . MET B 1 26 ? -14.633 28.219 19.609 1 95.38 26 MET B C 1
ATOM 1962 O O . MET B 1 26 ? -13.953 27.375 20.188 1 95.38 26 MET B O 1
ATOM 1966 N N . ARG B 1 27 ? -15.875 28.594 20.047 1 92.81 27 ARG B N 1
ATOM 1967 C CA . ARG B 1 27 ? -16.516 28.047 21.25 1 92.81 27 ARG B CA 1
ATOM 1968 C C . ARG B 1 27 ? -15.617 28.234 22.469 1 92.81 27 ARG B C 1
ATOM 1970 O O . ARG B 1 27 ? -15.492 27.312 23.297 1 92.81 27 ARG B O 1
ATOM 1977 N N . GLU B 1 28 ? -14.938 29.219 22.438 1 84.88 28 GLU B N 1
ATOM 1978 C CA . GLU B 1 28 ? -14.039 29.547 23.547 1 84.88 28 GLU B CA 1
ATOM 1979 C C . GLU B 1 28 ? -14.742 30.406 24.594 1 84.88 28 GLU B C 1
ATOM 1981 O O . GLU B 1 28 ? -15.5 31.312 24.25 1 84.88 28 GLU B O 1
ATOM 1986 N N . GLN B 1 29 ? -14.445 30.031 25.766 1 78.56 29 GLN B N 1
ATOM 1987 C CA . GLN B 1 29 ? -15 30.828 26.859 1 78.56 29 GLN B CA 1
ATOM 1988 C C . GLN B 1 29 ? -14.133 32.062 27.141 1 78.56 29 GLN B C 1
ATOM 1990 O O . GLN B 1 29 ? -14.641 33.094 27.562 1 78.56 29 GLN B O 1
ATOM 1995 N N . LYS B 1 30 ? -12.844 31.875 26.875 1 84.12 30 LYS B N 1
ATOM 1996 C CA . LYS B 1 30 ? -11.922 33 27.078 1 84.12 30 LYS B CA 1
ATOM 1997 C C . LYS B 1 30 ? -11.406 33.531 25.75 1 84.12 30 LYS B C 1
ATOM 1999 O O . LYS B 1 30 ? -11.43 32.812 24.734 1 84.12 30 LYS B O 1
ATOM 2004 N N . SER B 1 31 ? -11.094 34.781 25.906 1 87.69 31 SER B N 1
ATOM 2005 C CA . SER B 1 31 ? -10.57 35.438 24.719 1 87.69 31 SER B CA 1
ATOM 2006 C C . SER B 1 31 ? -9.312 34.75 24.203 1 87.69 31 SER B C 1
ATOM 2008 O O . SER B 1 31 ? -8.469 34.312 25 1 87.69 31 SER B O 1
ATOM 2010 N N . LEU B 1 32 ? -9.133 34.625 22.891 1 92.81 32 LEU B N 1
ATOM 2011 C CA . LEU B 1 32 ? -7.973 34.031 22.25 1 92.81 32 LEU B CA 1
ATOM 2012 C C . LEU B 1 32 ? -6.891 35.062 21.969 1 92.81 32 LEU B C 1
ATOM 2014 O O . LEU B 1 32 ? -5.859 34.75 21.375 1 92.81 32 LEU B O 1
ATOM 2018 N N . VAL B 1 33 ? -7.156 36.25 22.422 1 94.88 33 VAL B N 1
ATOM 2019 C CA . VAL B 1 33 ? -6.156 37.312 22.297 1 94.88 33 VAL B CA 1
ATOM 2020 C C . VAL B 1 33 ? -4.887 36.906 23.047 1 94.88 33 VAL B C 1
ATOM 2022 O O . VAL B 1 33 ? -4.953 36.438 24.188 1 94.88 33 VAL B O 1
ATOM 2025 N N . GLY B 1 34 ? -3.801 37 22.406 1 95.19 34 GLY B N 1
ATOM 2026 C CA . GLY B 1 34 ? -2.535 36.594 22.984 1 95.19 34 GLY B CA 1
ATOM 2027 C C . GLY B 1 34 ? -2.057 35.25 22.5 1 95.19 34 GLY B C 1
ATOM 2028 O O . GLY B 1 34 ? -0.86 34.969 22.531 1 95.19 34 GLY B O 1
ATOM 2029 N N . ALA B 1 35 ? -2.986 34.469 22.078 1 95.38 35 ALA B N 1
ATOM 2030 C CA . ALA B 1 35 ? -2.639 33.156 21.547 1 95.38 35 ALA B CA 1
ATOM 2031 C C . ALA B 1 35 ? -2.094 33.281 20.125 1 95.38 35 ALA B C 1
ATOM 2033 O O . ALA B 1 35 ? -2.225 34.312 19.484 1 95.38 35 ALA B O 1
ATOM 2034 N N . ASN B 1 36 ? -1.404 32.281 19.703 1 96.25 36 ASN B N 1
ATOM 2035 C CA . ASN B 1 36 ? -0.912 32.219 18.344 1 96.25 36 ASN B CA 1
ATOM 2036 C C . ASN B 1 36 ? -1.934 31.578 17.391 1 96.25 36 ASN B C 1
ATOM 2038 O O . ASN B 1 36 ? -2.43 30.484 17.656 1 96.25 36 ASN B O 1
ATOM 2042 N N . ALA B 1 37 ? -2.262 32.281 16.391 1 96.44 37 ALA B N 1
ATOM 2043 C CA . ALA B 1 37 ? -3.281 31.828 15.438 1 96.44 37 ALA B CA 1
ATOM 2044 C C . ALA B 1 37 ? -2.893 30.484 14.812 1 96.44 37 ALA B C 1
ATOM 2046 O O . ALA B 1 37 ? -3.76 29.672 14.5 1 96.44 37 ALA B O 1
ATOM 2047 N N . ILE B 1 38 ? -1.598 30.25 14.57 1 95.12 38 ILE B N 1
ATOM 2048 C CA . ILE B 1 38 ? -1.126 29.016 13.961 1 95.12 38 ILE B CA 1
ATOM 2049 C C . ILE B 1 38 ? -1.392 27.844 14.906 1 95.12 38 ILE B C 1
ATOM 2051 O O . ILE B 1 38 ? -1.708 26.734 14.453 1 95.12 38 ILE B O 1
ATOM 2055 N N . ALA B 1 39 ? -1.337 28.031 16.188 1 94.19 39 ALA B N 1
ATOM 2056 C CA . ALA B 1 39 ? -1.518 26.984 17.188 1 94.19 39 ALA B CA 1
ATOM 2057 C C . ALA B 1 39 ? -2.943 26.453 17.172 1 94.19 39 ALA B C 1
ATOM 2059 O O . ALA B 1 39 ? -3.189 25.312 17.594 1 94.19 39 ALA B O 1
ATOM 2060 N N . ILE B 1 40 ? -3.898 27.234 16.688 1 95.69 40 ILE B N 1
ATOM 2061 C CA . ILE B 1 40 ? -5.289 26.781 16.656 1 95.69 40 ILE B CA 1
ATOM 2062 C C . ILE B 1 40 ? -5.664 26.375 15.227 1 95.69 40 ILE B C 1
ATOM 2064 O O . ILE B 1 40 ? -6.844 26.172 14.922 1 95.69 40 ILE B O 1
ATOM 2068 N N . THR B 1 41 ? -4.66 26.328 14.383 1 96.19 41 THR B N 1
ATOM 2069 C CA . THR B 1 41 ? -4.809 25.812 13.023 1 96.19 41 THR B CA 1
ATOM 2070 C C . THR B 1 41 ? -4.512 24.328 12.969 1 96.19 41 THR B C 1
ATOM 2072 O O . THR B 1 41 ? -3.609 23.844 13.656 1 96.19 41 THR B O 1
ATOM 2075 N N . ALA B 1 42 ? -5.289 23.578 12.188 1 94.06 42 ALA B N 1
ATOM 2076 C CA . ALA B 1 42 ? -5.031 22.141 12.016 1 94.06 42 ALA B CA 1
ATOM 2077 C C . ALA B 1 42 ? -3.596 21.906 11.562 1 94.06 42 ALA B C 1
ATOM 2079 O O . ALA B 1 42 ? -3.059 22.641 10.742 1 94.06 42 ALA B O 1
ATOM 2080 N N . LEU B 1 43 ? -3.016 20.828 12.031 1 90.75 43 LEU B N 1
ATOM 2081 C CA . LEU B 1 43 ? -1.607 20.516 11.812 1 90.75 43 LEU B CA 1
ATOM 2082 C C . LEU B 1 43 ? -1.275 20.516 10.328 1 90.75 43 LEU B C 1
ATOM 2084 O O . LEU B 1 43 ? -0.276 21.109 9.906 1 90.75 43 LEU B O 1
ATOM 2088 N N . GLY B 1 44 ? -2.096 19.922 9.523 1 91.94 44 GLY B N 1
ATOM 2089 C CA . GLY B 1 44 ? -1.843 19.797 8.094 1 91.94 44 GLY B CA 1
ATOM 2090 C C . GLY B 1 44 ? -1.867 21.125 7.359 1 91.94 44 GLY B C 1
ATOM 2091 O O . GLY B 1 44 ? -1.412 21.203 6.219 1 91.94 44 GLY B O 1
ATOM 2092 N N . ASP B 1 45 ? -2.369 22.203 8.008 1 95.06 45 ASP B N 1
ATOM 2093 C CA . ASP B 1 45 ? -2.518 23.5 7.352 1 95.06 45 ASP B CA 1
ATOM 2094 C C . ASP B 1 45 ? -1.479 24.5 7.863 1 95.06 45 ASP B C 1
ATOM 2096 O O . ASP B 1 45 ? -1.302 25.562 7.281 1 95.06 45 ASP B O 1
ATOM 2100 N N . ARG B 1 46 ? -0.725 24.125 8.867 1 96.06 46 ARG B N 1
ATOM 2101 C CA . ARG B 1 46 ? 0.089 25.078 9.617 1 96.06 46 ARG B CA 1
ATOM 2102 C C . ARG B 1 46 ? 1.254 25.594 8.773 1 96.06 46 ARG B C 1
ATOM 2104 O O . ARG B 1 46 ? 1.517 26.797 8.734 1 96.06 46 ARG B O 1
ATOM 2111 N N . ASP B 1 47 ? 1.931 24.672 8.156 1 94.44 47 ASP B N 1
ATOM 2112 C CA . ASP B 1 47 ? 3.107 25.062 7.391 1 94.44 47 ASP B CA 1
ATOM 2113 C C . ASP B 1 47 ? 2.738 26.047 6.289 1 94.44 47 ASP B C 1
ATOM 2115 O O . ASP B 1 47 ? 3.371 27.094 6.148 1 94.44 47 ASP B O 1
ATOM 2119 N N . ARG B 1 48 ? 1.771 25.75 5.539 1 94.56 48 ARG B N 1
ATOM 2120 C CA . ARG B 1 48 ? 1.294 26.625 4.473 1 94.56 48 ARG B CA 1
ATOM 2121 C C . ARG B 1 48 ? 0.863 27.969 5.027 1 94.56 48 ARG B C 1
ATOM 2123 O O . ARG B 1 48 ? 1.199 29.016 4.465 1 94.56 48 ARG B O 1
ATOM 2130 N N . CYS B 1 49 ? 0.142 28.016 6.105 1 96.31 49 CYS B N 1
ATOM 2131 C CA . CYS B 1 49 ? -0.378 29.25 6.688 1 96.31 49 CYS B CA 1
ATOM 2132 C C . CYS B 1 49 ? 0.753 30.125 7.211 1 96.31 49 CYS B C 1
ATOM 2134 O O . CYS B 1 49 ? 0.7 31.344 7.094 1 96.31 49 CYS B O 1
ATOM 2136 N N . THR B 1 50 ? 1.754 29.469 7.797 1 95.38 50 THR B N 1
ATOM 2137 C CA . THR B 1 50 ? 2.932 30.203 8.242 1 95.38 50 THR B CA 1
ATOM 2138 C C . THR B 1 50 ? 3.602 30.922 7.074 1 95.38 50 THR B C 1
ATOM 2140 O O . THR B 1 50 ? 3.971 32.094 7.18 1 95.38 50 THR B O 1
ATOM 2143 N N . LYS B 1 51 ? 3.684 30.25 5.984 1 96.12 51 LYS B N 1
ATOM 2144 C CA . LYS B 1 51 ? 4.301 30.812 4.789 1 96.12 51 LYS B CA 1
ATOM 2145 C C . LYS B 1 51 ? 3.463 31.953 4.227 1 96.12 51 LYS B C 1
ATOM 2147 O O . LYS B 1 51 ? 4.008 32.938 3.727 1 96.12 51 LYS B O 1
ATOM 2152 N N . LEU B 1 52 ? 2.141 31.844 4.316 1 96.12 52 LEU B N 1
ATOM 2153 C CA . LEU B 1 52 ? 1.245 32.875 3.803 1 96.12 52 LEU B CA 1
ATOM 2154 C C . LEU B 1 52 ? 1.366 34.156 4.621 1 96.12 52 LEU B C 1
ATOM 2156 O O . LEU B 1 52 ? 1.351 35.25 4.062 1 96.12 52 LEU B O 1
ATOM 2160 N N . VAL B 1 53 ? 1.483 34.031 5.973 1 96.12 53 VAL B N 1
ATOM 2161 C CA . VAL B 1 53 ? 1.679 35.188 6.828 1 96.12 53 VAL B CA 1
ATOM 2162 C C . VAL B 1 53 ? 2.998 35.875 6.477 1 96.12 53 VAL B C 1
ATOM 2164 O O . VAL B 1 53 ? 3.053 37.094 6.328 1 96.12 53 VAL B O 1
ATOM 2167 N N . ALA B 1 54 ? 4.051 35.062 6.301 1 95.62 54 ALA B N 1
ATOM 2168 C CA . ALA B 1 54 ? 5.348 35.594 5.914 1 95.62 54 ALA B CA 1
ATOM 2169 C C . ALA B 1 54 ? 5.258 36.344 4.582 1 95.62 54 ALA B C 1
ATOM 2171 O O . ALA B 1 54 ? 5.875 37.375 4.402 1 95.62 54 ALA B O 1
ATOM 2172 N N . GLN B 1 55 ? 4.516 35.812 3.668 1 96.62 55 GLN B N 1
ATOM 2173 C CA . GLN B 1 55 ? 4.359 36.375 2.338 1 96.62 55 GLN B CA 1
ATOM 2174 C C . GLN B 1 55 ? 3.676 37.75 2.408 1 96.62 55 GLN B C 1
ATOM 2176 O O . GLN B 1 55 ? 4.133 38.719 1.792 1 96.62 55 GLN B O 1
ATOM 2181 N N . ILE B 1 56 ? 2.584 37.844 3.15 1 95.94 56 ILE B N 1
ATOM 2182 C CA . ILE B 1 56 ? 1.844 39.094 3.229 1 95.94 56 ILE B CA 1
ATOM 2183 C C . ILE B 1 56 ? 2.672 40.156 3.977 1 95.94 56 ILE B C 1
ATOM 2185 O O . ILE B 1 56 ? 2.623 41.344 3.654 1 95.94 56 ILE B O 1
ATOM 2189 N N . VAL B 1 57 ? 3.447 39.75 4.93 1 94.81 57 VAL B N 1
ATOM 2190 C CA . VAL B 1 57 ? 4.336 40.656 5.637 1 94.81 57 VAL B CA 1
ATOM 2191 C C . VAL B 1 57 ? 5.387 41.188 4.676 1 94.81 57 VAL B C 1
ATOM 2193 O O . VAL B 1 57 ? 5.734 42.375 4.73 1 94.81 57 VAL B O 1
ATOM 2196 N N . ALA B 1 58 ? 5.812 40.344 3.781 1 94.69 58 ALA B N 1
ATOM 2197 C CA . ALA B 1 58 ? 6.887 40.719 2.859 1 94.69 58 ALA B CA 1
ATOM 2198 C C . ALA B 1 58 ? 6.371 41.625 1.74 1 94.69 58 ALA B C 1
ATOM 2200 O O . ALA B 1 58 ? 7 42.625 1.408 1 94.69 58 ALA B O 1
ATOM 2201 N N . ASP B 1 59 ? 5.164 41.281 1.195 1 94.81 59 ASP B N 1
ATOM 2202 C CA . ASP B 1 59 ? 4.816 41.969 -0.041 1 94.81 59 ASP B CA 1
ATOM 2203 C C . ASP B 1 59 ? 3.559 42.812 0.14 1 94.81 59 ASP B C 1
ATOM 2205 O O . ASP B 1 59 ? 3.246 43.656 -0.703 1 94.81 59 ASP B O 1
ATOM 2209 N N . GLY B 1 60 ? 2.852 42.594 1.186 1 93.62 60 GLY B N 1
ATOM 2210 C CA . GLY B 1 60 ? 1.701 43.438 1.537 1 93.62 60 GLY B CA 1
ATOM 2211 C C . GLY B 1 60 ? 0.472 43.125 0.703 1 93.62 60 GLY B C 1
ATOM 2212 O O . GLY B 1 60 ? -0.556 43.781 0.833 1 93.62 60 GLY B O 1
ATOM 2213 N N . LEU B 1 61 ? 0.506 42.094 -0.128 1 95.81 61 LEU B N 1
ATOM 2214 C CA . LEU B 1 61 ? -0.597 41.781 -1.025 1 95.81 61 LEU B CA 1
ATOM 2215 C C . LEU B 1 61 ? -1.617 40.875 -0.333 1 95.81 61 LEU B C 1
ATOM 2217 O O . LEU B 1 61 ? -1.247 40 0.435 1 95.81 61 LEU B O 1
ATOM 2221 N N . PRO B 1 62 ? -2.867 41.156 -0.556 1 97.62 62 PRO B N 1
ATOM 2222 C CA . PRO B 1 62 ? -3.914 40.344 0.075 1 97.62 62 PRO B CA 1
ATOM 2223 C C . PRO B 1 62 ? -3.871 38.875 -0.356 1 97.62 62 PRO B C 1
ATOM 2225 O O . PRO B 1 62 ? -3.4 38.594 -1.454 1 97.62 62 PRO B O 1
ATOM 2228 N N . ILE B 1 63 ? -4.332 38.062 0.523 1 97.5 63 ILE B N 1
ATOM 2229 C CA . ILE B 1 63 ? -4.355 36.625 0.28 1 97.5 63 ILE B CA 1
ATOM 2230 C C . ILE B 1 63 ? -5.691 36.031 0.731 1 97.5 63 ILE B C 1
ATOM 2232 O O . ILE B 1 63 ? -6.234 36.438 1.765 1 97.5 63 ILE B O 1
ATOM 2236 N N . ALA B 1 64 ? -6.219 35.156 -0.023 1 97.06 64 ALA B N 1
ATOM 2237 C CA . ALA B 1 64 ? -7.348 34.344 0.389 1 97.06 64 ALA B CA 1
ATOM 2238 C C . ALA B 1 64 ? -6.949 32.875 0.493 1 97.06 64 ALA B C 1
ATOM 2240 O O . ALA B 1 64 ? -6.195 32.375 -0.342 1 97.06 64 ALA B O 1
ATOM 2241 N N . THR B 1 65 ? -7.391 32.188 1.526 1 95.88 65 THR B N 1
ATOM 2242 C CA . THR B 1 65 ? -7.043 30.797 1.682 1 95.88 65 THR B CA 1
ATOM 2243 C C . THR B 1 65 ? -8.125 30.047 2.453 1 95.88 65 THR B C 1
ATOM 2245 O O . THR B 1 65 ? -8.945 30.672 3.137 1 95.88 65 THR B O 1
ATOM 2248 N N . PHE B 1 66 ? -8.195 28.781 2.293 1 95.25 66 PHE B N 1
ATOM 2249 C CA . PHE B 1 66 ? -9.047 27.875 3.064 1 95.25 66 PHE B CA 1
ATOM 2250 C C . PHE B 1 66 ? -8.211 27.078 4.055 1 95.25 66 PHE B C 1
ATOM 2252 O O . PHE B 1 66 ? -7.117 26.609 3.725 1 95.25 66 PHE B O 1
ATOM 2259 N N . LYS B 1 67 ? -8.734 27.016 5.246 1 95.94 67 LYS B N 1
ATOM 2260 C CA . LYS B 1 67 ? -8.023 26.203 6.227 1 95.94 67 LYS B CA 1
ATOM 2261 C C . LYS B 1 67 ? -8.969 25.672 7.297 1 95.94 67 LYS B C 1
ATOM 2263 O O . LYS B 1 67 ? -10.141 26.047 7.34 1 95.94 67 LYS B O 1
ATOM 2268 N N . ARG B 1 68 ? -8.484 24.781 8.133 1 96.25 68 ARG B N 1
ATOM 2269 C CA . ARG B 1 68 ? -9.203 24.266 9.289 1 96.25 68 ARG B CA 1
ATOM 2270 C C . ARG B 1 68 ? -8.703 24.906 10.578 1 96.25 68 ARG B C 1
ATOM 2272 O O . ARG B 1 68 ? -7.5 25.062 10.773 1 96.25 68 ARG B O 1
ATOM 2279 N N . LEU B 1 69 ? -9.609 25.25 11.391 1 96.88 69 LEU B N 1
ATOM 2280 C CA . LEU B 1 69 ? -9.32 25.688 12.75 1 96.88 69 LEU B CA 1
ATOM 2281 C C . LEU B 1 69 ? -9.758 24.641 13.758 1 96.88 69 LEU B C 1
ATOM 2283 O O . LEU B 1 69 ? -10.758 23.953 13.555 1 96.88 69 LEU B O 1
ATOM 2287 N N . ILE B 1 70 ? -9 24.594 14.875 1 95.19 70 ILE B N 1
ATOM 2288 C CA . ILE B 1 70 ? -9.344 23.688 15.969 1 95.19 70 ILE B CA 1
ATOM 2289 C C . ILE B 1 70 ? -10.078 24.453 17.062 1 95.19 70 ILE B C 1
ATOM 2291 O O . ILE B 1 70 ? -9.531 25.391 17.656 1 95.19 70 ILE B O 1
ATOM 2295 N N . ARG B 1 71 ? -11.281 23.969 17.344 1 95.06 71 ARG B N 1
ATOM 2296 C CA . ARG B 1 71 ? -12.102 24.625 18.359 1 95.06 71 ARG B CA 1
ATOM 2297 C C . ARG B 1 71 ? -11.727 24.141 19.75 1 95.06 71 ARG B C 1
ATOM 2299 O O . ARG B 1 71 ? -10.93 23.203 19.906 1 95.06 71 ARG B O 1
ATOM 2306 N N . ALA B 1 72 ? -12.289 24.781 20.688 1 92.5 72 ALA B N 1
ATOM 2307 C CA . ALA B 1 72 ? -11.984 24.469 22.078 1 92.5 72 ALA B CA 1
ATOM 2308 C C . ALA B 1 72 ? -12.367 23.031 22.406 1 92.5 72 ALA B C 1
ATOM 2310 O O . ALA B 1 72 ? -11.711 22.391 23.234 1 92.5 72 ALA B O 1
ATOM 2311 N N . ASP B 1 73 ? -13.367 22.484 21.688 1 89.56 73 ASP B N 1
ATOM 2312 C CA . ASP B 1 73 ? -13.82 21.125 21.953 1 89.56 73 ASP B CA 1
ATOM 2313 C C . ASP B 1 73 ? -13.062 20.109 21.109 1 89.56 73 ASP B C 1
ATOM 2315 O O . ASP B 1 73 ? -13.398 18.922 21.094 1 89.56 73 ASP B O 1
ATOM 2319 N N . GLY B 1 74 ? -12.148 20.562 20.422 1 88.44 74 GLY B N 1
ATOM 2320 C CA . GLY B 1 74 ? -11.328 19.656 19.625 1 88.44 74 GLY B CA 1
ATOM 2321 C C . GLY B 1 74 ? -11.875 19.438 18.234 1 88.44 74 GLY B C 1
ATOM 2322 O O . GLY B 1 74 ? -11.188 18.859 17.375 1 88.44 74 GLY B O 1
ATOM 2323 N N . SER B 1 75 ? -13.078 19.922 18 1 90.69 75 SER B N 1
ATOM 2324 C CA . SER B 1 75 ? -13.664 19.781 16.672 1 90.69 75 SER B CA 1
ATOM 2325 C C . SER B 1 75 ? -13.031 20.75 15.68 1 90.69 75 SER B C 1
ATOM 2327 O O . SER B 1 75 ? -12.445 21.766 16.078 1 90.69 75 SER B O 1
ATOM 2329 N N . ASN B 1 76 ? -13.086 20.328 14.383 1 93.31 76 ASN B N 1
ATOM 2330 C CA . ASN B 1 76 ? -12.562 21.188 13.328 1 93.31 76 ASN B CA 1
ATOM 2331 C C . ASN B 1 76 ? -13.672 21.953 12.625 1 93.31 76 ASN B C 1
ATOM 2333 O O . ASN B 1 76 ? -14.797 21.453 12.492 1 93.31 76 ASN B O 1
ATOM 2337 N N . ILE B 1 77 ? -13.375 23.156 12.234 1 95 77 ILE B N 1
ATOM 2338 C CA . ILE B 1 77 ? -14.266 23.922 11.383 1 95 77 ILE B CA 1
ATOM 2339 C C . ILE B 1 77 ? -13.492 24.453 10.172 1 95 77 ILE B C 1
ATOM 2341 O O . ILE B 1 77 ? -12.352 24.906 10.305 1 95 77 ILE B O 1
ATOM 2345 N N . TRP B 1 78 ? -14.055 24.312 9.023 1 96.25 78 TRP B N 1
ATOM 2346 C CA . TRP B 1 78 ? -13.477 24.891 7.812 1 96.25 78 TRP B CA 1
ATOM 2347 C C . TRP B 1 78 ? -13.836 26.375 7.688 1 96.25 78 TRP B C 1
ATOM 2349 O O . TRP B 1 78 ? -14.992 26.75 7.906 1 96.25 78 TRP B O 1
ATOM 2359 N N . VAL B 1 79 ? -12.828 27.172 7.32 1 97.12 79 VAL B N 1
ATOM 2360 C CA . VAL B 1 79 ? -13.07 28.594 7.145 1 97.12 79 VAL B CA 1
ATOM 2361 C C . VAL B 1 79 ? -12.375 29.094 5.879 1 97.12 79 VAL B C 1
ATOM 2363 O O . VAL B 1 79 ? -11.359 28.516 5.457 1 97.12 79 VAL B O 1
ATOM 2366 N N . ARG B 1 80 ? -12.938 30.031 5.238 1 96.44 80 ARG B N 1
ATOM 2367 C CA . ARG B 1 80 ? -12.258 30.844 4.238 1 96.44 80 ARG B CA 1
ATOM 2368 C C . ARG B 1 80 ? -11.711 32.125 4.863 1 96.44 80 ARG B C 1
ATOM 2370 O O . ARG B 1 80 ? -12.477 32.938 5.395 1 96.44 80 ARG B O 1
ATOM 2377 N N . ASN B 1 81 ? -10.398 32.281 4.867 1 97.5 81 ASN B N 1
ATOM 2378 C CA . ASN B 1 81 ? -9.734 33.438 5.434 1 97.5 81 ASN B CA 1
ATOM 2379 C C . ASN B 1 81 ? -9.359 34.438 4.355 1 97.5 81 ASN B C 1
ATOM 2381 O O . ASN B 1 81 ? -8.828 34.094 3.309 1 97.5 81 ASN B O 1
ATOM 2385 N N . GLN B 1 82 ? -9.68 35.656 4.57 1 98 82 GLN B N 1
ATOM 2386 C CA . GLN B 1 82 ? -9.188 36.781 3.771 1 98 82 GLN B CA 1
ATOM 2387 C C . GLN B 1 82 ? -8.211 37.625 4.57 1 98 82 GLN B C 1
ATOM 2389 O O . GLN B 1 82 ? -8.609 38.312 5.527 1 98 82 GLN B O 1
ATOM 2394 N N . LEU B 1 83 ? -6.973 37.594 4.195 1 97.88 83 LEU B N 1
ATOM 2395 C CA . LEU B 1 83 ? -5.934 38.312 4.91 1 97.88 83 LEU B CA 1
ATOM 2396 C C . LEU B 1 83 ? -5.609 39.625 4.203 1 97.88 83 LEU B C 1
ATOM 2398 O O . LEU B 1 83 ? -5.492 39.688 2.975 1 97.88 83 LEU B O 1
ATOM 2402 N N . ARG B 1 84 ? -5.465 40.688 4.945 1 97.81 84 ARG B N 1
ATOM 2403 C CA . ARG B 1 84 ? -5.047 42 4.453 1 97.81 84 ARG B CA 1
ATOM 2404 C C . ARG B 1 84 ? -4.016 42.625 5.383 1 97.81 84 ARG B C 1
ATOM 2406 O O . ARG B 1 84 ? -4.145 42.531 6.609 1 97.81 84 ARG B O 1
ATOM 2413 N N . SER B 1 85 ? -3.084 43.156 4.797 1 97.06 85 SER B N 1
ATOM 2414 C CA . SER B 1 85 ? -2.109 43.906 5.582 1 97.06 85 SER B CA 1
ATOM 2415 C C . SER B 1 85 ? -2.67 45.281 6.008 1 97.06 85 SER B C 1
ATOM 2417 O O . SER B 1 85 ? -3.182 46.031 5.18 1 97.06 85 SER B O 1
ATOM 2419 N N . ILE B 1 86 ? -2.646 45.625 7.309 1 95.88 86 ILE B N 1
ATOM 2420 C CA . ILE B 1 86 ? -3.205 46.906 7.766 1 95.88 86 ILE B CA 1
ATOM 2421 C C . ILE B 1 86 ? -2.176 47.656 8.609 1 95.88 86 ILE B C 1
ATOM 2423 O O . ILE B 1 86 ? -2.426 48.781 9.062 1 95.88 86 ILE B O 1
ATOM 2427 N N . GLY B 1 87 ? -1.025 47.125 8.891 1 90.75 87 GLY B N 1
ATOM 2428 C CA . GLY B 1 87 ? -0.007 47.75 9.703 1 90.75 87 GLY B CA 1
ATOM 2429 C C . GLY B 1 87 ? 1.034 48.5 8.891 1 90.75 87 GLY B C 1
ATOM 2430 O O . GLY B 1 87 ? 0.792 48.844 7.734 1 90.75 87 GLY B O 1
ATOM 2431 N N . THR B 1 88 ? 2.039 49 9.547 1 90.25 88 THR B N 1
ATOM 2432 C CA . THR B 1 88 ? 3.174 49.656 8.922 1 90.25 88 THR B CA 1
ATOM 2433 C C . THR B 1 88 ? 4.336 48.688 8.727 1 90.25 88 THR B C 1
ATOM 2435 O O . THR B 1 88 ? 4.355 47.625 9.312 1 90.25 88 THR B O 1
ATOM 2438 N N . PRO B 1 89 ? 5.254 49.062 7.801 1 85.44 89 PRO B N 1
ATOM 2439 C CA . PRO B 1 89 ? 6.414 48.188 7.605 1 85.44 89 PRO B CA 1
ATOM 2440 C C . PRO B 1 89 ? 7.16 47.875 8.906 1 85.44 89 PRO B C 1
ATOM 2442 O O . PRO B 1 89 ? 7.711 46.781 9.07 1 85.44 89 PRO B O 1
ATOM 2445 N N . ASP B 1 90 ? 7.121 48.844 9.844 1 89.19 90 ASP B N 1
ATOM 2446 C CA . ASP B 1 90 ? 7.832 48.656 11.109 1 89.19 90 ASP B CA 1
ATOM 2447 C C . ASP B 1 90 ? 6.996 47.875 12.109 1 89.19 90 ASP B C 1
ATOM 2449 O O . ASP B 1 90 ? 7.543 47.25 13.023 1 89.19 90 ASP B O 1
ATOM 2453 N N . GLU B 1 91 ? 5.688 47.938 12 1 92.94 91 GLU B N 1
ATOM 2454 C CA . GLU B 1 91 ? 4.754 47.219 12.852 1 92.94 91 GLU B CA 1
ATOM 2455 C C . GLU B 1 91 ? 3.666 46.531 12.023 1 92.94 91 GLU B C 1
ATOM 2457 O O . GLU B 1 91 ? 2.504 46.938 12.062 1 92.94 91 GLU B O 1
ATOM 2462 N N . PRO B 1 92 ? 4.105 45.469 11.344 1 94.06 92 PRO B N 1
ATOM 2463 C CA . PRO B 1 92 ? 3.137 44.812 10.477 1 94.06 92 PRO B CA 1
ATOM 2464 C C . PRO B 1 92 ? 1.964 44.219 11.258 1 94.06 92 PRO B C 1
ATOM 2466 O O . PRO B 1 92 ? 2.16 43.625 12.32 1 94.06 92 PRO B O 1
ATOM 2469 N N . ARG B 1 93 ? 0.791 44.406 10.867 1 97.62 93 ARG B N 1
ATOM 2470 C CA . ARG B 1 93 ? -0.453 43.812 11.352 1 97.62 93 ARG B CA 1
ATOM 2471 C C . ARG B 1 93 ? -1.273 43.25 10.195 1 97.62 93 ARG B C 1
ATOM 2473 O O . ARG B 1 93 ? -1.297 43.844 9.102 1 97.62 93 ARG B O 1
ATOM 2480 N N . ILE B 1 94 ? -1.856 42.156 10.43 1 98.06 94 ILE B N 1
ATOM 2481 C CA . ILE B 1 94 ? -2.65 41.5 9.406 1 98.06 94 ILE B CA 1
ATOM 2482 C C . ILE B 1 94 ? -4.082 41.312 9.906 1 98.06 94 ILE B C 1
ATOM 2484 O O . ILE B 1 94 ? -4.305 40.719 10.977 1 98.06 94 ILE B O 1
ATOM 2488 N N . GLU B 1 95 ? -5.004 41.844 9.203 1 98.5 95 GLU B N 1
ATOM 2489 C CA . GLU B 1 95 ? -6.418 41.594 9.477 1 98.5 95 GLU B CA 1
ATOM 2490 C C . GLU B 1 95 ? -6.906 40.344 8.75 1 98.5 95 GLU B C 1
ATOM 2492 O O . GLU B 1 95 ? -6.602 40.156 7.57 1 98.5 95 GLU B O 1
ATOM 2497 N N . ILE B 1 96 ? -7.605 39.469 9.43 1 98.44 96 ILE B N 1
ATOM 2498 C CA . ILE B 1 96 ? -8.156 38.25 8.844 1 98.44 96 ILE B CA 1
ATOM 2499 C C . ILE B 1 96 ? -9.672 38.25 9.031 1 98.44 96 ILE B C 1
ATOM 2501 O O . ILE B 1 96 ? -10.164 38.219 10.164 1 98.44 96 ILE B O 1
ATOM 2505 N N . LYS B 1 97 ? -10.352 38.281 8 1 98.19 97 LYS B N 1
ATOM 2506 C CA . LYS B 1 97 ? -11.797 38.031 8.008 1 98.19 97 LYS B CA 1
ATOM 2507 C C . LYS B 1 97 ? -12.109 36.562 7.723 1 98.19 97 LYS B C 1
ATOM 2509 O O . LYS B 1 97 ? -11.609 36 6.75 1 98.19 97 LYS B O 1
ATOM 2514 N N . LEU B 1 98 ? -12.852 35.969 8.586 1 97.94 98 LEU B N 1
ATOM 2515 C CA . LEU B 1 98 ? -13.141 34.531 8.477 1 97.94 98 LEU B CA 1
ATOM 2516 C C . LEU B 1 98 ? -14.602 34.312 8.109 1 97.94 98 LEU B C 1
ATOM 2518 O O . LEU B 1 98 ? -15.492 34.969 8.656 1 97.94 98 LEU B O 1
ATOM 2522 N N . GLU B 1 99 ? -14.797 33.406 7.211 1 97.12 99 GLU B N 1
ATOM 2523 C CA . GLU B 1 99 ? -16.125 32.906 6.863 1 97.12 99 GLU B CA 1
ATOM 2524 C C . GLU B 1 99 ? -16.188 31.406 6.949 1 97.12 99 GLU B C 1
ATOM 2526 O O . GLU B 1 99 ? -15.289 30.703 6.457 1 97.12 99 GLU B O 1
ATOM 2531 N N . ALA B 1 100 ? -17.188 30.969 7.676 1 95.88 100 ALA B N 1
ATOM 2532 C CA . ALA B 1 100 ? -17.375 29.516 7.699 1 95.88 100 ALA B CA 1
ATOM 2533 C C . ALA B 1 100 ? -17.547 28.969 6.285 1 95.88 100 ALA B C 1
ATOM 2535 O O . ALA B 1 100 ? -18.219 29.578 5.449 1 95.88 100 ALA B O 1
ATOM 2536 N N . SER B 1 101 ? -16.875 27.859 6.027 1 94.69 101 SER B N 1
ATOM 2537 C CA . SER B 1 101 ? -16.906 27.281 4.688 1 94.69 101 SER B CA 1
ATOM 2538 C C . SER B 1 101 ? -17.078 25.766 4.75 1 94.69 101 SER B C 1
ATOM 2540 O O . SER B 1 101 ? -16.844 25.141 5.789 1 94.69 101 SER B O 1
ATOM 2542 N N . LEU B 1 102 ? -17.594 25.234 3.697 1 91.94 102 LEU B N 1
ATOM 2543 C CA . LEU B 1 102 ? -17.562 23.781 3.523 1 91.94 102 LEU B CA 1
ATOM 2544 C C . LEU B 1 102 ? -16.156 23.312 3.145 1 91.94 102 LEU B C 1
ATOM 2546 O O . LEU B 1 102 ? -15.352 24.094 2.637 1 91.94 102 LEU B O 1
ATOM 2550 N N . PRO B 1 103 ? -15.922 22.016 3.525 1 91.62 103 PRO B N 1
ATOM 2551 C CA . PRO B 1 103 ? -14.641 21.484 3.047 1 91.62 103 PRO B CA 1
ATOM 2552 C C . PRO B 1 103 ? -14.477 21.625 1.535 1 91.62 103 PRO B C 1
ATOM 2554 O O . PRO B 1 103 ? -15.469 21.578 0.796 1 91.62 103 PRO B O 1
ATOM 2557 N N . PRO B 1 104 ? -13.25 21.938 1.136 1 89.12 104 PRO B N 1
ATOM 2558 C CA . PRO B 1 104 ? -13.039 21.984 -0.312 1 89.12 104 PRO B CA 1
ATOM 2559 C C . PRO B 1 104 ? -13.359 20.672 -1.01 1 89.12 104 PRO B C 1
ATOM 2561 O O . PRO B 1 104 ? -13.383 19.625 -0.364 1 89.12 104 PRO B O 1
ATOM 2564 N N . LYS B 1 105 ? -13.594 20.797 -2.307 1 85.81 105 LYS B N 1
ATOM 2565 C CA . LYS B 1 105 ? -13.844 19.594 -3.102 1 85.81 105 LYS B CA 1
ATOM 2566 C C . LYS B 1 105 ? -12.656 18.641 -3.033 1 85.81 105 LYS B C 1
ATOM 2568 O O . LYS B 1 105 ? -11.5 19.062 -3.117 1 85.81 105 LYS B O 1
ATOM 2573 N N . GLY B 1 106 ? -12.945 17.359 -2.805 1 84.94 106 GLY B N 1
ATOM 2574 C CA . GLY B 1 106 ? -11.898 16.359 -2.801 1 84.94 106 GLY B CA 1
ATOM 2575 C C . GLY B 1 106 ? -11.305 16.109 -1.426 1 84.94 106 GLY B C 1
ATOM 2576 O O . GLY B 1 106 ? -10.422 15.273 -1.265 1 84.94 106 GLY B O 1
ATOM 2577 N N . TRP B 1 107 ? -11.766 16.922 -0.479 1 89.38 107 TRP B N 1
ATOM 2578 C CA . TRP B 1 107 ? -11.266 16.734 0.878 1 89.38 107 TRP B CA 1
ATOM 2579 C C . TRP B 1 107 ? -11.617 15.336 1.394 1 89.38 107 TRP B C 1
ATOM 2581 O O . TRP B 1 107 ? -12.734 14.867 1.203 1 89.38 107 TRP B O 1
ATOM 2591 N N . VAL B 1 108 ? -10.641 14.688 2.057 1 91.88 108 VAL B N 1
ATOM 2592 C CA . VAL B 1 108 ? -10.836 13.375 2.65 1 91.88 108 VAL B CA 1
ATOM 2593 C C . VAL B 1 108 ? -10.797 13.484 4.172 1 91.88 108 VAL B C 1
ATOM 2595 O O . VAL B 1 108 ? -9.867 14.078 4.734 1 91.88 108 VAL B O 1
ATOM 2598 N N . ALA B 1 109 ? -11.734 12.859 4.816 1 91 109 ALA B N 1
ATOM 2599 C CA . ALA B 1 109 ? -11.859 12.922 6.27 1 91 109 ALA B CA 1
ATOM 2600 C C . ALA B 1 109 ? -10.703 12.203 6.953 1 91 109 ALA B C 1
ATOM 2602 O O . ALA B 1 109 ? -10.203 11.195 6.449 1 91 109 ALA B O 1
ATOM 2603 N N . PRO B 1 110 ? -10.312 12.688 8.172 1 89.88 110 PRO B N 1
ATOM 2604 C CA . PRO B 1 110 ? -9.156 12.133 8.875 1 89.88 110 PRO B CA 1
ATOM 2605 C C . PRO B 1 110 ? -9.305 10.633 9.164 1 89.88 110 PRO B C 1
ATOM 2607 O O . PRO B 1 110 ? -8.312 9.898 9.133 1 89.88 110 PRO B O 1
ATOM 2610 N N . ASP B 1 111 ? -10.461 10.156 9.461 1 90.31 111 ASP B N 1
ATOM 2611 C CA . ASP B 1 111 ? -10.656 8.742 9.766 1 90.31 111 ASP B CA 1
ATOM 2612 C C . ASP B 1 111 ? -10.398 7.879 8.531 1 90.31 111 ASP B C 1
ATOM 2614 O O . ASP B 1 111 ? -9.898 6.762 8.648 1 90.31 111 ASP B O 1
ATOM 2618 N N . ARG B 1 112 ? -10.805 8.422 7.406 1 91.88 112 ARG B N 1
ATOM 2619 C CA . ARG B 1 112 ? -10.539 7.711 6.16 1 91.88 112 ARG B CA 1
ATOM 2620 C C . ARG B 1 112 ? -9.047 7.711 5.832 1 91.88 112 ARG B C 1
ATOM 2622 O O . ARG B 1 112 ? -8.516 6.711 5.344 1 91.88 112 ARG B O 1
ATOM 2629 N N . LEU B 1 113 ? -8.414 8.805 6.074 1 94.5 113 LEU B N 1
ATOM 2630 C CA . LEU B 1 113 ? -6.969 8.875 5.859 1 94.5 113 LEU B CA 1
ATOM 2631 C C . LEU B 1 113 ? -6.238 7.883 6.758 1 94.5 113 LEU B C 1
ATOM 2633 O O . LEU B 1 113 ? -5.285 7.23 6.324 1 94.5 113 LEU B O 1
ATOM 2637 N N . LEU B 1 114 ? -6.695 7.789 7.973 1 94.25 114 LEU B N 1
ATOM 2638 C CA . LEU B 1 114 ? -6.09 6.848 8.906 1 94.25 114 LEU B CA 1
ATOM 2639 C C . LEU B 1 114 ? -6.262 5.414 8.422 1 94.25 114 LEU B C 1
ATOM 2641 O O . LEU B 1 114 ? -5.336 4.605 8.531 1 94.25 114 LEU B O 1
ATOM 2645 N N . LEU B 1 115 ? -7.402 5.094 7.895 1 91.75 115 LEU B N 1
ATOM 2646 C CA . LEU B 1 115 ? -7.648 3.762 7.352 1 91.75 115 LEU B CA 1
ATOM 2647 C C . LEU B 1 115 ? -6.672 3.445 6.223 1 91.75 115 LEU B C 1
ATOM 2649 O O . LEU B 1 115 ? -6.102 2.355 6.18 1 91.75 115 LEU B O 1
ATOM 2653 N N . VAL B 1 116 ? -6.512 4.383 5.332 1 93.62 116 VAL B N 1
ATOM 2654 C CA . VAL B 1 116 ? -5.59 4.191 4.215 1 93.62 116 VAL B CA 1
ATOM 2655 C C . VAL B 1 116 ? -4.168 4.004 4.742 1 93.62 116 VAL B C 1
ATOM 2657 O O . VAL B 1 116 ? -3.443 3.119 4.289 1 93.62 116 VAL B O 1
ATOM 2660 N N . ALA B 1 117 ? -3.818 4.801 5.715 1 95.56 117 ALA B N 1
ATOM 2661 C CA . ALA B 1 117 ? -2.488 4.691 6.305 1 95.56 117 ALA B CA 1
ATOM 2662 C C . ALA B 1 117 ? -2.268 3.311 6.914 1 95.56 117 ALA B C 1
ATOM 2664 O O . ALA B 1 117 ? -1.192 2.725 6.77 1 95.56 117 ALA B O 1
ATOM 2665 N N . ARG B 1 118 ? -3.197 2.814 7.586 1 93.06 118 ARG B N 1
ATOM 2666 C CA . ARG B 1 118 ? -3.104 1.489 8.188 1 93.06 118 ARG B CA 1
ATOM 2667 C C . ARG B 1 118 ? -2.941 0.411 7.125 1 93.06 118 ARG B C 1
ATOM 2669 O O . ARG B 1 118 ? -2.178 -0.54 7.305 1 93.06 118 ARG B O 1
ATOM 2676 N N . LEU B 1 119 ? -3.668 0.559 6.051 1 91.75 119 LEU B N 1
ATOM 2677 C CA . LEU B 1 119 ? -3.57 -0.412 4.969 1 91.75 119 LEU B CA 1
ATOM 2678 C C . LEU B 1 119 ? -2.184 -0.378 4.332 1 91.75 119 LEU B C 1
ATOM 2680 O O . LEU B 1 119 ? -1.626 -1.424 3.99 1 91.75 119 LEU B O 1
ATOM 2684 N N . VAL B 1 120 ? -1.66 0.812 4.148 1 94.06 120 VAL B N 1
ATOM 2685 C CA . VAL B 1 120 ? -0.308 0.953 3.619 1 94.06 120 VAL B CA 1
ATOM 2686 C C . VAL B 1 120 ? 0.69 0.298 4.57 1 94.06 120 VAL B C 1
ATOM 2688 O O . VAL B 1 120 ? 1.583 -0.434 4.137 1 94.06 120 VAL B O 1
ATOM 2691 N N . PHE B 1 121 ? 0.512 0.556 5.855 1 92.19 121 PHE B N 1
ATOM 2692 C CA . PHE B 1 121 ? 1.389 -0.028 6.867 1 92.19 121 PHE B CA 1
ATOM 2693 C C . PHE B 1 121 ? 1.296 -1.549 6.848 1 92.19 121 PHE B C 1
ATOM 2695 O O . PHE B 1 121 ? 2.316 -2.238 6.879 1 92.19 121 PHE B O 1
ATOM 2702 N N . GLU B 1 122 ? 0.129 -2.078 6.742 1 90.25 122 GLU B N 1
ATOM 2703 C CA . GLU B 1 122 ? -0.08 -3.523 6.707 1 90.25 122 GLU B CA 1
ATOM 2704 C C . GLU B 1 122 ? 0.517 -4.137 5.445 1 90.25 122 GLU B C 1
ATOM 2706 O O . GLU B 1 122 ? 1.023 -5.262 5.477 1 90.25 122 GLU B O 1
ATOM 2711 N N . SER B 1 123 ? 0.36 -3.43 4.352 1 92.31 123 SER B N 1
ATOM 2712 C CA . SER B 1 123 ? 0.952 -3.92 3.113 1 92.31 123 SER B CA 1
ATOM 2713 C C . SER B 1 123 ? 2.445 -4.176 3.277 1 92.31 123 SER B C 1
ATOM 2715 O O . SER B 1 123 ? 2.971 -5.164 2.76 1 92.31 123 SER B O 1
ATOM 2717 N N . ARG B 1 124 ? 3.074 -3.336 4.004 1 89.56 124 ARG B N 1
ATOM 2718 C CA . ARG B 1 124 ? 4.508 -3.482 4.238 1 89.56 124 ARG B CA 1
ATOM 2719 C C . ARG B 1 124 ? 4.793 -4.656 5.168 1 89.56 124 ARG B C 1
ATOM 2721 O O . ARG B 1 124 ? 5.723 -5.43 4.93 1 89.56 124 ARG B O 1
ATOM 2728 N N . ARG B 1 125 ? 4.008 -4.758 6.199 1 86.75 125 ARG B N 1
ATOM 2729 C CA . ARG B 1 125 ? 4.207 -5.852 7.148 1 86.75 125 ARG B CA 1
ATOM 2730 C C . ARG B 1 125 ? 3.994 -7.203 6.477 1 86.75 125 ARG B C 1
ATOM 2732 O O . ARG B 1 125 ? 4.742 -8.148 6.727 1 86.75 125 ARG B O 1
ATOM 2739 N N . GLU B 1 126 ? 2.963 -7.289 5.625 1 89.5 126 GLU B N 1
ATOM 2740 C CA . GLU B 1 126 ? 2.637 -8.539 4.941 1 89.5 126 GLU B CA 1
ATOM 2741 C C . GLU B 1 126 ? 3.723 -8.922 3.939 1 89.5 126 GLU B C 1
ATOM 2743 O O . GLU B 1 126 ? 3.934 -10.102 3.664 1 89.5 126 GLU B O 1
ATOM 2748 N N . ARG B 1 127 ? 4.387 -7.926 3.354 1 88.38 127 ARG B N 1
ATOM 2749 C CA . ARG B 1 127 ? 5.504 -8.18 2.451 1 88.38 127 ARG B CA 1
ATOM 2750 C C . ARG B 1 127 ? 6.594 -8.992 3.143 1 88.38 127 ARG B C 1
ATOM 2752 O O . ARG B 1 127 ? 7.109 -9.961 2.576 1 88.38 127 ARG B O 1
ATOM 2759 N N . VAL B 1 128 ? 6.914 -8.617 4.363 1 84.5 128 VAL B N 1
ATOM 2760 C CA . VAL B 1 128 ? 7.945 -9.305 5.137 1 84.5 128 VAL B CA 1
ATOM 2761 C C . VAL B 1 128 ? 7.504 -10.734 5.43 1 84.5 128 VAL B C 1
ATOM 2763 O O . VAL B 1 128 ? 8.297 -11.672 5.324 1 84.5 128 VAL B O 1
ATOM 2766 N N . ARG B 1 129 ? 6.281 -10.922 5.715 1 85.12 129 ARG B N 1
ATOM 2767 C CA . ARG B 1 129 ? 5.734 -12.234 6.059 1 85.12 129 ARG B CA 1
ATOM 2768 C C . ARG B 1 129 ? 5.77 -13.172 4.855 1 85.12 129 ARG B C 1
ATOM 2770 O O . ARG B 1 129 ? 6.129 -14.344 4.988 1 85.12 129 ARG B O 1
ATOM 2777 N N . SER B 1 130 ? 5.457 -12.664 3.67 1 90.06 130 SER B N 1
ATOM 2778 C CA . SER B 1 130 ? 5.281 -13.5 2.486 1 90.06 130 SER B CA 1
ATOM 2779 C C . SER B 1 130 ? 6.605 -13.711 1.76 1 90.06 130 SER B C 1
ATOM 2781 O O . SER B 1 130 ? 6.84 -14.773 1.185 1 90.06 130 SER B O 1
ATOM 2783 N N . PHE B 1 131 ? 7.488 -12.719 1.749 1 89.5 131 PHE B N 1
ATOM 2784 C CA . PHE B 1 131 ? 8.664 -12.789 0.883 1 89.5 131 PHE B CA 1
ATOM 2785 C C . PHE B 1 131 ? 9.945 -12.82 1.708 1 89.5 131 PHE B C 1
ATOM 2787 O O . PHE B 1 131 ? 11.016 -13.117 1.183 1 89.5 131 PHE B O 1
ATOM 2794 N N . GLY B 1 132 ? 9.82 -12.578 3.025 1 80.12 132 GLY B N 1
ATOM 2795 C CA . GLY B 1 132 ? 10.992 -12.531 3.891 1 80.12 132 GLY B CA 1
ATOM 2796 C C . GLY B 1 132 ? 11.547 -11.133 4.059 1 80.12 132 GLY B C 1
ATOM 2797 O O . GLY B 1 132 ? 11.18 -10.219 3.322 1 80.12 132 GLY B O 1
ATOM 2798 N N . SER B 1 133 ? 12.328 -10.789 5.125 1 64.5 133 SER B N 1
ATOM 2799 C CA . SER B 1 133 ? 12.641 -9.477 5.668 1 64.5 133 SER B CA 1
ATOM 2800 C C . SER B 1 133 ? 13.859 -8.867 4.977 1 64.5 133 SER B C 1
ATOM 2802 O O . SER B 1 133 ? 13.992 -7.648 4.887 1 64.5 133 SER B O 1
ATOM 2804 N N . ASP B 1 134 ? 14.602 -9.578 4.34 1 70.06 134 ASP B N 1
ATOM 2805 C CA . ASP B 1 134 ? 15.93 -9.062 4.047 1 70.06 134 ASP B CA 1
ATOM 2806 C C . ASP B 1 134 ? 15.922 -8.211 2.777 1 70.06 134 ASP B C 1
ATOM 2808 O O . ASP B 1 134 ? 16.703 -7.266 2.65 1 70.06 134 ASP B O 1
ATOM 2812 N N . LEU B 1 135 ? 14.992 -8.453 1.994 1 69.38 135 LEU B N 1
ATOM 2813 C CA . LEU B 1 135 ? 15.141 -7.824 0.688 1 69.38 135 LEU B CA 1
ATOM 2814 C C . LEU B 1 135 ? 14.344 -6.523 0.616 1 69.38 135 LEU B C 1
ATOM 2816 O O . LEU B 1 135 ? 14.68 -5.629 -0.163 1 69.38 135 LEU B O 1
ATOM 2820 N N . PHE B 1 136 ? 13.445 -6.328 1.564 1 75 136 PHE B N 1
ATOM 2821 C CA . PHE B 1 136 ? 12.508 -5.246 1.286 1 75 136 PHE B CA 1
ATOM 2822 C C . PHE B 1 136 ? 12.352 -4.344 2.504 1 75 136 PHE B C 1
ATOM 2824 O O . PHE B 1 136 ? 11.266 -3.801 2.74 1 75 136 PHE B O 1
ATOM 2831 N N . THR B 1 137 ? 13.344 -4.078 3.287 1 77.81 137 THR B N 1
ATOM 2832 C CA . THR B 1 137 ? 13.234 -3.248 4.48 1 77.81 137 THR B CA 1
ATOM 2833 C C . THR B 1 137 ? 13.289 -1.768 4.117 1 77.81 137 THR B C 1
ATOM 2835 O O . THR B 1 137 ? 14.078 -1.362 3.262 1 77.81 137 THR B O 1
ATOM 2838 N N . ASP B 1 138 ? 12.328 -0.979 4.578 1 86.69 138 ASP B N 1
ATOM 2839 C CA . ASP B 1 138 ? 12.312 0.479 4.492 1 86.69 138 ASP B CA 1
ATOM 2840 C C . ASP B 1 138 ? 11.984 1.103 5.848 1 86.69 138 ASP B C 1
ATOM 2842 O O . ASP B 1 138 ? 10.859 1.564 6.066 1 86.69 138 ASP B O 1
ATOM 2846 N N . HIS B 1 139 ? 12.984 1.219 6.668 1 88.12 139 HIS B N 1
ATOM 2847 C CA . HIS B 1 139 ? 12.789 1.658 8.047 1 88.12 139 HIS B CA 1
ATOM 2848 C C . HIS B 1 139 ? 12.359 3.121 8.102 1 88.12 139 HIS B C 1
ATOM 2850 O O . HIS B 1 139 ? 11.562 3.508 8.961 1 88.12 139 HIS B O 1
ATOM 2856 N N . ALA B 1 140 ? 12.898 3.889 7.195 1 89.62 140 ALA B N 1
ATOM 2857 C CA . ALA B 1 140 ? 12.555 5.309 7.176 1 89.62 140 ALA B CA 1
ATOM 2858 C C . ALA B 1 140 ? 11.062 5.508 6.938 1 89.62 140 ALA B C 1
ATOM 2860 O O . ALA B 1 140 ? 10.398 6.246 7.672 1 89.62 140 ALA B O 1
ATOM 2861 N N . TRP B 1 141 ? 10.539 4.828 5.973 1 91.5 141 TRP B N 1
ATOM 2862 C CA . TRP B 1 141 ? 9.117 4.934 5.656 1 91.5 141 TRP B CA 1
ATOM 2863 C C . TRP B 1 141 ? 8.266 4.371 6.789 1 91.5 141 TRP B C 1
ATOM 2865 O O . TRP B 1 141 ? 7.234 4.945 7.141 1 91.5 141 TRP B O 1
ATOM 2875 N N . ASP B 1 142 ? 8.68 3.311 7.367 1 90.12 142 ASP B N 1
ATOM 2876 C CA . ASP B 1 142 ? 7.957 2.701 8.477 1 90.12 142 ASP B CA 1
ATOM 2877 C C . ASP B 1 142 ? 7.867 3.658 9.664 1 90.12 142 ASP B C 1
ATOM 2879 O O . ASP B 1 142 ? 6.828 3.742 10.32 1 90.12 142 ASP B O 1
ATOM 2883 N N . LEU B 1 143 ? 8.906 4.301 9.875 1 91.12 143 LEU B N 1
ATOM 2884 C CA . LEU B 1 143 ? 8.945 5.254 10.977 1 91.12 143 LEU B CA 1
ATOM 2885 C C . LEU B 1 143 ? 7.992 6.418 10.719 1 91.12 143 LEU B C 1
ATOM 2887 O O . LEU B 1 143 ? 7.227 6.809 11.602 1 91.12 143 LEU B O 1
ATOM 2891 N N . LEU B 1 144 ? 8.031 6.961 9.531 1 93.5 144 LEU B N 1
ATOM 2892 C CA . LEU B 1 144 ? 7.164 8.078 9.172 1 93.5 144 LEU B CA 1
ATOM 2893 C C . LEU B 1 144 ? 5.695 7.672 9.266 1 93.5 144 LEU B C 1
ATOM 2895 O O . LEU B 1 144 ? 4.883 8.398 9.844 1 93.5 144 LEU B O 1
ATOM 2899 N N . LEU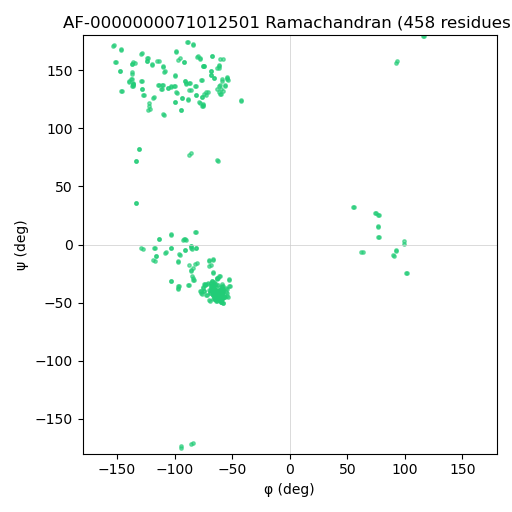 B 1 145 ? 5.426 6.535 8.695 1 93.69 145 LEU B N 1
ATOM 2900 C CA . LEU B 1 145 ? 4.055 6.039 8.688 1 93.69 145 LEU B CA 1
ATOM 2901 C C . LEU B 1 145 ? 3.568 5.777 10.109 1 93.69 145 LEU B C 1
ATOM 2903 O O . LEU B 1 145 ? 2.438 6.125 10.461 1 93.69 145 LEU B O 1
ATOM 2907 N N . SER B 1 146 ? 4.395 5.191 10.938 1 93.81 146 SER B N 1
ATOM 2908 C CA . SER B 1 146 ? 4.043 4.941 12.336 1 93.81 146 SER B CA 1
ATOM 2909 C C . SER B 1 146 ? 3.77 6.242 13.078 1 93.81 146 SER B C 1
ATOM 2911 O O . SER B 1 146 ? 2.832 6.32 13.875 1 93.81 146 SER B O 1
ATOM 2913 N N . ALA B 1 147 ? 4.594 7.18 12.82 1 95 147 ALA B N 1
ATOM 2914 C CA . ALA B 1 147 ? 4.395 8.477 13.461 1 95 147 ALA B CA 1
ATOM 2915 C C . ALA B 1 147 ? 3.039 9.07 13.086 1 95 147 ALA B C 1
ATOM 2917 O O . ALA B 1 147 ? 2.32 9.586 13.938 1 95 147 ALA B O 1
ATOM 2918 N N . TYR B 1 148 ? 2.676 9.031 11.797 1 96.69 148 TYR B N 1
ATOM 2919 C CA . TYR B 1 148 ? 1.385 9.547 11.352 1 96.69 148 TYR B CA 1
ATOM 2920 C C . TYR B 1 148 ? 0.24 8.812 12.047 1 96.69 148 TYR B C 1
ATOM 2922 O O . TYR B 1 148 ? -0.694 9.445 12.547 1 96.69 148 TYR B O 1
ATOM 2930 N N . ILE B 1 149 ? 0.319 7.504 12.031 1 95.38 149 ILE B N 1
ATOM 2931 C CA . ILE B 1 149 ? -0.744 6.672 12.586 1 95.38 149 ILE B CA 1
ATOM 2932 C C . ILE B 1 149 ? -0.889 6.957 14.078 1 95.38 149 ILE B C 1
ATOM 2934 O O . ILE B 1 149 ? -2.002 7.16 14.578 1 95.38 149 ILE B O 1
ATOM 2938 N N . CYS B 1 150 ? 0.209 7.004 14.789 1 94.31 150 CYS B N 1
ATOM 2939 C CA . CYS B 1 150 ? 0.169 7.293 16.219 1 94.31 150 CYS B CA 1
ATOM 2940 C C . CYS B 1 150 ? -0.424 8.672 16.484 1 94.31 150 CYS B C 1
ATOM 2942 O O . CYS B 1 150 ? -1.271 8.828 17.359 1 94.31 150 CYS B O 1
ATOM 2944 N N . GLU B 1 151 ? -0.005 9.602 15.703 1 92.19 151 GLU B N 1
ATOM 2945 C CA . GLU B 1 151 ? -0.544 10.953 15.844 1 92.19 151 GLU B CA 1
ATOM 2946 C C . GLU B 1 151 ? -2.053 10.969 15.625 1 92.19 151 GLU B C 1
ATOM 2948 O O . GLU B 1 151 ? -2.793 11.586 16.391 1 92.19 151 GLU B O 1
ATOM 2953 N N . ALA B 1 152 ? -2.477 10.336 14.625 1 91.5 152 ALA B N 1
ATOM 2954 C CA . ALA B 1 152 ? -3.898 10.281 14.289 1 91.5 152 ALA B CA 1
ATOM 2955 C C . ALA B 1 152 ? -4.688 9.586 15.398 1 91.5 152 ALA B C 1
ATOM 2957 O O . ALA B 1 152 ? -5.855 9.906 15.633 1 91.5 152 ALA B O 1
ATOM 2958 N N . GLU B 1 153 ? -3.992 8.695 16.062 1 91.56 153 GLU B N 1
ATOM 2959 C CA . GLU B 1 153 ? -4.645 7.953 17.141 1 91.56 153 GLU B CA 1
ATOM 2960 C C . GLU B 1 153 ? -4.477 8.656 18.484 1 91.56 153 GLU B C 1
ATOM 2962 O O . GLU B 1 153 ? -5.023 8.211 19.5 1 91.56 153 GLU B O 1
ATOM 2967 N N . GLY B 1 154 ? -3.764 9.695 18.547 1 89.62 154 GLY B N 1
ATOM 2968 C CA . GLY B 1 154 ? -3.543 10.445 19.781 1 89.62 154 GLY B CA 1
ATOM 2969 C C . GLY B 1 154 ? -2.594 9.75 20.734 1 89.62 154 GLY B C 1
ATOM 2970 O O . GLY B 1 154 ? -2.748 9.859 21.953 1 89.62 154 GLY B O 1
ATOM 2971 N N . THR B 1 155 ? -1.711 8.961 20.188 1 92 155 THR B N 1
ATOM 2972 C CA . THR B 1 155 ? -0.741 8.242 21.016 1 92 155 THR B CA 1
ATOM 2973 C C . THR B 1 155 ? 0.677 8.727 20.719 1 92 155 THR B C 1
ATOM 2975 O O . THR B 1 155 ? 0.917 9.391 19.703 1 92 155 THR B O 1
ATOM 2978 N N . LEU B 1 156 ? 1.545 8.516 21.656 1 91.31 156 LEU B N 1
ATOM 2979 C CA . LEU B 1 156 ? 2.953 8.852 21.484 1 91.31 156 LEU B CA 1
ATOM 2980 C C . LEU B 1 156 ? 3.734 7.66 20.938 1 91.31 156 LEU B C 1
ATOM 2982 O O . LEU B 1 156 ? 3.285 6.516 21.047 1 91.31 156 LEU B O 1
ATOM 2986 N N . ILE B 1 157 ? 4.84 7.992 20.328 1 93.12 157 ILE B N 1
ATOM 2987 C CA . ILE B 1 157 ? 5.688 6.914 19.828 1 93.12 157 ILE B CA 1
ATOM 2988 C C . ILE B 1 157 ? 7.156 7.254 20.078 1 93.12 157 ILE B C 1
ATOM 2990 O O . ILE B 1 157 ? 7.562 8.414 19.938 1 93.12 157 ILE B O 1
ATOM 2994 N N . THR B 1 158 ? 7.883 6.176 20.469 1 92.94 158 THR B N 1
ATOM 2995 C CA . THR B 1 158 ? 9.312 6.289 20.719 1 92.94 158 THR B CA 1
ATOM 2996 C C . THR B 1 158 ? 10.086 5.223 19.953 1 92.94 158 THR B C 1
ATOM 2998 O O . THR B 1 158 ? 9.5 4.273 19.438 1 92.94 158 THR B O 1
ATOM 3001 N N . ILE B 1 159 ? 11.359 5.43 19.859 1 89.69 159 ILE B N 1
ATOM 3002 C CA . ILE B 1 159 ? 12.219 4.426 19.25 1 89.69 159 ILE B CA 1
ATOM 3003 C C . ILE B 1 159 ? 12.133 3.121 20.031 1 89.69 159 ILE B C 1
ATOM 3005 O O . ILE B 1 159 ? 12.102 2.037 19.453 1 89.69 159 ILE B O 1
ATOM 3009 N N . ALA B 1 160 ? 12.07 3.221 21.297 1 91.25 160 ALA B N 1
ATOM 3010 C CA . ALA B 1 160 ? 11.961 2.045 22.156 1 91.25 160 ALA B CA 1
ATOM 3011 C C . ALA B 1 160 ? 10.695 1.251 21.844 1 91.25 160 ALA B C 1
ATOM 3013 O O . ALA B 1 160 ? 10.719 0.019 21.812 1 91.25 160 ALA B O 1
ATOM 3014 N N . GLN B 1 161 ? 9.648 1.924 21.656 1 90.75 161 GLN B N 1
ATOM 3015 C CA . GLN B 1 161 ? 8.383 1.269 21.328 1 90.75 161 GLN B CA 1
ATOM 3016 C C . GLN B 1 161 ? 8.453 0.592 19.969 1 90.75 161 GLN B C 1
ATOM 3018 O O . GLN B 1 161 ? 7.953 -0.523 19.797 1 90.75 161 GLN B O 1
ATOM 3023 N N . LEU B 1 162 ? 9.039 1.25 19 1 87.06 162 LEU B N 1
ATOM 3024 C CA . LEU B 1 162 ? 9.172 0.668 17.672 1 87.06 162 LEU B CA 1
ATOM 3025 C C . LEU B 1 162 ? 10.07 -0.565 17.703 1 87.06 162 LEU B C 1
ATOM 3027 O O . LEU B 1 162 ? 9.812 -1.54 17 1 87.06 162 LEU B O 1
ATOM 3031 N N . HIS B 1 163 ? 11.117 -0.46 18.453 1 89.38 163 HIS B N 1
ATOM 3032 C CA . HIS B 1 163 ? 11.977 -1.622 18.641 1 89.38 163 HIS B CA 1
ATOM 3033 C C . HIS B 1 163 ? 11.18 -2.814 19.156 1 89.38 163 HIS B C 1
ATOM 3035 O O . HIS B 1 163 ? 11.289 -3.92 18.625 1 89.38 163 HIS B O 1
ATOM 3041 N N . ALA B 1 164 ? 10.328 -2.604 20.016 1 86.81 164 ALA B N 1
ATOM 3042 C CA . ALA B 1 164 ? 9.555 -3.662 20.656 1 86.81 164 ALA B CA 1
ATOM 3043 C C . ALA B 1 164 ? 8.492 -4.215 19.703 1 86.81 164 ALA B C 1
ATOM 3045 O O . ALA B 1 164 ? 8.242 -5.422 19.672 1 86.81 164 ALA B O 1
ATOM 3046 N N . ARG B 1 165 ? 7.938 -3.373 18.859 1 79.31 165 ARG B N 1
ATOM 3047 C CA . ARG B 1 165 ? 6.766 -3.742 18.078 1 79.31 165 ARG B CA 1
ATOM 3048 C C . ARG B 1 165 ? 7.16 -4.203 16.672 1 79.31 165 ARG B C 1
ATOM 3050 O O . ARG B 1 165 ? 6.543 -5.113 16.125 1 79.31 165 ARG B O 1
ATOM 3057 N N . ALA B 1 166 ? 8.156 -3.592 16.125 1 77.31 166 ALA B N 1
ATOM 3058 C CA . ALA B 1 166 ? 8.453 -3.84 14.727 1 77.31 166 ALA B CA 1
ATOM 3059 C C . ALA B 1 166 ? 9.828 -4.477 14.555 1 77.31 166 ALA B C 1
ATOM 3061 O O . ALA B 1 166 ? 1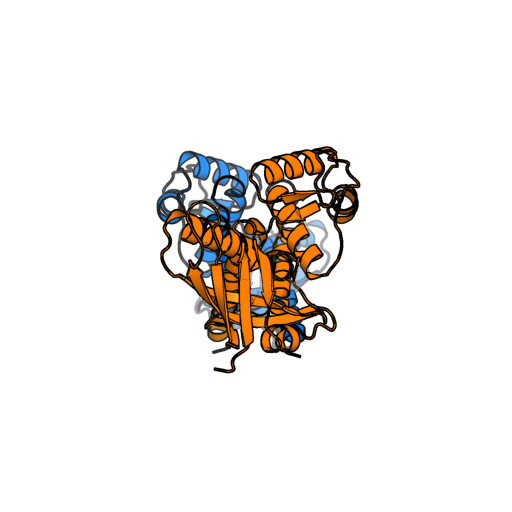0.266 -4.75 13.438 1 77.31 166 ALA B O 1
ATOM 3062 N N . GLY B 1 167 ? 10.547 -4.648 15.586 1 80.75 167 GLY B N 1
ATOM 3063 C CA . GLY B 1 167 ? 11.82 -5.348 15.531 1 80.75 167 GLY B CA 1
ATOM 3064 C C . GLY B 1 167 ? 12.938 -4.512 14.938 1 80.75 167 GLY B C 1
ATOM 3065 O O . GLY B 1 167 ? 13.969 -5.047 14.523 1 80.75 167 GLY B O 1
ATOM 3066 N N . ILE B 1 168 ? 12.805 -3.248 14.828 1 82.81 168 ILE B N 1
ATOM 3067 C CA . ILE B 1 168 ? 13.867 -2.354 14.383 1 82.81 168 ILE B CA 1
ATOM 3068 C C . ILE B 1 168 ? 14.898 -2.193 15.5 1 82.81 168 ILE B C 1
ATOM 3070 O O . ILE B 1 168 ? 14.539 -1.99 16.656 1 82.81 168 ILE B O 1
ATOM 3074 N N . SER B 1 169 ? 16.172 -2.379 15.203 1 89.81 169 SER B N 1
ATOM 3075 C CA . SER B 1 169 ? 17.188 -2.182 16.25 1 89.81 169 SER B CA 1
ATOM 3076 C C . SER B 1 169 ? 17.172 -0.747 16.766 1 89.81 169 SER B C 1
ATOM 3078 O O . SER B 1 169 ? 16.797 0.177 16.031 1 89.81 169 SER B O 1
ATOM 3080 N N . LEU B 1 170 ? 17.625 -0.6 18 1 91.38 170 LEU B N 1
ATOM 3081 C CA . LEU B 1 170 ? 17.672 0.728 18.594 1 91.38 170 LEU B CA 1
ATOM 3082 C C . LEU B 1 170 ? 18.625 1.642 17.828 1 91.38 170 LEU B C 1
ATOM 3084 O O . LEU B 1 170 ? 18.312 2.811 17.594 1 91.38 170 LEU B O 1
ATOM 3088 N N . ALA B 1 171 ? 19.688 1.089 17.438 1 91.62 171 ALA B N 1
ATOM 3089 C CA . ALA B 1 171 ? 20.672 1.862 16.688 1 91.62 171 ALA B CA 1
ATOM 3090 C C . ALA B 1 171 ? 20.125 2.309 15.344 1 91.62 171 ALA B C 1
ATOM 3092 O O . ALA B 1 171 ? 20.25 3.477 14.969 1 91.62 171 ALA B O 1
ATOM 3093 N N . THR B 1 172 ? 19.5 1.393 14.625 1 90.12 172 THR B N 1
ATOM 3094 C CA . THR B 1 172 ? 18.922 1.695 13.32 1 90.12 172 THR B CA 1
ATOM 3095 C C . THR B 1 172 ? 17.797 2.725 13.453 1 90.12 172 THR B C 1
ATOM 3097 O O . THR B 1 172 ? 17.734 3.682 12.68 1 90.12 172 THR B O 1
ATOM 3100 N N . GLY B 1 173 ? 16.984 2.525 14.445 1 90.44 173 GLY B N 1
ATOM 3101 C CA . GLY B 1 173 ? 15.906 3.467 14.703 1 90.44 173 GLY B CA 1
ATOM 3102 C C . GLY B 1 173 ? 16.391 4.871 14.992 1 90.44 173 GLY B C 1
ATOM 3103 O O . GLY B 1 173 ? 15.867 5.844 14.445 1 90.44 173 GLY B O 1
ATOM 3104 N N . SER B 1 174 ? 17.391 4.973 15.773 1 90.38 174 SER B N 1
ATOM 3105 C CA . SER B 1 174 ? 17.938 6.27 16.156 1 90.38 174 SER B CA 1
ATOM 3106 C C . SER B 1 174 ? 18.562 6.98 14.961 1 90.38 174 SER B C 1
ATOM 3108 O O . SER B 1 174 ? 18.406 8.188 14.797 1 90.38 174 SER B O 1
ATOM 3110 N N . ARG B 1 175 ? 19.266 6.246 14.211 1 90.75 175 ARG B N 1
ATOM 3111 C CA . ARG B 1 175 ? 19.906 6.812 13.016 1 90.75 175 ARG B CA 1
ATOM 3112 C C . ARG B 1 175 ? 18.859 7.395 12.07 1 90.75 175 ARG B C 1
ATOM 3114 O O . ARG B 1 175 ? 19.031 8.5 11.555 1 90.75 175 ARG B O 1
ATOM 3121 N N . TRP B 1 176 ? 17.75 6.727 11.898 1 90.5 176 TRP B N 1
ATOM 3122 C CA . TRP B 1 176 ? 16.734 7.164 10.945 1 90.5 176 TRP B CA 1
ATOM 3123 C C . TRP B 1 176 ? 15.953 8.352 11.484 1 90.5 176 TRP B C 1
ATOM 3125 O O . TRP B 1 176 ? 15.562 9.25 10.734 1 90.5 176 TRP B O 1
ATOM 3135 N N . ILE B 1 177 ? 15.727 8.336 12.75 1 90.19 177 ILE B N 1
ATOM 3136 C CA . ILE B 1 177 ? 15.023 9.484 13.32 1 90.19 177 ILE B CA 1
ATOM 3137 C C . ILE B 1 177 ? 15.852 10.75 13.109 1 90.19 177 ILE B C 1
ATOM 3139 O O . ILE B 1 177 ? 15.32 11.789 12.734 1 90.19 177 ILE B O 1
ATOM 3143 N N . ARG B 1 178 ? 17.109 10.594 13.328 1 89.88 178 ARG B N 1
ATOM 3144 C CA . ARG B 1 178 ? 17.984 11.742 13.133 1 89.88 178 ARG B CA 1
ATOM 3145 C C . ARG B 1 178 ? 18 12.188 11.68 1 89.88 178 ARG B C 1
ATOM 3147 O O . ARG B 1 178 ? 17.922 13.383 11.391 1 89.88 178 ARG B O 1
ATOM 3154 N N . ALA B 1 179 ? 18.125 11.258 10.773 1 90.62 179 ALA B N 1
ATOM 3155 C CA . ALA B 1 179 ? 18.141 11.57 9.344 1 90.62 179 ALA B CA 1
ATOM 3156 C C . ALA B 1 179 ? 16.828 12.234 8.914 1 90.62 179 ALA B C 1
ATOM 3158 O O . ALA B 1 179 ? 16.844 13.234 8.188 1 90.62 179 ALA B O 1
ATOM 3159 N N . LEU B 1 180 ? 15.727 11.727 9.406 1 92.31 180 LEU B N 1
ATOM 3160 C CA . LEU B 1 180 ? 14.414 12.25 9.039 1 92.31 180 LEU B CA 1
ATOM 3161 C C . LEU B 1 180 ? 14.18 13.617 9.672 1 92.31 180 LEU B C 1
ATOM 3163 O O . LEU B 1 180 ? 13.516 14.469 9.086 1 92.31 180 LEU B O 1
ATOM 3167 N N . ALA B 1 181 ? 14.734 13.75 10.859 1 91.44 181 ALA B N 1
ATOM 3168 C CA . ALA B 1 181 ? 14.672 15.062 11.492 1 91.44 181 ALA B CA 1
ATOM 3169 C C . ALA B 1 181 ? 15.484 16.094 10.703 1 91.44 181 ALA B C 1
ATOM 3171 O O . ALA B 1 181 ? 15.039 17.234 10.523 1 91.44 181 ALA B O 1
ATOM 3172 N N . ALA B 1 182 ? 16.609 15.648 10.242 1 90.81 182 ALA B N 1
ATOM 3173 C CA . ALA B 1 182 ? 17.469 16.531 9.445 1 90.81 182 ALA B CA 1
ATOM 3174 C C . ALA B 1 182 ? 16.766 16.938 8.148 1 90.81 182 ALA B C 1
ATOM 3176 O O . ALA B 1 182 ? 16.969 18.047 7.652 1 90.81 182 ALA B O 1
ATOM 3177 N N . GLU B 1 183 ? 15.883 16.078 7.629 1 92.06 183 GLU B N 1
ATOM 3178 C CA . GLU B 1 183 ? 15.141 16.359 6.398 1 92.06 183 GLU B CA 1
ATOM 3179 C C . GLU B 1 183 ? 13.875 17.156 6.684 1 92.06 183 GLU B C 1
ATOM 3181 O O . GLU B 1 183 ? 13.117 17.469 5.77 1 92.06 183 GLU B O 1
ATOM 3186 N N . GLY B 1 184 ? 13.609 17.453 7.949 1 92.31 184 GLY B N 1
ATOM 3187 C CA . GLY B 1 184 ? 12.453 18.25 8.336 1 92.31 184 GLY B CA 1
ATOM 3188 C C . GLY B 1 184 ? 11.156 17.469 8.305 1 92.31 184 GLY B C 1
ATOM 3189 O O . GLY B 1 184 ? 10.078 18.047 8.156 1 92.31 184 GLY B O 1
ATOM 3190 N N . LEU B 1 185 ? 11.234 16.125 8.469 1 94.38 185 LEU B N 1
ATOM 3191 C CA . LEU B 1 185 ? 10.047 15.289 8.383 1 94.38 185 LEU B CA 1
ATOM 3192 C C . LEU B 1 185 ? 9.57 14.867 9.766 1 94.38 185 LEU B C 1
ATOM 3194 O O . LEU B 1 185 ? 8.375 14.695 9.992 1 94.38 185 LEU B O 1
ATOM 3198 N N . LEU B 1 186 ? 10.531 14.711 10.688 1 93.94 186 LEU B N 1
ATOM 3199 C CA . LEU B 1 186 ? 10.203 14.359 12.062 1 93.94 186 LEU B CA 1
ATOM 3200 C C . LEU B 1 186 ? 10.773 15.391 13.039 1 93.94 186 LEU B C 1
ATOM 3202 O O . LEU B 1 186 ? 11.68 16.141 12.68 1 93.94 186 LEU B O 1
ATOM 3206 N N . GLU B 1 187 ? 10.203 15.445 14.164 1 92.75 187 GLU B N 1
ATOM 3207 C CA . GLU B 1 187 ? 10.719 16.266 15.258 1 92.75 187 GLU B CA 1
ATOM 3208 C C . GLU B 1 187 ? 10.43 15.625 16.609 1 92.75 187 GLU B C 1
ATOM 3210 O O . GLU B 1 187 ? 9.469 14.875 16.766 1 92.75 187 GLU B O 1
ATOM 3215 N N . TYR B 1 188 ? 11.289 15.875 17.531 1 89.75 188 TYR B N 1
ATOM 3216 C CA . TYR B 1 188 ? 11.07 15.375 18.891 1 89.75 188 TYR B CA 1
ATOM 3217 C C . TYR B 1 188 ? 10.031 16.203 19.625 1 89.75 188 TYR B C 1
ATOM 3219 O O . TYR B 1 188 ? 9.992 17.438 19.469 1 89.75 188 TYR B O 1
ATOM 3227 N N . GLU B 1 189 ? 9.18 15.586 20.422 1 83.56 189 GLU B N 1
ATOM 3228 C CA . GLU B 1 189 ? 8.102 16.266 21.141 1 83.56 189 GLU B CA 1
ATOM 3229 C C . GLU B 1 189 ? 8.656 17.281 22.125 1 83.56 189 GLU B C 1
ATOM 3231 O O . GLU B 1 189 ? 8.031 18.312 22.391 1 83.56 189 GLU B O 1
ATOM 3236 N N . ASP B 1 190 ? 9.734 17 22.688 1 74.88 190 ASP B N 1
ATOM 3237 C CA . ASP B 1 190 ? 10.281 17.906 23.703 1 74.88 190 ASP B CA 1
ATOM 3238 C C . ASP B 1 190 ? 11.039 19.062 23.047 1 74.88 190 ASP B C 1
ATOM 3240 O O . ASP B 1 190 ? 11.508 19.969 23.734 1 74.88 190 ASP B O 1
ATOM 3244 N N . GLY B 1 191 ? 10.898 19.172 21.766 1 65.19 191 GLY B N 1
ATOM 3245 C CA . GLY B 1 191 ? 11.555 20.266 21.047 1 65.19 191 GLY B CA 1
ATOM 3246 C C . GLY B 1 191 ? 13.07 20.203 21.125 1 65.19 191 GLY B C 1
ATOM 3247 O O . GLY B 1 191 ? 13.758 21.094 20.625 1 65.19 191 GLY B O 1
ATOM 3248 N N . GLY B 1 192 ? 13.562 19.188 22 1 63.81 192 GLY B N 1
ATOM 3249 C CA . GLY B 1 192 ? 14.992 19.203 22.266 1 63.81 192 GLY B CA 1
ATOM 3250 C C . GLY B 1 192 ? 15.766 18.203 21.422 1 63.81 192 GLY B C 1
ATOM 3251 O O . GLY B 1 192 ? 15.195 17.531 20.578 1 63.81 192 GLY B O 1
ATOM 3252 N N . ASN B 1 193 ? 17.078 18.422 21.438 1 59.28 193 ASN B N 1
ATOM 3253 C CA . ASN B 1 193 ? 18.094 17.656 20.719 1 59.28 193 ASN B CA 1
ATOM 3254 C C . ASN B 1 193 ? 18.469 16.391 21.453 1 59.28 193 ASN B C 1
ATOM 3256 O O . ASN B 1 193 ? 19.359 15.648 21.016 1 59.28 193 ASN B O 1
ATOM 3260 N N . HIS B 1 194 ? 17.875 16.234 22.625 1 61.69 194 HIS B N 1
ATOM 3261 C CA . HIS B 1 194 ? 18.391 15.055 23.297 1 61.69 194 HIS B CA 1
ATOM 3262 C C . HIS B 1 194 ? 17.641 13.797 22.859 1 61.69 194 HIS B C 1
ATOM 3264 O O . HIS B 1 194 ? 16.641 13.422 23.484 1 61.69 194 HIS B O 1
ATOM 3270 N N . ALA B 1 195 ? 18 13.344 21.734 1 70.31 195 ALA B N 1
ATOM 3271 C CA . ALA B 1 195 ? 17.438 12.18 21.062 1 70.31 195 ALA B CA 1
ATOM 3272 C C . ALA B 1 195 ? 17.672 10.906 21.859 1 70.31 195 ALA B C 1
ATOM 3274 O O . ALA B 1 195 ? 18.719 10.273 21.734 1 70.31 195 ALA B O 1
ATOM 3275 N N . LEU B 1 196 ? 16.891 10.758 23.031 1 79.94 196 LEU B N 1
ATOM 3276 C CA . LEU B 1 196 ? 16.891 9.461 23.703 1 79.94 196 LEU B CA 1
ATOM 3277 C C . LEU B 1 196 ? 15.93 8.5 23 1 79.94 196 LEU B C 1
ATOM 3279 O O . LEU B 1 196 ? 15.047 8.922 22.25 1 79.94 196 LEU B O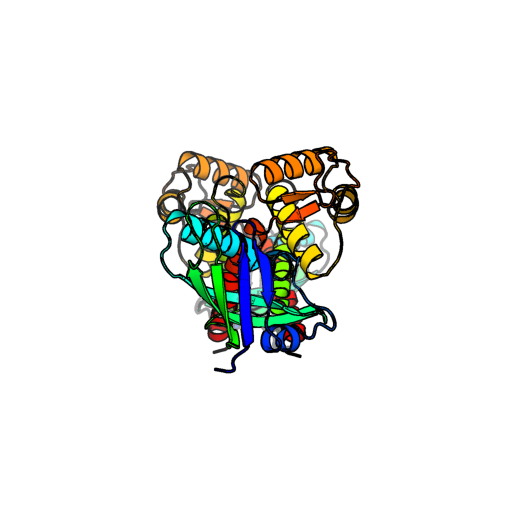 1
ATOM 3283 N N . ILE B 1 197 ? 16.188 7.219 23.312 1 86.38 197 ILE B N 1
ATOM 3284 C CA . ILE B 1 197 ? 15.344 6.191 22.703 1 86.38 197 ILE B CA 1
ATOM 3285 C C . ILE B 1 197 ? 13.938 6.262 23.297 1 86.38 197 ILE B C 1
ATOM 3287 O O . ILE B 1 197 ? 12.992 5.723 22.719 1 86.38 197 ILE B O 1
ATOM 3291 N N . THR B 1 198 ? 13.734 6.996 24.422 1 89.38 198 THR B N 1
ATOM 3292 C CA . THR B 1 198 ? 12.445 7.105 25.094 1 89.38 198 THR B CA 1
ATOM 3293 C C . THR B 1 198 ? 11.789 8.453 24.797 1 89.38 198 THR B C 1
ATOM 3295 O O . THR B 1 198 ? 10.68 8.727 25.266 1 89.38 198 THR B O 1
ATOM 3298 N N . THR B 1 199 ? 12.438 9.305 24.078 1 91 199 THR B N 1
ATOM 3299 C CA . THR B 1 199 ? 11.852 10.594 23.734 1 91 199 THR B CA 1
ATOM 3300 C C . THR B 1 199 ? 10.852 10.438 22.594 1 91 199 THR B C 1
ATOM 3302 O O . THR B 1 199 ? 11.195 9.961 21.516 1 91 199 THR B O 1
ATOM 3305 N N . PRO B 1 200 ? 9.625 10.844 22.844 1 92.69 200 PRO B N 1
ATOM 3306 C CA . PRO B 1 200 ? 8.625 10.734 21.781 1 92.69 200 PRO B CA 1
ATOM 3307 C C . PRO B 1 200 ? 8.93 11.648 20.594 1 92.69 200 PRO B C 1
ATOM 3309 O O . PRO B 1 200 ? 9.508 12.719 20.766 1 92.69 200 PRO B O 1
ATOM 3312 N N . PHE B 1 201 ? 8.633 11.148 19.422 1 93.06 201 PHE B N 1
ATOM 3313 C CA . PHE B 1 201 ? 8.781 11.953 18.219 1 93.06 201 PHE B CA 1
ATOM 3314 C C . PHE B 1 201 ? 7.461 12.023 17.453 1 93.06 201 PHE B C 1
ATOM 3316 O O . PHE B 1 201 ? 6.539 11.25 17.719 1 93.06 201 PHE B O 1
ATOM 3323 N N . ARG B 1 202 ? 7.328 13.016 16.578 1 93.25 202 ARG B N 1
ATOM 3324 C CA . ARG B 1 202 ? 6.141 13.227 15.758 1 93.25 202 ARG B CA 1
ATOM 3325 C C . ARG B 1 202 ? 6.504 13.812 14.398 1 93.25 202 ARG B C 1
ATOM 3327 O O . ARG B 1 202 ? 7.656 14.188 14.164 1 93.25 202 ARG B O 1
ATOM 3334 N N . LEU B 1 203 ? 5.551 13.82 13.5 1 95.12 203 LEU B N 1
ATOM 3335 C CA . LEU B 1 203 ? 5.75 14.477 12.219 1 95.12 203 LEU B CA 1
ATOM 3336 C C . LEU B 1 203 ? 5.836 15.992 12.391 1 95.12 203 LEU B C 1
ATOM 3338 O O . LEU B 1 203 ? 5.152 16.562 13.242 1 95.12 203 LEU B O 1
ATOM 3342 N N . THR B 1 204 ? 6.664 16.578 11.555 1 94.31 204 THR B N 1
ATOM 3343 C CA . THR B 1 204 ? 6.535 18.016 11.422 1 94.31 204 THR B CA 1
ATOM 3344 C C . THR B 1 204 ? 5.215 18.391 10.75 1 94.31 204 THR B C 1
ATOM 3346 O O . THR B 1 204 ? 4.578 17.531 10.117 1 94.31 204 THR B O 1
ATOM 3349 N N . ALA B 1 205 ? 4.801 19.672 10.891 1 93.5 205 ALA B N 1
ATOM 3350 C CA . ALA B 1 205 ? 3.584 20.141 10.227 1 93.5 205 ALA B CA 1
ATOM 3351 C C . ALA B 1 205 ? 3.674 19.938 8.719 1 93.5 205 ALA B C 1
ATOM 3353 O O . ALA B 1 205 ? 2.695 19.562 8.078 1 93.5 205 ALA B O 1
ATOM 3354 N N . ALA B 1 206 ? 4.852 20.188 8.172 1 94.12 206 ALA B N 1
ATOM 3355 C CA . ALA B 1 206 ? 5.062 20.016 6.738 1 94.12 206 ALA B CA 1
ATOM 3356 C C . ALA B 1 206 ? 4.887 18.547 6.324 1 94.12 206 ALA B C 1
ATOM 3358 O O . ALA B 1 206 ? 4.238 18.266 5.316 1 94.12 206 ALA B O 1
ATOM 3359 N N . ALA B 1 207 ? 5.438 17.688 7.105 1 94.81 207 ALA B N 1
ATOM 3360 C CA . ALA B 1 207 ? 5.32 16.266 6.812 1 94.81 207 ALA B CA 1
ATOM 3361 C C . ALA B 1 207 ? 3.873 15.789 6.93 1 94.81 207 ALA B C 1
ATOM 3363 O O . ALA B 1 207 ? 3.418 14.953 6.145 1 94.81 207 ALA B O 1
ATOM 3364 N N . HIS B 1 208 ? 3.217 16.297 7.898 1 95.19 208 HIS B N 1
ATOM 3365 C CA . HIS B 1 208 ? 1.812 15.953 8.078 1 95.19 208 HIS B CA 1
ATOM 3366 C C . HIS B 1 208 ? 0.99 16.328 6.852 1 95.19 208 HIS B C 1
ATOM 3368 O O . HIS B 1 208 ? 0.163 15.547 6.383 1 95.19 208 HIS B O 1
ATOM 3374 N N . HIS B 1 209 ? 1.225 17.516 6.406 1 94.44 209 HIS B N 1
ATOM 3375 C CA . HIS B 1 209 ? 0.548 17.969 5.191 1 94.44 209 HIS B CA 1
ATOM 3376 C C . HIS B 1 209 ? 0.851 17.031 4.02 1 94.44 209 HIS B C 1
ATOM 3378 O O . HIS B 1 209 ? -0.056 16.656 3.279 1 94.44 209 HIS B O 1
ATOM 3384 N N . LYS B 1 210 ? 2.105 16.672 3.865 1 94.88 210 LYS B N 1
ATOM 3385 C CA . LYS B 1 210 ? 2.508 15.758 2.797 1 94.88 210 LYS B CA 1
ATOM 3386 C C . LYS B 1 210 ? 1.765 14.43 2.9 1 94.88 210 LYS B C 1
ATOM 3388 O O . LYS B 1 210 ? 1.328 13.875 1.89 1 94.88 210 LYS B O 1
ATOM 3393 N N . PHE B 1 211 ? 1.588 13.914 4.109 1 96 211 PHE B N 1
ATOM 3394 C CA . PHE B 1 211 ? 0.862 12.672 4.309 1 96 211 PHE B CA 1
ATOM 3395 C C . PHE B 1 211 ? -0.605 12.828 3.928 1 96 211 PHE B C 1
ATOM 3397 O O . PHE B 1 211 ? -1.203 11.922 3.344 1 96 211 PHE B O 1
ATOM 3404 N N . GLU B 1 212 ? -1.215 13.953 4.316 1 94.88 212 GLU B N 1
ATOM 3405 C CA . GLU B 1 212 ? -2.617 14.156 3.967 1 94.88 212 GLU B CA 1
ATOM 3406 C C . GLU B 1 212 ? -2.814 14.148 2.455 1 94.88 212 GLU B C 1
ATOM 3408 O O . GLU B 1 212 ? -3.773 13.555 1.951 1 94.88 212 GLU B O 1
ATOM 3413 N N . VAL B 1 213 ? -1.907 14.805 1.744 1 94 213 VAL B N 1
ATOM 3414 C CA . VAL B 1 213 ? -1.972 14.828 0.287 1 94 213 VAL B CA 1
ATOM 3415 C C . VAL B 1 213 ? -1.783 13.414 -0.26 1 94 213 VAL B C 1
ATOM 3417 O O . VAL B 1 213 ? -2.602 12.93 -1.048 1 94 213 VAL B O 1
ATOM 3420 N N . TYR B 1 214 ? -0.771 12.68 0.194 1 95.19 214 TYR B N 1
ATOM 3421 C CA . TYR B 1 214 ? -0.408 11.328 -0.205 1 95.19 214 TYR B CA 1
ATOM 3422 C C . TYR B 1 214 ? -1.567 10.367 0.019 1 95.19 214 TYR B C 1
ATOM 3424 O O . TYR B 1 214 ? -1.974 9.648 -0.899 1 95.19 214 TYR B O 1
ATOM 3432 N N . LEU B 1 215 ? -2.123 10.398 1.192 1 95.75 215 LEU B N 1
ATOM 3433 C CA . LEU B 1 215 ? -3.17 9.453 1.566 1 95.75 215 LEU B CA 1
ATOM 3434 C C . LEU B 1 215 ? -4.48 9.789 0.867 1 95.75 215 LEU B C 1
ATOM 3436 O O . LEU B 1 215 ? -5.262 8.891 0.532 1 95.75 215 LEU B O 1
ATOM 3440 N N . SER B 1 216 ? -4.75 11.117 0.668 1 94 216 SER B N 1
ATOM 3441 C CA . SER B 1 216 ? -5.941 11.523 -0.069 1 94 216 SER B CA 1
ATOM 3442 C C . SER B 1 216 ? -5.91 11 -1.503 1 94 216 SER B C 1
ATOM 3444 O O . SER B 1 216 ? -6.918 10.516 -2.018 1 94 216 SER B O 1
ATOM 3446 N N . ASP B 1 217 ? -4.742 11.117 -2.111 1 93.12 217 ASP B N 1
ATOM 3447 C CA . ASP B 1 217 ? -4.578 10.617 -3.475 1 93.12 217 ASP B CA 1
ATOM 3448 C C . ASP B 1 217 ? -4.832 9.117 -3.545 1 93.12 217 ASP B C 1
ATOM 3450 O O . ASP B 1 217 ? -5.527 8.641 -4.445 1 93.12 217 ASP B O 1
ATOM 3454 N N . LEU B 1 218 ? -4.344 8.375 -2.592 1 91.62 218 LEU B N 1
ATOM 3455 C CA . LEU B 1 218 ? -4.527 6.93 -2.553 1 91.62 218 LEU B CA 1
ATOM 3456 C C . LEU B 1 218 ? -5.996 6.578 -2.324 1 91.62 218 LEU B C 1
ATOM 3458 O O . LEU B 1 218 ? -6.516 5.648 -2.943 1 91.62 218 LEU B O 1
ATOM 3462 N N . TYR B 1 219 ? -6.602 7.285 -1.415 1 91 219 TYR B N 1
ATOM 3463 C CA . TYR B 1 219 ? -8.008 7.062 -1.124 1 91 219 TYR B CA 1
ATOM 3464 C C . TYR B 1 219 ? -8.859 7.215 -2.381 1 91 219 TYR B C 1
ATOM 3466 O O . TYR B 1 219 ? -9.727 6.383 -2.656 1 91 219 TYR B O 1
ATOM 3474 N N . GLU B 1 220 ? -8.609 8.266 -3.156 1 89.56 220 GLU B N 1
ATOM 3475 C CA . GLU B 1 220 ? -9.359 8.547 -4.375 1 89.56 220 GLU B CA 1
ATOM 3476 C C . GLU B 1 220 ? -9.141 7.457 -5.422 1 89.56 220 GLU B C 1
ATOM 3478 O O . GLU B 1 220 ? -10.078 7.039 -6.102 1 89.56 220 GLU B O 1
ATOM 3483 N N . LYS B 1 221 ? -7.969 6.992 -5.539 1 86.5 221 LYS B N 1
ATOM 3484 C CA . LYS B 1 221 ? -7.648 5.949 -6.512 1 86.5 221 LYS B CA 1
ATOM 3485 C C . LYS B 1 221 ? -8.281 4.617 -6.117 1 86.5 221 LYS B C 1
ATOM 3487 O O . LYS B 1 221 ? -8.742 3.863 -6.977 1 86.5 221 LYS B O 1
ATOM 3492 N N . GLY B 1 222 ? -8.219 4.309 -4.82 1 82.56 222 GLY B N 1
ATOM 3493 C CA . GLY B 1 222 ? -8.867 3.104 -4.336 1 82.56 222 GLY B CA 1
ATOM 3494 C C . GLY B 1 222 ? -10.375 3.129 -4.512 1 82.56 222 GLY B C 1
ATOM 3495 O O . GLY B 1 222 ? -10.984 2.113 -4.855 1 82.56 222 GLY B O 1
ATOM 3496 N N . ALA B 1 223 ? -10.953 4.262 -4.273 1 77.38 223 ALA B N 1
ATOM 3497 C CA . ALA B 1 223 ? -12.398 4.422 -4.426 1 77.38 223 ALA B CA 1
ATOM 3498 C C . ALA B 1 223 ? -12.812 4.297 -5.887 1 77.38 223 ALA B C 1
ATOM 3500 O O . ALA B 1 223 ? -13.859 3.727 -6.191 1 77.38 223 ALA B O 1
ATOM 3501 N N . ASN B 1 224 ? -11.969 4.742 -6.695 1 71 224 ASN B N 1
ATOM 3502 C CA . ASN B 1 224 ? -12.25 4.676 -8.125 1 71 224 ASN B CA 1
ATOM 3503 C C . ASN B 1 224 ? -12.023 3.268 -8.672 1 71 224 ASN B C 1
ATOM 3505 O O . ASN B 1 224 ? -12.758 2.816 -9.555 1 71 224 ASN B O 1
ATOM 3509 N N . GLY B 1 225 ? -10.93 2.648 -8.156 1 62.53 225 GLY B N 1
ATOM 3510 C CA . GLY B 1 225 ? -10.648 1.29 -8.594 1 62.53 225 GLY B CA 1
ATOM 3511 C C . GLY B 1 225 ? -11.719 0.297 -8.195 1 62.53 225 GLY B C 1
ATOM 3512 O O . GLY B 1 225 ? -12.047 -0.61 -8.969 1 62.53 225 GLY B O 1
ATOM 3513 N N . ARG B 1 226 ? -12.242 0.416 -7.016 1 59.34 226 ARG B N 1
ATOM 3514 C CA . ARG B 1 226 ? -13.328 -0.443 -6.559 1 59.34 226 ARG B CA 1
ATOM 3515 C C . ARG B 1 226 ? -14.562 -0.278 -7.434 1 59.34 226 ARG B C 1
ATOM 3517 O O . ARG B 1 226 ? -15.266 -1.251 -7.715 1 59.34 226 ARG B O 1
ATOM 3524 N N . GLN B 1 227 ? -14.891 0.901 -7.664 1 53.78 227 GLN B N 1
ATOM 3525 C CA . GLN B 1 227 ? -16.031 1.123 -8.547 1 53.78 227 GLN B CA 1
ATOM 3526 C C . GLN B 1 227 ? -15.875 0.362 -9.859 1 53.78 227 GLN B C 1
ATOM 3528 O O . GLN B 1 227 ? -16.844 -0.199 -10.375 1 53.78 227 GLN B O 1
ATOM 3533 N N . VAL B 1 228 ? -14.688 0.297 -10.273 1 41.62 228 VAL B N 1
ATOM 3534 C CA . VAL B 1 228 ? -14.438 -0.41 -11.523 1 41.62 228 VAL B CA 1
ATOM 3535 C C . VAL B 1 228 ? -14.539 -1.917 -11.297 1 41.62 228 VAL B C 1
ATOM 3537 O O . VAL B 1 228 ? -15.078 -2.643 -12.133 1 41.62 228 VAL B O 1
ATOM 3540 N N . ALA B 1 229 ? -14.031 -2.426 -10.18 1 46.19 229 ALA B N 1
ATOM 3541 C CA . ALA B 1 229 ? -14.086 -3.859 -9.891 1 46.19 229 ALA B CA 1
ATOM 3542 C C . ALA B 1 229 ? -15.516 -4.316 -9.633 1 46.19 229 ALA B C 1
ATOM 3544 O O . ALA B 1 229 ? -15.867 -5.465 -9.906 1 46.19 229 ALA B O 1
ATOM 3545 N N . LEU B 1 230 ? -16.422 -3.506 -8.938 1 39.78 230 LEU B N 1
ATOM 3546 C CA . LEU B 1 230 ? -17.797 -3.846 -8.617 1 39.78 230 LEU B CA 1
ATOM 3547 C C . LEU B 1 230 ? -18.719 -3.564 -9.805 1 39.78 230 LEU B C 1
ATOM 3549 O O . LEU B 1 230 ? -19.875 -3.988 -9.82 1 39.78 230 LEU B O 1
ATOM 3553 N N . GLY B 1 231 ? -18.375 -2.881 -10.695 1 35.09 231 GLY B N 1
ATOM 3554 C CA . GLY B 1 231 ? -19.25 -2.66 -11.836 1 35.09 231 GLY B CA 1
ATOM 3555 C C . GLY B 1 231 ? -19.016 -3.648 -12.969 1 35.09 231 GLY B C 1
ATOM 3556 O O . GLY B 1 231 ? -17.938 -4.258 -13.055 1 35.09 231 GLY B O 1
#

Secondary structure (DSSP, 8-state):
--EEEEEEEETT-BEEEE-HHHHHHHT-SS--TTSBGGGGB-HHHHHHHHHHHHHHHHH---EEEEEEEE-TTS-EEEEEEEEEE-S-SSS-EEEEEEEE-PPPTT---HHHHHHHHHHHHHHHHHHHHHH-SSS---HHHHHHHHHHHHHHHT----HHHHHHHH---HHHHHHHHHHHHHTTSEEETTSSS---TTS-EEE-HHHHHHHHHHHHHHHHHHHHHHHHHH-/--EEEEEEEETT-BEEEE-HHHHHHTT-SS--TTSBGGGGB-HHHHHHHHHHHHHHHHH---EEEEEEEE-TTS-EEEEEEEEEE-S-SSS-EEEEEEEE-PPPTT---HHHHHHHHHHHHHHHHHHHHHH-SSS---HHHHHHHHHHHHHHHT----HHHHHHHH---HHHHHHHHHHHHHTTSEEETTSSS---TTS-EEE-HHHHHHHHHHHHHHHHHHHHHHHHHH-

Radius of gyration: 29.44 Å; Cα contacts (8 Å, |Δi|>4): 772; chains: 2; bounding box: 44×99×56 Å

Nearest PDB structures (foldseek):
  3bwl-assembly2_D  TM=8.693E-01  e=2.970E-06  Haloarcula marismortui ATCC 43049
  3bwl-assembly2_C  TM=8.631E-01  e=4.662E-06  Haloarcula marismortui ATCC 43049
  3mjq-assembly1_B  TM=8.398E-01  e=7.320E-06  Desulfitobacterium hafniense Y51
  7vnh-assembly1_A  TM=8.721E-01  e=3.171E-05  Drosophila melanogaster
  2r78-assembly1_A  TM=7.924E-01  e=1.453E-04  Geobacter sulfurreducens PCA

Sequence (462 aa):
MKNAGRIVIDATGTILEADDAFSATMREQKSLVGANAIAITALGDRDRCTKLVAQIVADGLPIATFKRLIRADGSNIWVRNQLRSIGTPDEPRIEIKLEASLPPKGWVAPDRLLLVARLVFESRRERVRSFGSDLFTDHAWDLLLSAYICEAEGTLITIAQLHARAGISLATGSRWIRALAAEGLLEYEDGGNHALITTPFRLTAAAHHKFEVYLSDLYEKGANGRQVALGMKNAGRIVIDATGTILEADDAFSATMREQKSLVGANAIAITALGDRDRCTKLVAQIVADGLPIATFKRLIRADGSNIWVRNQLRSIGTPDEPRIEIKLEASLPPKGWVAPDRLLLVARLVFESRRERVRSFGSDLFTDHAWDLLLSAYICEAEGTLITIAQLHARAGISLATGSRWIRALAAEGLLEYEDGGNHALITTPFRLTAAAHHKFEVYLSDLYEKGANGRQVALG